Protein AF-A0A939YEP8-F1 (afdb_monomer)

Structure (mmCIF, N/CA/C/O backbone):
data_AF-A0A939YEP8-F1
#
_entry.id   AF-A0A939YEP8-F1
#
loop_
_atom_site.group_PDB
_atom_site.id
_atom_site.type_symbol
_atom_site.label_atom_id
_atom_site.label_alt_id
_atom_site.label_comp_id
_atom_site.label_asym_id
_atom_site.label_entity_id
_atom_site.label_seq_id
_atom_site.pdbx_PDB_ins_code
_atom_site.Cartn_x
_atom_site.Cartn_y
_atom_site.Cartn_z
_atom_site.occupancy
_atom_site.B_iso_or_equiv
_atom_site.auth_seq_id
_atom_site.auth_comp_id
_atom_site.auth_asym_id
_atom_site.auth_atom_id
_atom_site.pdbx_PDB_model_num
ATOM 1 N N . MET A 1 1 ? -16.463 -33.729 36.002 1.00 31.41 1 MET A N 1
ATOM 2 C CA . MET A 1 1 ? -15.961 -34.724 35.026 1.00 31.41 1 MET A CA 1
ATOM 3 C C . MET A 1 1 ? -15.124 -33.929 34.030 1.00 31.41 1 MET A C 1
ATOM 5 O O . MET A 1 1 ? -15.720 -33.103 33.361 1.00 31.41 1 MET A O 1
ATOM 9 N N . LYS A 1 2 ? -13.803 -33.777 34.231 1.00 25.94 2 LYS A N 1
ATOM 10 C CA . LYS A 1 2 ? -12.677 -34.661 33.816 1.00 25.94 2 LYS A CA 1
ATOM 11 C C . LYS A 1 2 ? -12.684 -34.916 32.294 1.00 25.94 2 LYS A C 1
ATOM 13 O O . LYS A 1 2 ? -13.636 -35.538 31.844 1.00 25.94 2 LYS A O 1
ATOM 18 N N . ASN A 1 3 ? -11.793 -34.264 31.522 1.00 23.39 3 ASN A N 1
ATOM 19 C CA . ASN A 1 3 ? -10.391 -34.661 31.184 1.00 23.39 3 ASN A CA 1
ATOM 20 C C . ASN A 1 3 ? -10.387 -35.682 30.015 1.00 23.39 3 ASN A C 1
ATOM 22 O O . ASN A 1 3 ? -11.236 -36.561 30.034 1.00 23.39 3 ASN A O 1
ATOM 26 N N . ASP A 1 4 ? -9.528 -35.705 28.989 1.00 24.88 4 ASP A N 1
ATOM 27 C CA . ASP A 1 4 ? -8.237 -35.070 28.684 1.00 24.88 4 ASP A CA 1
ATOM 28 C C . ASP A 1 4 ? -7.956 -35.111 27.154 1.00 24.88 4 ASP A C 1
ATOM 30 O O . ASP A 1 4 ? -8.541 -35.890 26.404 1.00 24.88 4 ASP A O 1
ATOM 34 N N . THR A 1 5 ? -7.013 -34.254 26.768 1.00 24.42 5 THR A N 1
ATOM 35 C CA . THR A 1 5 ? -6.160 -34.061 25.573 1.00 24.42 5 THR A CA 1
ATOM 36 C C . THR A 1 5 ? -5.541 -35.323 24.920 1.00 24.42 5 THR A C 1
ATOM 38 O O . THR A 1 5 ? -5.339 -36.312 25.614 1.00 24.42 5 THR A O 1
ATOM 41 N N . PHE A 1 6 ? -5.141 -35.271 23.628 1.00 23.86 6 PHE A N 1
ATOM 42 C CA . PHE A 1 6 ? -3.729 -35.311 23.138 1.00 23.86 6 PHE A CA 1
ATOM 43 C C . PHE A 1 6 ? -3.576 -35.385 21.589 1.00 23.86 6 PHE A C 1
ATOM 45 O O . PHE A 1 6 ? -4.280 -36.122 20.907 1.00 23.86 6 PHE A O 1
ATOM 52 N N . TYR A 1 7 ? -2.603 -34.610 21.082 1.00 23.23 7 TYR A N 1
ATOM 53 C CA . TYR A 1 7 ? -2.053 -34.480 19.714 1.00 23.23 7 TYR A CA 1
ATOM 54 C C . TYR A 1 7 ? -0.906 -35.476 19.426 1.00 23.23 7 TYR A C 1
ATOM 56 O O . TYR A 1 7 ? -0.171 -35.762 20.366 1.00 23.23 7 TYR A O 1
ATOM 64 N N . VAL A 1 8 ? -0.647 -35.832 18.147 1.00 24.75 8 VAL A N 1
ATOM 65 C CA . VAL A 1 8 ? 0.683 -36.176 17.540 1.00 24.75 8 VAL A CA 1
ATOM 66 C C . VAL A 1 8 ? 0.591 -35.945 16.003 1.00 24.75 8 VAL A C 1
ATOM 68 O O . VAL A 1 8 ? -0.258 -36.559 15.371 1.00 24.75 8 VAL A O 1
ATOM 71 N N . SER A 1 9 ? 1.156 -34.882 15.403 1.00 23.86 9 SER A N 1
ATOM 72 C CA . SER A 1 9 ? 2.487 -34.718 14.752 1.00 23.86 9 SER A CA 1
ATOM 73 C C . SER A 1 9 ? 2.924 -35.806 13.747 1.00 23.86 9 SER A C 1
ATOM 75 O O . SER A 1 9 ? 3.179 -36.939 14.136 1.00 23.86 9 SER A O 1
ATOM 77 N N . LEU A 1 10 ? 3.105 -35.440 12.471 1.00 26.23 10 LEU A N 1
ATOM 78 C CA . LEU A 1 10 ? 3.847 -36.216 11.464 1.00 26.23 10 LEU A CA 1
ATOM 79 C C . LEU A 1 10 ? 4.749 -35.273 10.648 1.00 26.23 10 LEU A C 1
ATOM 81 O O . LEU A 1 10 ? 4.525 -35.064 9.465 1.00 26.23 10 LEU A O 1
ATOM 85 N N . ASP A 1 11 ? 5.781 -34.735 11.296 1.00 28.28 11 ASP A N 1
ATOM 86 C CA . ASP A 1 11 ? 7.041 -34.391 10.631 1.00 28.28 11 ASP A CA 1
ATOM 87 C C . ASP A 1 11 ? 8.096 -35.372 11.145 1.00 28.28 11 ASP A C 1
ATOM 89 O O . ASP A 1 11 ? 8.436 -35.350 12.328 1.00 28.28 11 ASP A O 1
ATOM 93 N N . ASN A 1 12 ? 8.511 -36.297 10.275 1.00 30.45 12 ASN A N 1
ATOM 94 C CA . ASN A 1 12 ? 9.796 -37.009 10.250 1.00 30.45 12 ASN A CA 1
ATOM 95 C C . ASN A 1 12 ? 9.669 -38.191 9.279 1.00 30.45 12 ASN A C 1
ATOM 97 O O . ASN A 1 12 ? 9.295 -39.297 9.675 1.00 30.45 12 ASN A O 1
ATOM 101 N N . ILE A 1 13 ? 9.999 -37.965 8.004 1.00 33.31 13 ILE A N 1
ATOM 102 C CA . ILE A 1 13 ? 10.423 -39.055 7.123 1.00 33.31 13 ILE A CA 1
ATOM 103 C C . ILE A 1 13 ? 11.871 -38.802 6.708 1.00 33.31 13 ILE A C 1
ATOM 105 O O . ILE A 1 13 ? 12.236 -37.756 6.186 1.00 33.31 13 ILE A O 1
ATOM 109 N N . ASP A 1 14 ? 12.635 -39.826 7.054 1.00 32.19 14 ASP A N 1
ATOM 110 C CA . ASP A 1 14 ? 14.063 -40.088 7.023 1.00 32.19 14 ASP A CA 1
ATOM 111 C C . ASP A 1 14 ? 14.673 -40.055 5.603 1.00 32.19 14 ASP A C 1
ATOM 113 O O . ASP A 1 14 ? 14.048 -40.497 4.634 1.00 32.19 14 ASP A O 1
ATOM 117 N N . GLU A 1 15 ? 15.933 -39.616 5.504 1.00 40.28 15 GLU A N 1
ATOM 118 C CA . GLU A 1 15 ? 16.803 -39.508 4.311 1.00 40.28 15 GLU A CA 1
ATOM 119 C C . GLU A 1 15 ? 17.185 -40.872 3.680 1.00 40.28 15 GLU A C 1
ATOM 121 O O . GLU A 1 15 ? 18.199 -41.014 2.996 1.00 40.28 15 GLU A O 1
ATOM 126 N N . LYS A 1 16 ? 16.365 -41.912 3.863 1.00 36.19 16 LYS A N 1
ATOM 127 C CA . LYS A 1 16 ? 16.673 -43.299 3.477 1.00 36.19 16 LYS A CA 1
ATOM 128 C C . LYS A 1 16 ? 15.930 -43.814 2.232 1.00 36.19 16 LYS A C 1
ATOM 130 O O . LYS A 1 16 ? 16.108 -44.969 1.861 1.00 36.19 16 LYS A O 1
ATOM 135 N N . TYR A 1 17 ? 15.143 -42.988 1.540 1.00 35.75 17 TYR A N 1
ATOM 136 C CA . TYR A 1 17 ? 14.330 -43.437 0.390 1.00 35.75 17 TYR A CA 1
ATOM 137 C C . TYR A 1 17 ? 14.701 -42.813 -0.968 1.00 35.75 17 TYR A C 1
ATOM 139 O O . TYR A 1 17 ? 13.926 -42.878 -1.918 1.00 35.75 17 TYR A O 1
ATOM 147 N N . THR A 1 18 ? 15.910 -42.266 -1.106 1.00 40.59 18 THR A N 1
ATOM 148 C CA . THR A 1 18 ? 16.440 -41.712 -2.370 1.00 40.59 18 THR A CA 1
ATOM 149 C C . THR A 1 18 ? 17.297 -42.688 -3.196 1.00 40.59 18 THR A C 1
ATOM 151 O O . THR A 1 18 ? 17.940 -42.265 -4.153 1.00 40.59 18 THR A O 1
ATOM 154 N N . SER A 1 19 ? 17.288 -44.000 -2.917 1.00 37.56 19 SER A N 1
ATOM 155 C CA . SER A 1 19 ? 18.134 -44.982 -3.633 1.00 37.56 19 SER A CA 1
ATOM 156 C C . SER A 1 19 ? 17.420 -46.158 -4.325 1.00 37.56 19 SER A C 1
ATOM 158 O O . SER A 1 19 ? 18.092 -46.969 -4.956 1.00 37.56 19 SER A O 1
ATOM 160 N N . GLU A 1 20 ? 16.085 -46.234 -4.339 1.00 38.66 20 GLU A N 1
ATOM 161 C CA . GLU A 1 20 ? 15.338 -47.371 -4.931 1.00 38.66 20 GLU A CA 1
ATOM 162 C C . GLU A 1 20 ? 14.650 -47.068 -6.283 1.00 38.66 20 GLU A C 1
ATOM 164 O O . GLU A 1 20 ? 13.642 -47.675 -6.636 1.00 38.66 20 GLU A O 1
ATOM 169 N N . ALA A 1 21 ? 15.203 -46.157 -7.092 1.00 33.66 21 ALA A N 1
ATOM 170 C CA . ALA A 1 21 ? 14.754 -45.933 -8.480 1.00 33.66 21 ALA A CA 1
ATOM 171 C C . ALA A 1 21 ? 15.783 -46.353 -9.552 1.00 33.66 21 ALA A C 1
ATOM 173 O O . ALA A 1 21 ? 15.485 -46.309 -10.745 1.00 33.66 21 ALA A O 1
ATOM 174 N N . ALA A 1 22 ? 16.976 -46.814 -9.153 1.00 34.97 22 ALA A N 1
ATOM 175 C CA . ALA A 1 22 ?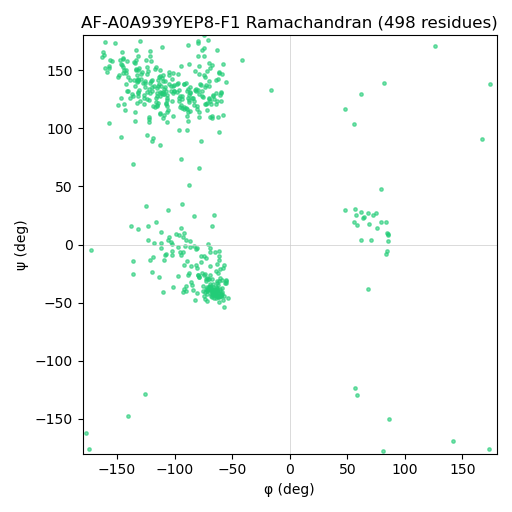 18.047 -47.222 -10.073 1.00 34.97 22 ALA A CA 1
ATOM 176 C C . ALA A 1 22 ? 18.200 -48.752 -10.242 1.00 34.97 22 ALA A C 1
ATOM 178 O O . ALA A 1 22 ? 18.955 -49.199 -11.104 1.00 34.97 22 ALA A O 1
ATOM 179 N N . GLU A 1 23 ? 17.464 -49.575 -9.485 1.00 36.41 23 GLU A N 1
ATOM 180 C CA . GLU A 1 23 ? 17.659 -51.038 -9.458 1.00 36.41 23 GLU A CA 1
ATOM 181 C C . GLU A 1 23 ? 16.712 -51.854 -10.363 1.00 36.41 23 GLU A C 1
ATOM 183 O O . GLU A 1 23 ? 16.888 -53.061 -10.522 1.00 36.41 23 GLU A O 1
ATOM 188 N N . PHE A 1 24 ? 15.764 -51.218 -11.062 1.00 31.75 24 PHE A N 1
ATOM 189 C CA . PHE A 1 24 ? 14.857 -51.922 -11.988 1.00 31.75 24 PHE A CA 1
ATOM 190 C C . PHE A 1 24 ? 15.404 -52.108 -13.419 1.00 31.75 24 PHE A C 1
ATOM 192 O O . PHE A 1 24 ? 14.763 -52.755 -14.249 1.00 31.75 24 PHE A O 1
ATOM 199 N N . ALA A 1 25 ? 16.605 -51.598 -13.719 1.00 31.95 25 ALA A N 1
ATOM 200 C CA . ALA A 1 25 ? 17.212 -51.669 -15.053 1.00 31.95 25 ALA A CA 1
ATOM 201 C C . ALA A 1 25 ? 18.177 -52.859 -15.264 1.00 31.95 25 ALA A C 1
ATOM 203 O O . ALA A 1 25 ? 18.574 -53.118 -16.400 1.00 31.95 25 ALA A O 1
ATOM 204 N N . ALA A 1 26 ? 18.539 -53.615 -14.219 1.00 31.84 26 ALA A N 1
ATOM 205 C CA . ALA A 1 26 ? 19.619 -54.609 -14.307 1.00 31.84 26 ALA A CA 1
ATOM 206 C C . ALA A 1 26 ? 19.176 -56.088 -14.317 1.00 31.84 26 ALA A C 1
ATOM 208 O O . ALA A 1 26 ? 19.992 -56.958 -14.609 1.00 31.84 26 ALA A O 1
ATOM 209 N N . LEU A 1 27 ? 17.897 -56.416 -14.087 1.00 29.92 27 LEU A N 1
ATOM 210 C CA . LEU A 1 27 ? 17.444 -57.817 -13.980 1.00 29.92 27 LEU A CA 1
ATOM 211 C C . LEU A 1 27 ? 16.915 -58.427 -15.297 1.00 29.92 27 LEU A C 1
ATOM 213 O O . LEU A 1 27 ? 15.979 -59.230 -15.302 1.00 29.92 27 LEU A O 1
ATOM 217 N N . ARG A 1 28 ? 17.504 -58.045 -16.442 1.00 29.11 28 ARG A N 1
ATOM 218 C CA . ARG A 1 28 ? 17.135 -58.560 -17.781 1.00 29.11 28 ARG A CA 1
ATOM 219 C C . ARG A 1 28 ? 18.299 -59.159 -18.588 1.00 29.11 28 ARG A C 1
ATOM 221 O O . ARG A 1 28 ? 18.287 -59.127 -19.815 1.00 29.11 28 ARG A O 1
ATOM 228 N N . ALA A 1 29 ? 19.254 -59.773 -17.898 1.00 29.48 29 ALA A N 1
ATOM 229 C CA . ALA A 1 29 ? 20.199 -60.765 -18.421 1.00 29.48 29 ALA A CA 1
ATOM 230 C C . ALA A 1 29 ? 20.263 -61.882 -17.357 1.00 29.48 29 ALA A C 1
ATOM 232 O O . ALA A 1 29 ? 20.380 -61.569 -16.184 1.00 29.48 29 ALA A O 1
ATOM 233 N N . GLU A 1 30 ? 20.093 -63.181 -17.585 1.00 28.92 30 GLU A N 1
ATOM 234 C CA . GLU A 1 30 ? 20.213 -64.037 -18.757 1.00 28.92 30 GLU A CA 1
ATOM 235 C C . GLU A 1 30 ? 19.190 -65.187 -18.643 1.00 28.92 30 GLU A C 1
ATOM 237 O O . GLU A 1 30 ? 18.942 -65.717 -17.561 1.00 28.92 30 GLU A O 1
ATOM 242 N N . VAL A 1 31 ? 18.632 -65.638 -19.770 1.00 29.64 31 VAL A N 1
ATOM 243 C CA . VAL A 1 31 ? 17.850 -66.884 -19.862 1.00 29.64 31 VAL A CA 1
ATOM 244 C C . VAL A 1 31 ? 18.625 -67.884 -20.722 1.00 29.64 31 VAL A C 1
ATOM 246 O O . VAL A 1 31 ? 18.944 -67.586 -21.874 1.00 29.64 31 VAL A O 1
ATOM 249 N N . LYS A 1 32 ? 18.842 -69.109 -20.219 1.00 29.05 32 LYS A N 1
ATOM 250 C CA . LYS A 1 32 ? 19.207 -70.280 -21.038 1.00 29.05 32 LYS A CA 1
ATOM 251 C C . LYS A 1 32 ? 18.204 -71.440 -20.880 1.00 29.05 32 LYS A C 1
ATOM 253 O O . LYS A 1 32 ? 18.215 -72.132 -19.874 1.00 29.05 32 LYS A O 1
ATOM 258 N N . THR A 1 33 ? 17.425 -71.640 -21.963 1.00 30.64 33 THR A N 1
ATOM 259 C CA . THR A 1 33 ? 17.072 -72.905 -22.688 1.00 30.64 33 THR A CA 1
ATOM 260 C C . THR A 1 33 ? 16.304 -74.029 -21.954 1.00 30.64 33 THR A C 1
ATOM 262 O O . THR A 1 33 ? 16.775 -74.465 -20.918 1.00 30.64 33 THR A O 1
ATOM 265 N N . LEU A 1 34 ? 15.184 -74.648 -22.406 1.00 27.62 34 LEU A N 1
ATOM 266 C CA . LEU A 1 34 ? 14.596 -75.104 -23.716 1.00 27.62 34 LEU A CA 1
ATOM 267 C C . LEU A 1 34 ? 13.134 -75.647 -23.460 1.00 27.62 34 LEU A C 1
ATOM 269 O O . LEU A 1 34 ? 12.776 -75.706 -22.287 1.00 27.62 34 LEU A O 1
ATOM 273 N N . PRO A 1 35 ? 12.316 -76.214 -24.407 1.00 36.50 35 PRO A N 1
ATOM 274 C CA . PRO A 1 35 ? 12.172 -76.104 -25.877 1.00 36.50 35 PRO A CA 1
ATOM 275 C C . PRO A 1 35 ? 10.713 -75.845 -26.409 1.00 36.50 35 PRO A C 1
ATOM 277 O O . PRO A 1 35 ? 9.722 -75.846 -25.689 1.00 36.50 35 PRO A O 1
ATOM 280 N N . ARG A 1 36 ? 10.613 -75.651 -27.741 1.00 36.75 36 ARG A N 1
ATOM 281 C CA . ARG A 1 36 ? 9.480 -75.233 -28.618 1.00 36.75 36 ARG A CA 1
ATOM 282 C C . ARG A 1 36 ? 8.275 -76.191 -28.790 1.00 36.75 36 ARG A C 1
ATOM 284 O O . ARG A 1 36 ? 8.467 -77.383 -29.000 1.00 36.75 36 ARG A O 1
ATOM 291 N N . ARG A 1 37 ? 7.104 -75.604 -29.118 1.00 29.78 37 ARG A N 1
ATOM 292 C CA . ARG A 1 37 ? 6.241 -76.031 -30.256 1.00 29.78 37 ARG A CA 1
ATOM 293 C C . ARG A 1 37 ? 5.566 -74.822 -30.940 1.00 29.78 37 ARG A C 1
ATOM 295 O O . ARG A 1 37 ? 4.874 -74.042 -30.299 1.00 29.78 37 ARG A O 1
ATOM 302 N N . LYS A 1 38 ? 5.818 -74.645 -32.245 1.00 45.12 38 LYS A N 1
ATOM 303 C CA . LYS A 1 38 ? 5.314 -73.559 -33.111 1.00 45.12 38 LYS A CA 1
ATOM 304 C C . LYS A 1 38 ? 4.169 -74.087 -33.979 1.00 45.12 38 LYS A C 1
ATOM 306 O O . LYS A 1 38 ? 4.455 -74.999 -34.742 1.00 45.12 38 LYS A O 1
ATOM 311 N N . THR A 1 39 ? 2.978 -73.474 -33.932 1.00 39.66 39 THR A N 1
ATOM 312 C CA . THR A 1 39 ? 2.021 -73.425 -35.076 1.00 39.66 39 THR A CA 1
ATOM 313 C C . THR A 1 39 ? 0.775 -72.535 -34.892 1.00 39.66 39 THR A C 1
ATOM 315 O O . THR A 1 39 ? 0.053 -72.346 -35.863 1.00 39.66 39 THR A O 1
ATOM 318 N N . ALA A 1 40 ? 0.519 -71.909 -33.734 1.00 38.34 40 ALA A N 1
ATOM 319 C CA . ALA A 1 40 ? -0.698 -71.093 -33.535 1.00 38.34 40 ALA A CA 1
ATOM 320 C C . ALA A 1 40 ? -0.509 -69.556 -33.607 1.00 38.34 40 ALA A C 1
ATOM 322 O O . ALA A 1 40 ? -1.494 -68.826 -33.631 1.00 38.34 40 ALA A O 1
ATOM 323 N N . LEU A 1 41 ? 0.727 -69.038 -33.663 1.00 40.47 41 LEU A N 1
ATOM 324 C CA . LEU A 1 41 ? 0.989 -67.603 -33.436 1.00 40.47 41 LEU A CA 1
ATOM 325 C C . LEU A 1 41 ? 0.687 -66.666 -34.621 1.00 40.47 41 LEU A C 1
ATOM 327 O O . LEU A 1 41 ? 0.368 -65.502 -34.403 1.00 40.47 41 LEU A O 1
ATOM 331 N N . TYR A 1 42 ? 0.764 -67.134 -35.868 1.00 40.06 42 TYR A N 1
ATOM 332 C CA . TYR A 1 42 ? 0.692 -66.221 -37.021 1.00 40.06 42 TYR A CA 1
ATOM 333 C C . TYR A 1 42 ? -0.719 -65.688 -37.311 1.00 40.06 42 TYR A C 1
ATOM 335 O O . TYR A 1 42 ? -0.851 -64.585 -37.829 1.00 40.06 42 TYR A O 1
ATOM 343 N N . LYS A 1 43 ? -1.779 -66.419 -36.933 1.00 34.81 43 LYS A N 1
ATOM 344 C CA . LYS A 1 43 ? -3.169 -65.970 -37.145 1.00 34.81 43 LYS A CA 1
ATOM 345 C C . LYS A 1 43 ? -3.636 -64.946 -36.100 1.00 34.81 43 LYS A C 1
ATOM 347 O O . LYS A 1 43 ? -4.477 -64.114 -36.410 1.00 34.81 43 LYS A O 1
ATOM 352 N N . TRP A 1 44 ? -3.046 -64.962 -34.903 1.00 34.81 44 TRP A N 1
ATOM 353 C CA . TRP A 1 44 ? -3.359 -64.017 -33.824 1.00 34.81 44 TRP A CA 1
ATOM 354 C C . TRP A 1 44 ? -2.515 -62.737 -33.880 1.00 34.81 44 TRP A C 1
ATOM 356 O O . TRP A 1 44 ? -2.986 -61.681 -33.470 1.00 34.81 44 TRP A O 1
ATOM 366 N N . ALA A 1 45 ? -1.313 -62.795 -34.462 1.00 36.75 45 ALA A N 1
ATOM 367 C CA . ALA A 1 45 ? -0.468 -61.616 -34.654 1.00 36.75 45 ALA A CA 1
ATOM 368 C C . ALA A 1 45 ? -1.070 -60.600 -35.648 1.00 36.75 45 ALA A C 1
ATOM 370 O O . ALA A 1 45 ? -0.969 -59.397 -35.427 1.00 36.75 45 ALA A O 1
ATOM 371 N N . ALA A 1 46 ? -1.746 -61.066 -36.706 1.00 36.38 46 ALA A N 1
ATOM 372 C CA . ALA A 1 46 ? -2.389 -60.185 -37.686 1.00 36.38 46 ALA A CA 1
ATOM 373 C C . ALA A 1 46 ? -3.655 -59.500 -37.131 1.00 36.38 46 ALA A C 1
ATOM 375 O O . ALA A 1 46 ? -3.866 -58.314 -37.368 1.00 36.38 46 ALA A O 1
ATOM 376 N N . ALA A 1 47 ? -4.461 -60.212 -36.334 1.00 32.56 47 ALA A N 1
ATOM 377 C CA . ALA A 1 47 ? -5.653 -59.647 -35.698 1.00 32.56 47 ALA A CA 1
ATOM 378 C C . ALA A 1 47 ? -5.298 -58.630 -34.598 1.00 32.56 47 ALA A C 1
ATOM 380 O O . ALA A 1 47 ? -5.944 -57.591 -34.498 1.00 32.56 47 ALA A O 1
ATOM 381 N N . ALA A 1 48 ? -4.234 -58.881 -33.825 1.00 38.38 48 ALA A N 1
ATOM 382 C CA . ALA A 1 48 ? -3.742 -57.946 -32.813 1.00 38.38 48 ALA A CA 1
ATOM 383 C C . ALA A 1 48 ? -3.141 -56.671 -33.432 1.00 38.38 48 ALA A C 1
ATOM 385 O O . ALA A 1 48 ? -3.367 -55.585 -32.911 1.00 38.38 48 ALA A O 1
ATOM 386 N N . ALA A 1 49 ? -2.444 -56.770 -34.571 1.00 36.50 49 ALA A N 1
ATOM 387 C CA . ALA A 1 49 ? -1.908 -55.600 -35.267 1.00 36.50 49 ALA A CA 1
ATOM 388 C C . ALA A 1 49 ? -3.019 -54.683 -35.816 1.00 36.50 49 ALA A C 1
ATOM 390 O O . ALA A 1 49 ? -2.934 -53.467 -35.663 1.00 36.50 49 ALA A O 1
ATOM 391 N N . CYS A 1 50 ? -4.098 -55.239 -36.381 1.00 34.91 50 CYS A N 1
ATOM 392 C CA . CYS A 1 50 ? -5.237 -54.440 -36.848 1.00 34.91 50 CYS A CA 1
ATOM 393 C C . CYS A 1 50 ? -6.038 -53.809 -35.698 1.00 34.91 50 CYS A C 1
ATOM 395 O O . CYS A 1 50 ? -6.525 -52.692 -35.847 1.00 34.91 50 CYS A O 1
ATOM 397 N N . LEU A 1 51 ? -6.143 -54.482 -34.546 1.00 33.34 51 LEU A N 1
ATOM 398 C CA . LEU A 1 51 ? -6.839 -53.954 -33.368 1.00 33.34 51 LEU A CA 1
ATOM 399 C C . LEU A 1 51 ? -6.014 -52.872 -32.658 1.00 33.34 51 LEU A C 1
ATOM 401 O O . LEU A 1 51 ? -6.579 -51.883 -32.216 1.00 33.34 51 LEU A O 1
ATOM 405 N N . VAL A 1 52 ? -4.684 -53.000 -32.627 1.00 40.12 52 VAL A N 1
ATOM 406 C CA . VAL A 1 52 ? -3.786 -51.949 -32.123 1.00 40.12 52 VAL A CA 1
ATOM 407 C C . VAL A 1 52 ? -3.801 -50.731 -33.042 1.00 40.12 52 VAL A C 1
ATOM 409 O O . VAL A 1 52 ? -3.894 -49.630 -32.525 1.00 40.12 52 VAL A O 1
ATOM 412 N N . ILE A 1 53 ? -3.798 -50.900 -34.372 1.00 42.12 53 ILE A N 1
ATOM 413 C CA . ILE A 1 53 ? -3.901 -49.776 -35.324 1.00 42.12 53 ILE A CA 1
ATOM 414 C C . ILE A 1 53 ? -5.286 -49.112 -35.259 1.00 42.12 53 ILE A C 1
ATOM 416 O O . ILE A 1 53 ? -5.374 -47.891 -35.320 1.00 42.12 53 ILE A O 1
ATOM 420 N N . ALA A 1 54 ? -6.369 -49.879 -35.092 1.00 35.34 54 ALA A N 1
ATOM 421 C CA . ALA A 1 54 ? -7.710 -49.320 -34.921 1.00 35.34 54 ALA A CA 1
ATOM 422 C C . ALA A 1 54 ? -7.863 -48.598 -33.574 1.00 35.34 54 ALA A C 1
ATOM 424 O O . ALA A 1 54 ? -8.456 -47.529 -33.526 1.00 35.34 54 ALA A O 1
ATOM 425 N N . VAL A 1 55 ? -7.288 -49.126 -32.490 1.00 41.81 55 VAL A N 1
ATOM 426 C CA . VAL A 1 55 ? -7.317 -48.490 -31.164 1.00 41.81 55 VAL A CA 1
ATOM 427 C C . VAL A 1 55 ? -6.406 -47.261 -31.115 1.00 41.81 55 VAL A C 1
ATOM 429 O O . VAL A 1 55 ? -6.824 -46.247 -30.570 1.00 41.81 55 VAL A O 1
ATOM 432 N N . THR A 1 56 ? -5.221 -47.269 -31.737 1.00 41.25 56 THR A N 1
ATOM 433 C CA . THR A 1 56 ? -4.383 -46.061 -31.834 1.00 41.25 56 THR A CA 1
ATOM 434 C C . THR A 1 56 ? -4.977 -45.020 -32.779 1.00 41.25 56 THR A C 1
ATOM 436 O O . THR A 1 56 ? -4.927 -43.840 -32.452 1.00 41.25 56 THR A O 1
ATOM 439 N N . ALA A 1 57 ? -5.616 -45.420 -33.884 1.00 38.38 57 ALA A N 1
ATOM 440 C CA . ALA A 1 57 ? -6.341 -44.499 -34.764 1.00 38.38 57 ALA A CA 1
ATOM 441 C C . ALA A 1 57 ? -7.618 -43.940 -34.109 1.00 38.38 57 ALA A C 1
ATOM 443 O O . ALA A 1 57 ? -7.927 -42.767 -34.293 1.00 38.38 57 ALA A O 1
ATOM 444 N N . CYS A 1 58 ? -8.336 -44.732 -33.305 1.00 38.59 58 CYS A N 1
ATOM 445 C CA . CYS A 1 58 ? -9.498 -44.267 -32.547 1.00 38.59 58 CYS A CA 1
ATOM 446 C C . CYS A 1 58 ? -9.092 -43.363 -31.375 1.00 38.59 58 CYS A C 1
ATOM 448 O O . CYS A 1 58 ? -9.712 -42.324 -31.201 1.00 38.59 58 CYS A O 1
ATOM 450 N N . ILE A 1 59 ? -8.046 -43.686 -30.607 1.00 39.81 59 ILE A N 1
ATOM 451 C CA . ILE A 1 59 ? -7.553 -42.832 -29.509 1.00 39.81 59 ILE A CA 1
ATOM 452 C C . ILE A 1 59 ? -6.966 -41.526 -30.060 1.00 39.81 59 ILE A C 1
ATOM 454 O O . ILE A 1 59 ? -7.267 -40.459 -29.530 1.00 39.81 59 ILE A O 1
ATOM 458 N N . ALA A 1 60 ? -6.208 -41.583 -31.161 1.00 37.72 60 ALA A N 1
ATOM 459 C CA . ALA A 1 60 ? -5.761 -40.381 -31.861 1.00 37.72 60 ALA A CA 1
ATOM 460 C C . ALA A 1 60 ? -6.955 -39.585 -32.416 1.00 37.72 60 ALA A C 1
ATOM 462 O O . ALA A 1 60 ? -6.984 -38.370 -32.281 1.00 37.72 60 ALA A O 1
ATOM 463 N N . GLY A 1 61 ? -7.978 -40.252 -32.961 1.00 37.62 61 GLY A N 1
ATOM 464 C CA . GLY A 1 61 ? -9.203 -39.615 -33.449 1.00 37.62 61 GLY A CA 1
ATOM 465 C C . GLY A 1 61 ? -10.042 -38.952 -32.351 1.00 37.62 61 GLY A C 1
ATOM 466 O O . GLY A 1 61 ? -10.554 -37.860 -32.566 1.00 37.62 61 GLY A O 1
ATOM 467 N N . PHE A 1 62 ? -10.148 -39.558 -31.164 1.00 44.50 62 PHE A N 1
ATOM 468 C CA . PHE A 1 62 ? -10.842 -38.985 -30.003 1.00 44.50 62 PHE A CA 1
ATOM 469 C C . PHE A 1 62 ? -10.065 -37.823 -29.378 1.00 44.50 62 PHE A C 1
ATOM 471 O O . PHE A 1 62 ? -10.675 -36.814 -29.034 1.00 44.50 62 PHE A O 1
ATOM 478 N N . ALA A 1 63 ? -8.736 -37.928 -29.279 1.00 51.72 63 ALA A N 1
ATOM 479 C CA . ALA A 1 63 ? -7.892 -36.828 -28.822 1.00 51.72 63 ALA A CA 1
ATOM 480 C C . ALA A 1 63 ? -7.944 -35.645 -29.801 1.00 51.72 63 ALA A C 1
ATOM 482 O O . ALA A 1 63 ? -8.114 -34.514 -29.367 1.00 51.72 63 ALA A O 1
ATOM 483 N N . VAL A 1 64 ? -7.903 -35.904 -31.114 1.00 55.12 64 VAL A N 1
ATOM 484 C CA . VAL A 1 64 ? -8.034 -34.874 -32.160 1.00 55.12 64 VAL A CA 1
ATOM 485 C C . VAL A 1 64 ? -9.445 -34.278 -32.198 1.00 55.12 64 VAL A C 1
ATOM 487 O O . VAL A 1 64 ? -9.591 -33.076 -32.387 1.00 55.12 64 VAL A O 1
ATOM 490 N N . ALA A 1 65 ? -10.497 -35.071 -31.977 1.00 61.88 65 ALA A N 1
ATOM 491 C CA . ALA A 1 65 ? -11.871 -34.566 -31.928 1.00 61.88 65 ALA A CA 1
ATOM 492 C C . ALA A 1 65 ? -12.144 -33.724 -30.670 1.00 61.88 65 ALA A C 1
ATOM 494 O O . ALA A 1 65 ? -12.820 -32.701 -30.759 1.00 61.88 65 ALA A O 1
ATOM 495 N N . ALA A 1 66 ? -11.608 -34.121 -29.512 1.00 61.97 66 ALA A N 1
ATOM 496 C CA . ALA A 1 66 ? -11.675 -33.328 -28.286 1.00 61.97 66 ALA A CA 1
ATOM 497 C C . ALA A 1 66 ? -10.867 -32.028 -28.420 1.00 61.97 66 ALA A C 1
ATOM 499 O O . ALA A 1 66 ? -11.359 -30.963 -28.065 1.00 61.97 66 ALA A O 1
ATOM 500 N N . GLU A 1 67 ? -9.679 -32.109 -29.020 1.00 73.88 67 GLU A N 1
ATOM 501 C CA . GLU A 1 67 ? -8.801 -30.971 -29.300 1.00 73.88 67 GLU A CA 1
ATOM 502 C C . GLU A 1 67 ? -9.426 -29.985 -30.296 1.00 73.88 67 GLU A C 1
ATOM 504 O O . GLU A 1 67 ? -9.358 -28.775 -30.093 1.00 73.88 67 GLU A O 1
ATOM 509 N N . ALA A 1 68 ? -10.099 -30.486 -31.335 1.00 74.12 68 ALA A N 1
ATOM 510 C CA . ALA A 1 68 ? -10.833 -29.662 -32.290 1.00 74.12 68 ALA A CA 1
ATOM 511 C C . ALA A 1 68 ? -12.092 -29.033 -31.687 1.00 74.12 68 ALA A C 1
ATOM 513 O O . ALA A 1 68 ? -12.405 -27.890 -32.010 1.00 74.12 68 ALA A O 1
ATOM 514 N N . ARG A 1 69 ? -12.802 -29.751 -30.809 1.00 73.75 69 ARG A N 1
ATOM 515 C CA . ARG A 1 69 ? -13.981 -29.225 -30.109 1.00 73.75 69 ARG A CA 1
ATOM 516 C C . ARG A 1 69 ? -13.602 -28.138 -29.109 1.00 73.75 69 ARG A C 1
ATOM 518 O O . ARG A 1 69 ? -14.279 -27.123 -29.036 1.00 73.75 69 ARG A O 1
ATOM 525 N N . GLU A 1 70 ? -12.527 -28.352 -28.364 1.00 69.06 70 GLU A N 1
ATOM 526 C CA . GLU A 1 70 ? -11.983 -27.359 -27.445 1.00 69.06 70 GLU A CA 1
ATOM 527 C C . GLU A 1 70 ? -11.471 -26.127 -28.187 1.00 69.06 70 GLU A C 1
ATOM 529 O O . GLU A 1 70 ? -11.771 -25.012 -27.785 1.00 69.06 70 GLU A O 1
ATOM 534 N N . TYR A 1 71 ? -10.758 -26.313 -29.300 1.00 82.19 71 TYR A N 1
ATOM 535 C CA . TYR A 1 71 ? -10.343 -25.191 -30.134 1.00 82.19 71 TYR A CA 1
ATOM 536 C C . TYR A 1 71 ? -11.540 -24.417 -30.702 1.00 82.19 71 TYR A C 1
ATOM 538 O O . TYR A 1 71 ? -11.520 -23.194 -30.693 1.00 82.19 71 TYR A O 1
ATOM 546 N N . ALA A 1 72 ? -12.590 -25.105 -31.162 1.00 78.19 72 ALA A N 1
ATOM 547 C CA . ALA A 1 72 ? -13.801 -24.446 -31.648 1.00 78.19 72 ALA A CA 1
ATOM 548 C C . ALA A 1 72 ? -14.483 -23.621 -30.543 1.00 78.19 72 ALA A C 1
ATOM 550 O O . ALA A 1 72 ? -14.815 -22.467 -30.784 1.00 78.19 72 ALA A O 1
ATOM 551 N N . ALA A 1 73 ? -14.604 -24.175 -29.331 1.00 69.56 73 ALA A N 1
ATOM 552 C CA . ALA A 1 73 ? -15.125 -23.450 -28.171 1.00 69.56 73 ALA A CA 1
ATOM 553 C C . ALA A 1 73 ? -14.233 -22.259 -27.780 1.00 69.56 73 ALA A C 1
ATOM 555 O O . ALA A 1 73 ? -14.740 -21.206 -27.418 1.00 69.56 73 ALA A O 1
ATOM 556 N N . ALA A 1 74 ? -12.910 -22.405 -27.893 1.00 68.56 74 ALA A N 1
ATOM 557 C CA . ALA A 1 74 ? -11.964 -21.324 -27.646 1.00 68.56 74 ALA A CA 1
ATOM 558 C C . ALA A 1 74 ? -12.104 -20.187 -28.671 1.00 68.56 74 ALA A C 1
ATOM 560 O O . ALA A 1 74 ? -12.096 -19.025 -28.291 1.00 68.56 74 ALA A O 1
ATOM 561 N N . VAL A 1 75 ? -12.270 -20.496 -29.960 1.00 74.38 75 VAL A N 1
ATOM 562 C CA . VAL A 1 75 ? -12.482 -19.473 -31.000 1.00 74.38 75 VAL A CA 1
ATOM 563 C C . VAL A 1 75 ? -13.829 -18.769 -30.818 1.00 74.38 75 VAL A C 1
ATOM 565 O O . VAL A 1 75 ? -13.873 -17.545 -30.879 1.00 74.38 75 VAL A O 1
ATOM 568 N N . GLU A 1 76 ? -14.897 -19.517 -30.532 1.00 69.94 76 GLU A N 1
ATOM 569 C CA . GLU A 1 76 ? -16.225 -18.957 -30.235 1.00 69.94 76 GLU A CA 1
ATOM 570 C C . GLU A 1 76 ? -16.170 -18.034 -29.009 1.00 69.94 76 GLU A C 1
ATOM 572 O O . GLU A 1 76 ? -16.635 -16.900 -29.067 1.00 69.94 76 GLU A O 1
ATOM 577 N N . PHE A 1 77 ? -15.479 -18.453 -27.943 1.00 60.28 77 PHE A N 1
ATOM 578 C CA . PHE A 1 77 ? -15.227 -17.619 -26.769 1.00 60.28 77 PHE A CA 1
ATOM 579 C C . PHE A 1 77 ? -14.477 -16.323 -27.113 1.00 60.28 77 PHE A C 1
ATOM 581 O O . PHE A 1 77 ? -14.829 -15.260 -26.604 1.00 60.28 77 PHE A O 1
ATOM 588 N N . PHE A 1 78 ? -13.452 -16.379 -27.969 1.00 70.88 78 PHE A N 1
ATOM 589 C CA . PHE A 1 78 ? -12.728 -15.180 -28.400 1.00 70.88 78 PHE A CA 1
ATOM 590 C C . PHE A 1 78 ? -13.640 -14.218 -29.176 1.00 70.88 78 PHE A C 1
ATOM 592 O O . PHE A 1 78 ? -13.634 -13.021 -28.891 1.00 70.88 78 PHE A O 1
ATOM 599 N N . GLU A 1 79 ? -14.455 -14.729 -30.103 1.00 64.62 79 GLU A N 1
ATOM 600 C CA . GLU A 1 79 ? -15.404 -13.919 -30.876 1.00 64.62 79 GLU A CA 1
ATOM 601 C C . GLU A 1 79 ? -16.481 -13.277 -29.986 1.00 64.62 79 GLU A C 1
ATOM 603 O O . GLU A 1 79 ? -16.725 -12.073 -30.093 1.00 64.62 79 GLU A O 1
ATOM 608 N N . GLU A 1 80 ? -17.084 -14.042 -29.069 1.00 53.41 80 GLU A N 1
ATOM 609 C CA . GLU A 1 80 ? -18.118 -13.555 -28.142 1.00 53.41 80 GLU A CA 1
ATOM 610 C C . GLU A 1 80 ? -17.601 -12.471 -27.186 1.00 53.41 80 GLU A C 1
ATOM 612 O O . GLU A 1 80 ? -18.343 -11.556 -26.826 1.00 53.41 80 GLU A O 1
ATOM 617 N N . ASN A 1 81 ? -16.325 -12.551 -26.796 1.00 47.66 81 ASN A N 1
ATOM 618 C CA . ASN A 1 81 ? -15.698 -11.627 -25.848 1.00 47.66 81 ASN A CA 1
ATOM 619 C C . ASN A 1 81 ? -14.882 -10.512 -26.529 1.00 47.66 81 ASN A C 1
ATOM 621 O O . ASN A 1 81 ? -14.174 -9.767 -25.852 1.00 47.66 81 ASN A O 1
ATOM 625 N N . GLY A 1 82 ? -14.965 -10.375 -27.860 1.00 47.88 82 GLY A N 1
ATOM 626 C CA . GLY A 1 82 ? -14.262 -9.325 -28.609 1.00 47.88 82 GLY A CA 1
ATOM 627 C C . GLY A 1 82 ? -12.731 -9.432 -28.567 1.00 47.88 82 GLY A C 1
ATOM 628 O O . GLY A 1 82 ? -12.038 -8.430 -28.745 1.00 47.88 82 GLY A O 1
ATOM 629 N N . LEU A 1 83 ? -12.197 -10.631 -28.323 1.00 58.38 83 LEU A N 1
ATOM 630 C CA . LEU A 1 83 ? -10.766 -10.921 -28.273 1.00 58.38 83 LEU A CA 1
ATOM 631 C C . LEU A 1 83 ? -10.254 -11.311 -29.665 1.00 58.38 83 LEU A C 1
ATOM 633 O O . LEU A 1 83 ? -10.890 -12.070 -30.393 1.00 58.38 83 LEU A O 1
ATOM 637 N N . SER A 1 84 ? -9.066 -10.832 -30.040 1.00 69.50 84 SER A N 1
ATOM 638 C CA . SER A 1 84 ? -8.454 -11.206 -31.320 1.00 69.50 84 SER A CA 1
ATOM 639 C C . SER A 1 84 ? -7.646 -12.497 -31.202 1.00 69.50 84 SER A C 1
ATOM 641 O O . SER A 1 84 ? -6.767 -12.616 -30.348 1.00 69.50 84 SER A O 1
ATOM 643 N N . THR A 1 85 ? -7.887 -13.442 -32.113 1.00 71.69 85 THR A N 1
ATOM 644 C CA . THR A 1 85 ? -7.037 -14.629 -32.310 1.00 71.69 85 THR A CA 1
ATOM 645 C C . THR A 1 85 ? -5.825 -14.344 -33.209 1.00 71.69 85 THR A C 1
ATOM 647 O O . THR A 1 85 ? -5.037 -15.244 -33.502 1.00 71.69 85 THR A O 1
ATOM 650 N N . GLU A 1 86 ? -5.683 -13.118 -33.721 1.00 75.62 86 GLU A N 1
ATOM 651 C CA . GLU A 1 86 ? -4.664 -12.758 -34.705 1.00 75.62 86 GLU A CA 1
ATOM 652 C C . GLU A 1 86 ? -3.253 -12.747 -34.096 1.00 75.62 86 GLU A C 1
ATOM 654 O O . GLU A 1 86 ? -2.964 -12.055 -33.114 1.00 75.62 86 GLU A O 1
ATOM 659 N N . GLY A 1 87 ? -2.353 -13.514 -34.717 1.00 73.81 87 GLY A N 1
ATOM 660 C CA . GLY A 1 87 ? -0.975 -13.695 -34.255 1.00 73.81 87 GLY A CA 1
ATOM 661 C C . GLY A 1 87 ? -0.791 -14.798 -33.209 1.00 73.81 87 GLY A C 1
ATOM 662 O O . GLY A 1 87 ? 0.336 -14.991 -32.767 1.00 73.81 87 GLY A O 1
ATOM 663 N N . LEU A 1 88 ? -1.851 -15.531 -32.845 1.00 70.25 88 LEU A N 1
ATOM 664 C CA . LEU A 1 88 ? -1.782 -16.677 -31.937 1.00 70.25 88 LEU A CA 1
ATOM 665 C C . LEU A 1 88 ? -1.848 -18.001 -32.701 1.00 70.25 88 LEU A C 1
ATOM 667 O O . LEU A 1 88 ? -2.606 -18.169 -33.660 1.00 70.25 88 LEU A O 1
ATOM 671 N N . SER A 1 89 ? -1.087 -18.982 -32.234 1.00 81.81 89 SER A N 1
ATOM 672 C CA . SER A 1 89 ? -1.212 -20.370 -32.655 1.00 81.81 89 SER A CA 1
ATOM 673 C C . SER A 1 89 ? -2.453 -21.031 -32.048 1.00 81.81 89 SER A C 1
ATOM 675 O O . SER A 1 89 ? -3.018 -20.605 -31.042 1.00 81.81 89 SER A O 1
ATOM 677 N N . ARG A 1 90 ? -2.865 -22.153 -32.645 1.00 79.31 90 ARG A N 1
ATOM 678 C CA . ARG A 1 90 ? -3.992 -22.976 -32.175 1.00 79.31 90 ARG A CA 1
ATOM 679 C C . ARG A 1 90 ? -3.831 -23.441 -30.722 1.00 79.31 90 ARG A C 1
ATOM 681 O O . ARG A 1 90 ? -4.827 -23.605 -30.022 1.00 79.31 90 ARG A O 1
ATOM 688 N N . THR A 1 91 ? -2.597 -23.693 -30.290 1.00 78.31 91 THR A N 1
ATOM 689 C CA . THR A 1 91 ? -2.288 -24.086 -28.911 1.00 78.31 91 THR A CA 1
ATOM 690 C C . THR A 1 91 ? -2.461 -22.899 -27.972 1.00 78.31 91 THR A C 1
ATOM 692 O O . THR A 1 91 ? -3.216 -23.020 -27.014 1.00 78.31 91 THR A O 1
ATOM 695 N N . GLU A 1 92 ? -1.893 -21.743 -28.320 1.00 75.19 92 GLU A N 1
ATOM 696 C CA . GLU A 1 92 ? -2.004 -20.511 -27.526 1.00 75.19 92 GLU A CA 1
ATOM 697 C C . GLU A 1 92 ? -3.464 -20.061 -27.372 1.00 75.19 92 GLU A C 1
ATOM 699 O O . GLU A 1 92 ? -3.878 -19.705 -26.279 1.00 75.19 92 GLU A O 1
ATOM 704 N N . ILE A 1 93 ? -4.296 -20.171 -28.415 1.00 70.75 93 ILE A N 1
ATOM 705 C CA . ILE A 1 93 ? -5.734 -19.838 -28.331 1.00 70.75 93 ILE A CA 1
ATOM 706 C C . ILE A 1 93 ? -6.454 -20.697 -27.277 1.00 70.75 93 ILE A C 1
ATOM 708 O O . ILE A 1 93 ? -7.256 -20.183 -26.499 1.00 70.75 93 ILE A O 1
ATOM 712 N N . LYS A 1 94 ? -6.164 -22.004 -27.216 1.00 80.62 94 LYS A N 1
ATOM 713 C CA . LYS A 1 94 ? -6.762 -22.902 -26.210 1.00 80.62 94 LYS A CA 1
ATOM 714 C C . LYS A 1 94 ? -6.207 -22.655 -24.814 1.00 80.62 94 LYS A C 1
ATOM 716 O O . LYS A 1 94 ? -6.941 -22.806 -23.845 1.00 80.62 94 LYS A O 1
ATOM 721 N N . GLU A 1 95 ? -4.923 -22.333 -24.708 1.00 71.88 95 GLU A N 1
ATOM 722 C CA . GLU A 1 95 ? -4.288 -22.032 -23.428 1.00 71.88 95 GLU A CA 1
ATOM 723 C C . GLU A 1 95 ? -4.839 -20.736 -22.841 1.00 71.88 95 GLU A C 1
ATOM 725 O O . GLU A 1 95 ? -5.251 -20.753 -21.689 1.00 71.88 95 GLU A O 1
ATOM 730 N N . VAL A 1 96 ? -4.978 -19.680 -23.648 1.00 59.06 96 VAL A N 1
ATOM 731 C CA . VAL A 1 96 ? -5.636 -18.428 -23.246 1.00 59.06 96 VAL A CA 1
ATOM 732 C C . VAL A 1 96 ? -7.100 -18.666 -22.875 1.00 59.06 96 VAL A C 1
ATOM 734 O O . VAL A 1 96 ? -7.564 -18.200 -21.839 1.00 59.06 96 VAL A O 1
ATOM 737 N N . TYR A 1 97 ? -7.834 -19.442 -23.677 1.00 59.66 97 TYR A N 1
ATOM 738 C CA . TYR A 1 97 ? -9.214 -19.814 -23.361 1.00 59.66 97 TYR A CA 1
ATOM 739 C C . TYR A 1 97 ? -9.3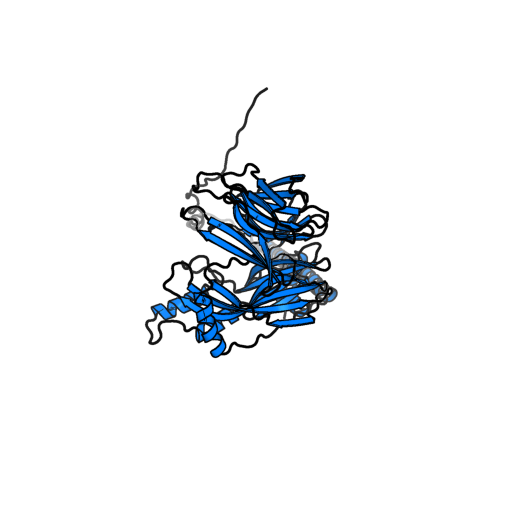30 -20.542 -22.015 1.00 59.66 97 TYR A C 1
ATOM 741 O O . TYR A 1 97 ? -10.172 -20.186 -21.191 1.00 59.66 97 TYR A O 1
ATOM 749 N N . ARG A 1 98 ? -8.478 -21.542 -21.757 1.00 59.69 98 ARG A N 1
ATOM 750 C CA . ARG A 1 98 ? -8.448 -22.235 -20.461 1.00 59.69 98 ARG A CA 1
ATOM 751 C C . ARG A 1 98 ? -8.111 -21.267 -19.345 1.00 59.69 98 ARG A C 1
ATOM 753 O O . ARG A 1 98 ? -8.855 -21.206 -18.385 1.00 59.69 98 ARG A O 1
ATOM 760 N N . ASP A 1 99 ? -7.054 -20.489 -19.516 1.00 49.53 99 ASP A N 1
ATOM 761 C CA . ASP A 1 99 ? -6.535 -19.586 -18.499 1.00 49.53 99 ASP A CA 1
ATOM 762 C C . ASP A 1 99 ? -7.562 -18.523 -18.063 1.00 49.53 99 ASP A C 1
ATOM 764 O O . ASP A 1 99 ? -7.706 -18.246 -16.870 1.00 49.53 99 ASP A O 1
ATOM 768 N N . ILE A 1 100 ? -8.358 -18.003 -19.008 1.00 49.12 100 ILE A N 1
ATOM 769 C CA . ILE A 1 100 ? -9.471 -17.088 -18.712 1.00 49.12 100 ILE A CA 1
ATOM 770 C C . ILE A 1 100 ? -10.652 -17.838 -18.078 1.00 49.12 100 ILE A C 1
ATOM 772 O O . ILE A 1 100 ? -11.192 -17.403 -17.060 1.00 49.12 100 ILE A O 1
ATOM 776 N N . THR A 1 101 ? -11.066 -18.979 -18.641 1.00 48.78 101 THR A N 1
ATOM 777 C CA . THR A 1 101 ? -12.234 -19.724 -18.128 1.00 48.78 101 THR A CA 1
ATOM 778 C C . THR A 1 101 ? -11.995 -20.367 -16.760 1.00 48.78 101 THR A C 1
ATOM 780 O O . THR A 1 101 ? -12.946 -20.533 -15.994 1.00 48.78 101 THR A O 1
ATOM 783 N N . THR A 1 102 ? -10.743 -20.671 -16.411 1.00 46.94 102 THR A N 1
ATOM 784 C CA . THR A 1 102 ? -10.331 -21.136 -1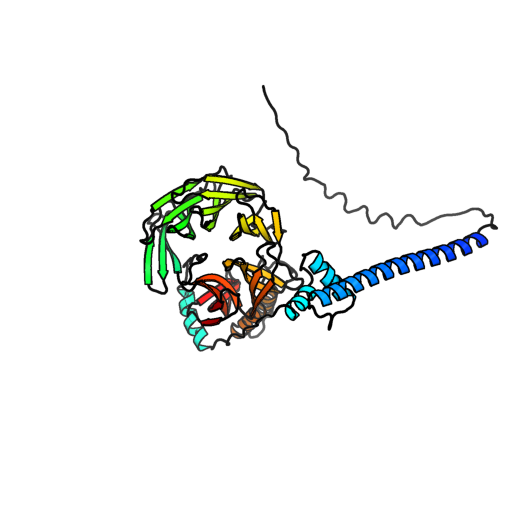5.078 1.00 46.94 102 THR A CA 1
ATOM 785 C C . THR A 1 102 ? -9.935 -20.005 -14.136 1.00 46.94 102 THR A C 1
ATOM 787 O O . THR A 1 102 ? -9.634 -20.285 -12.978 1.00 46.94 102 THR A O 1
ATOM 790 N N . ARG A 1 103 ? -9.975 -18.746 -14.599 1.00 41.97 103 ARG A N 1
ATOM 791 C CA . ARG A 1 103 ? -9.647 -17.537 -13.823 1.00 41.97 103 ARG A CA 1
ATOM 792 C C . ARG A 1 103 ? -8.241 -17.560 -13.213 1.00 41.97 103 ARG A C 1
ATOM 794 O O . ARG A 1 103 ? -8.030 -16.999 -12.143 1.00 41.97 103 ARG A O 1
ATOM 801 N N . SER A 1 104 ? -7.298 -18.234 -13.867 1.00 44.50 104 SER A N 1
ATOM 802 C CA . SER A 1 104 ? -5.913 -18.323 -13.397 1.00 44.50 104 SER A CA 1
ATOM 803 C C . SER A 1 104 ? -5.085 -17.119 -13.842 1.00 44.50 104 SER A C 1
ATOM 805 O O . SER A 1 104 ? -4.254 -16.663 -13.067 1.00 44.50 104 SER A O 1
ATOM 807 N N . PHE A 1 105 ? -5.350 -16.574 -15.038 1.00 48.28 105 PHE A N 1
ATOM 808 C CA . PHE A 1 105 ? -4.635 -15.429 -15.629 1.00 48.28 105 PHE A CA 1
ATOM 809 C C . PHE A 1 105 ? -3.101 -15.539 -15.568 1.00 48.28 105 PHE A C 1
ATOM 811 O O . PHE A 1 105 ? -2.406 -14.527 -15.492 1.00 48.28 105 PHE A O 1
ATOM 818 N N . THR A 1 106 ? -2.569 -16.760 -15.588 1.00 50.16 106 THR A N 1
ATOM 819 C CA . THR A 1 106 ? -1.140 -17.022 -15.403 1.00 50.16 106 THR A CA 1
ATOM 820 C C . THR A 1 106 ? -0.367 -17.055 -16.714 1.00 50.16 106 THR A C 1
ATOM 822 O O . THR A 1 106 ? 0.852 -16.933 -16.690 1.00 50.16 106 THR A O 1
ATOM 825 N N . ASN A 1 107 ? -1.040 -17.204 -17.858 1.00 49.12 107 ASN A N 1
ATOM 826 C CA . ASN A 1 107 ? -0.379 -17.347 -19.150 1.00 49.12 107 ASN A CA 1
ATOM 827 C C . ASN A 1 107 ? -0.046 -15.972 -19.758 1.00 49.12 107 ASN A C 1
ATOM 829 O O . ASN A 1 107 ? -0.929 -15.136 -19.976 1.00 49.12 107 ASN A O 1
ATOM 833 N N . GLY A 1 108 ? 1.223 -15.745 -20.115 1.00 48.22 108 GLY A N 1
ATOM 834 C CA . GLY A 1 108 ? 1.680 -14.485 -20.721 1.00 48.22 108 GLY A CA 1
ATOM 835 C C . GLY A 1 108 ? 0.919 -14.075 -21.995 1.00 48.22 108 GLY A C 1
ATOM 836 O O . GLY A 1 108 ? 0.684 -12.885 -22.232 1.00 48.22 108 GLY A O 1
ATOM 837 N N . LYS A 1 109 ? 0.429 -15.041 -22.787 1.00 61.28 109 LYS A N 1
ATOM 838 C CA . LYS A 1 109 ? -0.422 -14.771 -23.960 1.00 61.28 109 LYS A CA 1
ATOM 839 C C . LYS A 1 109 ? -1.818 -14.306 -23.584 1.00 61.28 109 LYS A C 1
ATOM 841 O O . LYS A 1 109 ? -2.389 -13.504 -24.319 1.00 61.28 109 LYS A O 1
ATOM 846 N N . THR A 1 110 ? -2.343 -14.721 -22.434 1.00 50.38 110 THR A N 1
ATOM 847 C CA . THR A 1 110 ? -3.605 -14.192 -21.902 1.00 50.38 110 THR A CA 1
ATOM 848 C C . THR A 1 110 ? -3.449 -12.711 -21.606 1.00 50.38 110 THR A C 1
ATOM 850 O O . THR A 1 110 ? -4.273 -11.915 -22.047 1.00 50.38 110 THR A O 1
ATOM 853 N N . ALA A 1 111 ? -2.338 -12.313 -20.980 1.00 52.66 111 ALA A N 1
ATOM 854 C CA . ALA A 1 111 ? -2.026 -10.908 -20.751 1.00 52.66 111 ALA A CA 1
ATOM 855 C C . ALA A 1 111 ? -1.834 -10.121 -22.062 1.00 52.66 111 ALA A C 1
ATOM 857 O O . ALA A 1 111 ? -2.323 -9.003 -22.157 1.00 52.66 111 ALA A O 1
ATOM 858 N N . GLU A 1 112 ? -1.181 -10.668 -23.096 1.00 56.94 112 GLU A N 1
ATOM 859 C CA . GLU A 1 112 ? -1.065 -10.007 -24.414 1.00 56.94 112 GLU A CA 1
ATOM 860 C C . GLU A 1 112 ? -2.417 -9.833 -25.130 1.00 56.94 112 GLU A C 1
ATOM 862 O O . GLU A 1 112 ? -2.680 -8.782 -25.721 1.00 56.94 112 GLU A O 1
ATOM 867 N N . VAL A 1 113 ? -3.277 -10.856 -25.089 1.00 53.81 113 VAL A N 1
ATOM 868 C CA . VAL A 1 113 ? -4.615 -10.839 -25.706 1.00 53.81 113 VAL A CA 1
ATOM 869 C C . VAL A 1 113 ? -5.533 -9.874 -24.969 1.00 53.81 113 VAL A C 1
ATOM 871 O O . VAL A 1 113 ? -6.193 -9.051 -25.605 1.00 53.81 113 VAL A O 1
ATOM 874 N N . ILE A 1 114 ? -5.505 -9.908 -23.636 1.00 47.84 114 ILE A N 1
ATOM 875 C CA . ILE A 1 114 ? -6.205 -8.951 -22.782 1.00 47.84 114 ILE A CA 1
ATOM 876 C C . ILE A 1 114 ? -5.645 -7.547 -23.022 1.00 47.84 114 ILE A C 1
ATOM 878 O O . ILE A 1 114 ? -6.434 -6.654 -23.256 1.00 47.84 114 ILE A O 1
ATOM 882 N N . LYS A 1 115 ? -4.327 -7.319 -23.111 1.00 44.47 115 LYS A N 1
ATOM 883 C CA . LYS A 1 115 ? -3.734 -6.003 -23.451 1.00 44.47 115 LYS A CA 1
ATOM 884 C C . LYS A 1 115 ? -4.175 -5.449 -24.810 1.00 44.47 115 LYS A C 1
ATOM 886 O O . LYS A 1 115 ? -4.219 -4.235 -24.981 1.00 44.47 115 LYS A O 1
ATOM 891 N N . LYS A 1 116 ? -4.473 -6.312 -25.788 1.00 47.91 116 LYS A N 1
ATOM 892 C CA . LYS A 1 116 ? -5.020 -5.903 -27.096 1.00 47.91 116 LYS A CA 1
ATOM 893 C C . LYS A 1 116 ? -6.523 -5.600 -27.050 1.00 47.91 116 LYS A C 1
ATOM 895 O O . LYS A 1 116 ? -6.992 -4.819 -27.872 1.00 47.91 116 LYS A O 1
ATOM 900 N N . ALA A 1 117 ? -7.266 -6.224 -26.136 1.00 32.34 117 ALA A N 1
ATOM 901 C CA . ALA A 1 117 ? -8.720 -6.083 -26.001 1.00 32.34 117 ALA A CA 1
ATOM 902 C C . ALA A 1 117 ? -9.147 -5.067 -24.922 1.00 32.34 117 ALA A C 1
ATOM 904 O O . ALA A 1 117 ? -10.203 -4.445 -25.015 1.00 32.34 117 ALA A O 1
ATOM 905 N N . VAL A 1 118 ? -8.303 -4.872 -23.916 1.00 30.39 118 VAL A N 1
ATOM 906 C CA . VAL A 1 118 ? -8.419 -3.899 -22.838 1.00 30.39 118 VAL A CA 1
ATOM 907 C C . VAL A 1 118 ? -7.682 -2.643 -23.288 1.00 30.39 118 VAL A C 1
ATOM 909 O O . VAL A 1 118 ? -6.469 -2.693 -23.486 1.00 30.39 118 VAL A O 1
ATOM 912 N N . PRO A 1 119 ? -8.367 -1.502 -23.457 1.00 30.50 119 PRO A N 1
ATOM 913 C CA . PRO A 1 119 ? -7.692 -0.252 -23.770 1.00 30.50 119 PRO A CA 1
ATOM 914 C C . PRO A 1 119 ? -6.744 0.122 -22.618 1.00 30.50 119 PRO A C 1
ATOM 916 O O . PRO A 1 119 ? -7.199 0.473 -21.531 1.00 30.50 119 PRO A O 1
ATOM 919 N N . GLY A 1 120 ? -5.436 0.026 -22.862 1.00 32.75 120 GLY A N 1
ATOM 920 C CA . GLY A 1 120 ? -4.373 0.477 -21.963 1.00 32.75 120 GLY A CA 1
ATOM 921 C C . GLY A 1 120 ? -3.734 1.771 -22.469 1.00 32.75 120 GLY A C 1
ATOM 922 O O . GLY A 1 120 ? -3.631 1.991 -23.677 1.00 32.75 120 GLY A O 1
ATOM 923 N N . LEU A 1 121 ? -3.319 2.637 -21.545 1.00 37.09 121 LEU A N 1
ATOM 924 C CA . LEU A 1 121 ? -2.590 3.869 -21.846 1.00 37.09 121 LEU A CA 1
ATOM 925 C C . LEU A 1 121 ? -1.162 3.745 -21.307 1.00 37.09 121 LEU A C 1
ATOM 927 O O . LEU A 1 121 ? -0.966 3.716 -20.093 1.00 37.09 121 LEU A O 1
ATOM 931 N N . ASP A 1 122 ? -0.184 3.696 -22.211 1.00 35.28 122 ASP A N 1
ATOM 932 C CA . ASP A 1 122 ? 1.235 3.818 -21.873 1.00 35.28 122 ASP A CA 1
ATOM 933 C C . ASP A 1 122 ? 1.629 5.297 -21.856 1.00 35.28 122 ASP A C 1
ATOM 935 O O . ASP A 1 122 ? 1.479 6.001 -22.860 1.00 35.28 122 ASP A O 1
ATOM 939 N N . ILE A 1 123 ? 2.150 5.774 -20.724 1.00 47.84 123 ILE A N 1
ATOM 940 C CA . ILE A 1 123 ? 2.537 7.180 -20.555 1.00 47.84 123 ILE A CA 1
ATOM 941 C C . ILE A 1 123 ? 4.060 7.295 -20.579 1.00 47.84 123 ILE A C 1
ATOM 943 O O . ILE A 1 123 ? 4.768 6.611 -19.840 1.00 47.84 123 ILE A O 1
ATOM 947 N N . VAL A 1 124 ? 4.573 8.159 -21.458 1.00 42.47 124 VAL A N 1
ATOM 948 C CA . VAL A 1 124 ? 6.012 8.394 -21.632 1.00 42.47 124 VAL A CA 1
ATOM 949 C C . VAL A 1 124 ? 6.451 9.550 -20.735 1.00 42.47 124 VAL A C 1
ATOM 951 O O . VAL A 1 124 ? 5.996 10.679 -20.909 1.00 42.47 124 VAL A O 1
ATOM 954 N N . LEU A 1 125 ? 7.352 9.271 -19.793 1.00 41.81 125 LEU A N 1
ATOM 955 C CA . LEU A 1 125 ? 7.980 10.274 -18.928 1.00 41.81 125 LEU A CA 1
ATOM 956 C C . LEU A 1 125 ? 9.168 10.955 -19.627 1.00 41.81 125 LEU A C 1
ATOM 958 O O . LEU A 1 125 ? 9.862 10.333 -20.432 1.00 41.81 125 LEU A O 1
ATOM 962 N N . ALA A 1 126 ? 9.425 12.222 -19.294 1.00 44.91 126 ALA A N 1
ATOM 963 C CA . ALA A 1 126 ? 10.603 12.951 -19.764 1.00 44.91 126 ALA A CA 1
ATOM 964 C C . ALA A 1 126 ? 11.882 12.475 -19.048 1.00 44.91 126 ALA A C 1
ATOM 966 O O . ALA A 1 126 ? 11.849 12.163 -17.860 1.00 44.91 126 ALA A O 1
ATOM 967 N N . THR A 1 127 ? 13.012 12.437 -19.760 1.00 44.78 127 THR A N 1
ATOM 968 C CA . THR A 1 127 ? 14.320 12.067 -19.194 1.00 44.78 127 THR A CA 1
ATOM 969 C C . THR A 1 127 ? 14.877 13.199 -18.310 1.00 44.78 127 THR A C 1
ATOM 971 O O . THR A 1 127 ? 14.840 14.357 -18.738 1.00 44.78 127 THR A O 1
ATOM 974 N N . PRO A 1 128 ? 15.422 12.906 -17.116 1.00 46.88 128 PRO A N 1
ATOM 975 C CA . PRO A 1 128 ? 16.066 13.902 -16.256 1.00 46.88 128 PRO A CA 1
ATOM 976 C C . PRO A 1 128 ? 17.290 14.556 -16.918 1.00 46.88 128 PRO A C 1
ATOM 978 O O . PRO A 1 128 ? 18.005 13.915 -17.687 1.00 46.88 128 PRO A O 1
ATOM 981 N N . THR A 1 129 ? 17.566 15.824 -16.592 1.00 49.53 129 THR A N 1
ATOM 982 C CA . THR A 1 129 ? 18.785 16.538 -17.014 1.00 49.53 129 THR A CA 1
ATOM 983 C C . THR A 1 129 ? 19.890 16.455 -15.949 1.00 49.53 129 THR A C 1
ATOM 985 O O . THR A 1 129 ? 19.569 16.355 -14.763 1.00 49.53 129 THR A O 1
ATOM 988 N N . PRO A 1 130 ? 21.181 16.559 -16.323 1.00 45.97 130 PRO A N 1
ATOM 989 C CA . PRO A 1 130 ? 22.309 16.532 -15.382 1.00 45.97 130 PRO A CA 1
ATOM 990 C C . PRO A 1 130 ? 22.244 17.572 -14.249 1.00 45.97 130 PRO A C 1
ATOM 992 O O . PRO A 1 130 ? 22.707 17.312 -13.143 1.00 45.97 130 PRO A O 1
ATOM 995 N N . GLU A 1 131 ? 21.638 18.740 -14.479 1.00 49.75 131 GLU A N 1
ATOM 996 C CA . GLU A 1 131 ? 21.466 19.769 -13.445 1.00 49.75 131 GLU A CA 1
ATOM 997 C C . GLU A 1 131 ? 20.447 19.372 -12.364 1.00 49.75 131 GLU A C 1
ATOM 999 O O . GLU A 1 131 ? 20.605 19.767 -11.208 1.00 49.75 131 GLU A O 1
ATOM 1004 N N . ASN A 1 132 ? 19.437 18.559 -12.708 1.00 45.25 132 ASN A N 1
ATOM 1005 C CA . ASN A 1 132 ? 18.490 18.017 -11.727 1.00 45.25 132 ASN A CA 1
ATOM 1006 C C . ASN A 1 132 ? 19.191 17.044 -10.766 1.00 45.25 132 ASN A C 1
ATOM 1008 O O . ASN A 1 132 ? 18.868 17.011 -9.585 1.00 45.25 132 ASN A O 1
ATOM 1012 N N . LEU A 1 133 ? 20.193 16.309 -11.259 1.00 44.62 133 LEU A N 1
ATOM 1013 C CA . LEU A 1 133 ? 20.940 15.304 -10.497 1.00 44.62 133 LEU A CA 1
ATOM 1014 C C . LEU A 1 133 ? 21.800 15.926 -9.384 1.00 44.62 133 LEU A C 1
ATOM 1016 O O . LEU A 1 133 ? 21.865 15.406 -8.272 1.00 44.62 133 LEU A O 1
ATOM 1020 N N . ALA A 1 134 ? 22.434 17.072 -9.654 1.00 47.12 134 ALA A N 1
ATOM 1021 C CA . ALA A 1 134 ? 23.358 17.717 -8.717 1.00 47.12 134 ALA A CA 1
ATOM 1022 C C . ALA A 1 134 ? 22.665 18.370 -7.502 1.00 47.12 134 ALA A C 1
ATOM 1024 O O . ALA A 1 134 ? 23.250 18.443 -6.424 1.00 47.12 134 ALA A O 1
ATOM 1025 N N . MET A 1 135 ? 21.425 18.841 -7.662 1.00 46.69 135 MET A N 1
ATOM 1026 C CA . MET A 1 135 ? 20.635 19.468 -6.591 1.00 46.69 135 MET A CA 1
ATOM 1027 C C . MET A 1 135 ? 20.065 18.438 -5.598 1.00 46.69 135 MET A C 1
ATOM 1029 O O . MET A 1 135 ? 19.812 18.750 -4.435 1.00 46.69 135 MET A O 1
ATOM 1033 N N . GLU A 1 136 ? 19.892 17.192 -6.036 1.00 50.91 136 GLU A N 1
ATOM 1034 C CA . GLU A 1 136 ? 19.244 16.139 -5.251 1.00 50.91 136 GLU A CA 1
ATOM 1035 C C . GLU A 1 136 ? 20.215 15.380 -4.330 1.00 50.91 136 GLU A C 1
ATOM 1037 O O . GLU A 1 136 ? 19.804 14.911 -3.266 1.00 50.91 136 GLU A O 1
ATOM 1042 N N . TRP A 1 137 ? 21.515 15.346 -4.655 1.00 40.06 137 TRP A N 1
ATOM 1043 C CA . TRP A 1 137 ? 22.553 14.768 -3.785 1.00 40.06 137 TRP A CA 1
ATOM 1044 C C . TRP A 1 137 ? 22.627 15.452 -2.405 1.00 40.06 137 TRP A C 1
ATOM 1046 O O . TRP A 1 137 ? 22.797 14.787 -1.379 1.00 40.06 137 TRP A O 1
ATOM 1056 N N . ASP A 1 138 ? 22.429 16.773 -2.365 1.00 41.03 138 ASP A N 1
ATOM 1057 C CA . ASP A 1 138 ? 22.419 17.563 -1.125 1.00 41.03 138 ASP A CA 1
ATOM 1058 C C . ASP A 1 138 ? 21.157 17.278 -0.280 1.00 41.03 138 ASP A C 1
ATOM 1060 O O . ASP A 1 138 ? 21.204 17.273 0.948 1.00 41.03 138 ASP A O 1
ATOM 1064 N N . THR A 1 139 ? 20.038 16.928 -0.929 1.00 42.62 139 THR A N 1
ATOM 1065 C CA . THR A 1 139 ? 18.783 16.536 -0.257 1.00 42.62 139 THR A CA 1
ATOM 1066 C C . THR A 1 139 ? 18.881 15.119 0.326 1.00 42.62 139 THR A C 1
ATOM 1068 O O . THR A 1 139 ? 18.471 14.879 1.464 1.00 42.62 139 THR A O 1
ATOM 1071 N N . TYR A 1 140 ? 19.508 14.188 -0.401 1.00 41.53 140 TYR A N 1
ATOM 1072 C CA . TYR A 1 140 ? 19.713 12.793 0.019 1.00 41.53 140 TYR A CA 1
ATOM 1073 C C . TYR A 1 140 ? 20.559 12.662 1.300 1.00 41.53 140 TYR A C 1
ATOM 1075 O O . TYR A 1 140 ? 20.326 11.770 2.115 1.00 41.53 140 TYR A O 1
ATOM 1083 N N . CYS A 1 141 ? 21.502 13.582 1.531 1.00 38.41 141 CYS A N 1
ATOM 1084 C CA . CYS A 1 141 ? 22.338 13.581 2.737 1.00 38.41 141 CYS A CA 1
ATOM 1085 C C . CYS A 1 141 ? 21.616 14.106 3.996 1.00 38.41 141 CYS A C 1
ATOM 1087 O O . CYS A 1 141 ? 22.098 13.880 5.108 1.00 38.41 141 CYS A O 1
ATOM 1089 N N . HIS A 1 142 ? 20.467 14.775 3.841 1.00 37.19 142 HIS A N 1
ATOM 1090 C CA . HIS A 1 142 ? 19.720 15.398 4.939 1.00 37.19 142 HIS A CA 1
ATOM 1091 C C . HIS A 1 142 ? 18.403 14.695 5.303 1.00 37.19 142 HIS A C 1
ATOM 1093 O O . HIS A 1 142 ? 17.882 14.934 6.392 1.00 37.19 142 HIS A O 1
ATOM 1099 N N . VAL A 1 143 ? 17.893 13.781 4.471 1.00 39.53 143 VAL A N 1
ATOM 1100 C CA . VAL A 1 143 ? 16.679 12.998 4.770 1.00 39.53 143 VAL A CA 1
ATOM 1101 C C . VAL A 1 143 ? 17.066 11.654 5.393 1.00 39.53 143 VAL A C 1
ATOM 1103 O O . VAL A 1 143 ? 17.008 10.591 4.779 1.00 39.53 143 VAL A O 1
ATOM 1106 N N . ILE A 1 144 ? 17.494 11.706 6.653 1.00 38.09 144 ILE A N 1
ATOM 1107 C CA . ILE A 1 144 ? 17.667 10.525 7.501 1.00 38.09 144 ILE A CA 1
ATOM 1108 C C . ILE A 1 144 ? 16.520 10.547 8.528 1.00 38.09 144 ILE A C 1
ATOM 1110 O O . ILE A 1 144 ? 16.539 11.339 9.463 1.00 38.09 144 ILE A O 1
ATOM 1114 N N . TYR A 1 145 ? 15.531 9.668 8.312 1.00 38.38 145 TYR A N 1
ATOM 1115 C CA . TYR A 1 145 ? 14.341 9.391 9.146 1.00 38.38 145 TYR A CA 1
ATOM 1116 C C . TYR A 1 145 ? 13.131 10.344 9.067 1.00 38.38 145 TYR A C 1
ATOM 1118 O O . TYR A 1 145 ? 12.544 10.647 10.101 1.00 38.38 145 TYR A O 1
ATOM 1126 N N . ASP A 1 146 ? 12.654 10.713 7.874 1.00 37.75 146 ASP A N 1
ATOM 1127 C CA . ASP A 1 146 ? 11.233 11.084 7.747 1.00 37.75 146 ASP A CA 1
ATOM 1128 C C . ASP A 1 146 ? 10.426 9.816 7.420 1.00 37.75 146 ASP A C 1
ATOM 1130 O O . ASP A 1 146 ? 10.430 9.324 6.288 1.00 37.75 146 ASP A O 1
ATOM 1134 N N . LYS A 1 147 ? 9.798 9.207 8.435 1.00 43.31 147 LYS A N 1
ATOM 1135 C CA . LYS A 1 147 ? 8.749 8.210 8.189 1.00 43.31 147 LYS A CA 1
ATOM 1136 C C . LYS A 1 147 ? 7.495 8.992 7.800 1.00 43.31 147 LYS A C 1
ATOM 1138 O O . LYS A 1 147 ? 6.683 9.333 8.662 1.00 43.31 147 LYS A O 1
ATOM 1143 N N . SER A 1 148 ? 7.342 9.263 6.508 1.00 48.81 148 SER A N 1
ATOM 1144 C CA . SER A 1 148 ? 6.048 9.652 5.966 1.00 48.81 148 SER A CA 1
ATOM 1145 C C . SER A 1 148 ? 5.143 8.419 5.958 1.00 48.81 148 SER A C 1
ATOM 1147 O O . SER A 1 148 ? 5.478 7.374 5.395 1.00 48.81 148 SER A O 1
ATOM 1149 N N . TYR A 1 149 ? 4.003 8.505 6.640 1.00 49.62 149 TYR A N 1
ATOM 1150 C CA . TYR A 1 149 ? 3.006 7.440 6.592 1.00 49.62 149 TYR A CA 1
ATOM 1151 C C . TYR A 1 149 ? 2.087 7.673 5.400 1.00 49.62 149 TYR A C 1
ATOM 1153 O O . TYR A 1 149 ? 1.594 8.785 5.195 1.00 49.62 149 TYR A O 1
ATOM 1161 N N . LYS A 1 150 ? 1.866 6.618 4.607 1.00 50.50 150 LYS A N 1
ATOM 1162 C CA . LYS A 1 150 ? 0.875 6.646 3.530 1.00 50.50 150 LYS A CA 1
ATOM 1163 C C . LYS A 1 150 ? -0.501 6.907 4.134 1.00 50.50 150 LYS A C 1
ATOM 1165 O O . LYS A 1 150 ? -0.907 6.234 5.078 1.00 50.50 150 LYS A O 1
ATOM 1170 N N . THR A 1 151 ? -1.203 7.896 3.597 1.00 49.69 151 THR A N 1
ATOM 1171 C CA . THR A 1 151 ? -2.592 8.170 3.943 1.00 49.69 151 THR A CA 1
ATOM 1172 C C . THR A 1 151 ? -3.502 7.335 3.070 1.00 49.69 151 THR A C 1
ATOM 1174 O O . THR A 1 151 ? -3.585 7.554 1.866 1.00 49.69 151 THR A O 1
ATOM 1177 N N . ASN A 1 152 ? -4.245 6.412 3.676 1.00 52.31 152 ASN A N 1
ATOM 1178 C CA . ASN A 1 152 ? -5.362 5.802 2.971 1.00 52.31 152 ASN A CA 1
ATOM 1179 C C . ASN A 1 152 ? -6.439 6.872 2.748 1.00 52.31 152 ASN A C 1
ATOM 1181 O O . ASN A 1 152 ? -7.105 7.301 3.690 1.00 52.31 152 ASN A O 1
ATOM 1185 N N . GLY A 1 153 ? -6.609 7.303 1.496 1.00 53.19 153 GLY A N 1
ATOM 1186 C CA . GLY A 1 153 ? -7.865 7.894 1.034 1.00 53.19 153 GLY A CA 1
ATOM 1187 C C . GLY A 1 153 ? -8.110 9.385 1.289 1.00 53.19 153 GLY A C 1
ATOM 1188 O O . GLY A 1 153 ? -9.260 9.803 1.201 1.00 53.19 153 GLY A O 1
ATOM 1189 N N . SER A 1 154 ? -7.099 10.216 1.562 1.00 58.88 154 SER A N 1
ATOM 1190 C CA . SER A 1 154 ? -7.283 11.684 1.585 1.00 58.88 154 SER A CA 1
ATOM 1191 C C . SER A 1 154 ? -6.167 12.405 0.841 1.00 58.88 154 SER A C 1
ATOM 1193 O O . SER A 1 154 ? -5.039 12.494 1.329 1.00 58.88 154 SER A O 1
ATOM 1195 N N . ALA A 1 155 ? -6.486 12.922 -0.348 1.00 64.69 155 ALA A N 1
ATOM 1196 C CA . ALA A 1 155 ? -5.503 13.600 -1.185 1.00 64.69 155 ALA A CA 1
ATOM 1197 C C . ALA A 1 155 ? -4.930 14.854 -0.512 1.00 64.69 155 ALA A C 1
ATOM 1199 O O . ALA A 1 155 ? -5.631 15.613 0.161 1.00 64.69 155 ALA A O 1
ATOM 1200 N N . GLY A 1 156 ? -3.634 15.084 -0.724 1.00 68.62 156 GLY A N 1
ATOM 1201 C CA . GLY A 1 156 ? -2.942 16.284 -0.257 1.00 68.62 156 GLY A CA 1
ATOM 1202 C C . GLY A 1 156 ? -2.727 16.374 1.256 1.00 68.62 156 GLY A C 1
ATOM 1203 O O . GLY A 1 156 ? -2.199 17.389 1.705 1.00 68.62 156 GLY A O 1
ATOM 1204 N N . ILE A 1 157 ? -3.103 15.352 2.035 1.00 76.69 157 ILE A N 1
ATOM 1205 C CA . ILE A 1 157 ? -2.751 15.233 3.454 1.00 76.69 157 ILE A CA 1
ATOM 1206 C C . ILE A 1 157 ? -1.500 14.372 3.596 1.00 76.69 157 ILE A C 1
ATOM 1208 O O . ILE A 1 157 ? -1.455 13.243 3.103 1.00 76.69 157 ILE A O 1
ATOM 1212 N N . ARG A 1 158 ? -0.501 14.899 4.308 1.00 78.19 158 ARG A N 1
ATOM 1213 C CA . ARG A 1 158 ? 0.752 14.206 4.619 1.00 78.19 158 ARG A CA 1
ATOM 1214 C C . ARG A 1 158 ? 0.940 14.123 6.125 1.00 78.19 158 ARG A C 1
ATOM 1216 O O . ARG A 1 158 ? 0.866 15.141 6.812 1.00 78.19 158 ARG A O 1
ATOM 1223 N N . TYR A 1 159 ? 1.247 12.928 6.619 1.00 80.00 159 TYR A N 1
ATOM 1224 C CA . TYR A 1 159 ? 1.664 12.733 8.002 1.00 80.00 159 TYR A CA 1
ATOM 1225 C C . TYR A 1 159 ? 3.168 12.532 8.099 1.00 80.00 159 TYR A C 1
ATOM 1227 O O . TYR A 1 159 ? 3.749 11.777 7.320 1.00 80.00 159 TYR A O 1
ATOM 1235 N N . VAL A 1 160 ? 3.769 13.190 9.083 1.00 80.56 160 VAL A N 1
ATOM 1236 C CA . VAL A 1 160 ? 5.195 13.108 9.400 1.00 80.56 160 VAL A CA 1
ATOM 1237 C C . VAL A 1 160 ? 5.340 12.658 10.842 1.00 80.56 160 VAL A C 1
ATOM 1239 O O . VAL A 1 160 ? 4.794 13.286 11.755 1.00 80.56 160 VAL A O 1
ATOM 1242 N N . SER A 1 161 ? 6.074 11.566 11.037 1.00 77.06 161 SER A N 1
ATOM 1243 C CA . SER A 1 161 ? 6.486 11.115 12.360 1.00 77.06 161 SER A CA 1
ATOM 1244 C C . SER A 1 161 ? 7.824 11.731 12.725 1.00 77.06 161 SER A C 1
ATOM 1246 O O . SER A 1 161 ? 8.845 11.390 12.134 1.00 77.06 161 SER A O 1
ATOM 1248 N N . GLU A 1 162 ? 7.841 12.537 13.776 1.00 78.25 162 GLU A N 1
ATOM 1249 C CA . GLU A 1 162 ? 9.079 12.986 14.406 1.00 78.25 162 GLU A CA 1
ATOM 1250 C C . GLU A 1 162 ? 9.295 12.234 15.711 1.00 78.25 162 GLU A C 1
ATOM 1252 O O . GLU A 1 162 ? 8.344 11.873 16.410 1.00 78.25 162 GLU A O 1
ATOM 1257 N N . TYR A 1 163 ? 10.559 12.012 16.055 1.00 73.56 163 TYR A N 1
ATOM 1258 C CA . TYR A 1 163 ? 10.906 11.437 17.335 1.00 73.56 163 TYR A CA 1
ATOM 1259 C C . TYR A 1 163 ? 12.066 12.180 17.986 1.00 73.56 163 TYR A C 1
ATOM 1261 O O . TYR A 1 163 ? 13.000 12.621 17.319 1.00 73.56 163 TYR A O 1
ATOM 1269 N N . VAL A 1 164 ? 11.989 12.337 19.304 1.00 73.44 164 VAL A N 1
ATOM 1270 C CA . VAL A 1 164 ? 13.025 12.986 20.106 1.00 73.44 164 VAL A CA 1
ATOM 1271 C C . VAL A 1 164 ? 13.577 11.963 21.084 1.00 73.44 164 VAL A C 1
ATOM 1273 O O . VAL A 1 164 ? 12.846 11.443 21.931 1.00 73.44 164 VAL A O 1
ATOM 1276 N N . GLU A 1 165 ? 14.871 11.674 20.968 1.00 67.00 165 GLU A N 1
ATOM 1277 C CA . GLU A 1 165 ? 15.593 10.879 21.959 1.00 67.00 165 GLU A CA 1
ATOM 1278 C C . GLU A 1 165 ? 15.593 11.629 23.295 1.00 67.00 165 GLU A C 1
ATOM 1280 O O . GLU A 1 165 ? 16.013 12.789 23.381 1.00 67.00 165 GLU A O 1
ATOM 1285 N N . LYS A 1 166 ? 15.092 10.989 24.356 1.00 64.50 166 LYS A N 1
ATOM 1286 C CA . LYS A 1 166 ? 15.226 11.533 25.708 1.00 64.50 166 LYS A CA 1
ATOM 1287 C C . LYS A 1 166 ? 16.655 11.311 26.208 1.00 64.50 166 LYS A C 1
ATOM 1289 O O . LYS A 1 166 ? 17.430 10.535 25.662 1.00 64.50 166 LYS A O 1
ATOM 1294 N N . THR A 1 167 ? 17.001 11.980 27.306 1.00 57.84 167 THR A N 1
ATOM 1295 C CA . THR A 1 167 ? 18.301 11.846 27.988 1.00 57.84 167 THR A CA 1
ATOM 1296 C C . THR A 1 167 ? 18.625 10.408 28.417 1.00 57.84 167 THR A C 1
ATOM 1298 O O . THR A 1 167 ? 19.779 10.104 28.708 1.00 57.84 167 THR A O 1
ATOM 1301 N N . ASP A 1 168 ? 17.612 9.542 28.476 1.00 60.72 168 ASP A N 1
ATOM 1302 C CA . ASP A 1 168 ? 17.754 8.096 28.568 1.00 60.72 168 ASP A CA 1
ATOM 1303 C C . ASP A 1 168 ? 17.698 7.497 27.147 1.00 60.72 168 ASP A C 1
ATOM 1305 O O . ASP A 1 168 ? 16.653 7.620 26.501 1.00 60.72 168 ASP A O 1
ATOM 1309 N N . PRO A 1 169 ? 18.772 6.844 26.654 1.00 55.47 169 PRO A N 1
ATOM 1310 C CA . PRO A 1 169 ? 18.861 6.322 25.283 1.00 55.47 169 PRO A CA 1
ATOM 1311 C C . PRO A 1 169 ? 17.808 5.255 24.940 1.00 55.47 169 PRO A C 1
ATOM 1313 O O . PRO A 1 169 ? 17.728 4.821 23.793 1.00 55.47 169 PRO A O 1
ATOM 1316 N N . TYR A 1 170 ? 17.008 4.823 25.917 1.00 57.44 170 TYR A N 1
ATOM 1317 C CA . TYR A 1 170 ? 15.932 3.851 25.747 1.00 57.44 170 TYR A CA 1
ATOM 1318 C C . TYR A 1 170 ? 14.532 4.473 25.760 1.00 57.44 170 TYR A C 1
ATOM 1320 O O . TYR A 1 170 ? 13.556 3.740 25.750 1.00 57.44 170 TYR A O 1
ATOM 1328 N N . HIS A 1 171 ? 14.386 5.798 25.784 1.00 64.94 171 HIS A N 1
ATOM 1329 C CA . HIS A 1 171 ? 13.065 6.424 25.724 1.00 64.94 171 HIS A CA 1
ATOM 1330 C C . HIS A 1 171 ? 13.005 7.443 24.596 1.00 64.94 171 HIS A C 1
ATOM 1332 O O . HIS A 1 171 ? 13.746 8.426 24.568 1.00 64.94 171 HIS A O 1
ATOM 1338 N N . VAL A 1 172 ? 12.082 7.210 23.672 1.00 72.25 172 VAL A N 1
ATOM 1339 C CA . VAL A 1 172 ? 11.862 8.059 22.510 1.00 72.25 172 VAL A CA 1
ATOM 1340 C C . VAL A 1 172 ? 10.473 8.665 22.627 1.00 72.25 172 VAL A C 1
ATOM 1342 O O . VAL A 1 172 ? 9.510 7.957 22.897 1.00 72.25 172 VAL A O 1
ATOM 1345 N N . LYS A 1 173 ? 10.373 9.981 22.451 1.00 81.38 173 LYS A N 1
ATOM 1346 C CA . LYS A 1 173 ? 9.087 10.676 22.413 1.00 81.38 173 LYS A CA 1
ATOM 1347 C C . LYS A 1 173 ? 8.647 10.865 20.972 1.00 81.38 173 LYS A C 1
ATOM 1349 O O . LYS A 1 173 ? 9.413 11.436 20.199 1.00 81.38 173 LYS A O 1
ATOM 1354 N N . TYR A 1 174 ? 7.440 10.421 20.636 1.00 83.38 174 TYR A N 1
ATOM 1355 C CA . TYR A 1 174 ? 6.885 10.537 19.290 1.00 83.38 174 TYR A CA 1
ATOM 1356 C C . TYR A 1 174 ? 5.976 11.754 19.142 1.00 83.38 174 TYR A C 1
ATOM 1358 O O . TYR A 1 174 ? 5.254 12.134 20.062 1.00 83.38 174 TYR A O 1
ATOM 1366 N N . TYR A 1 175 ? 6.000 12.324 17.944 1.00 86.81 175 TYR A N 1
ATOM 1367 C CA . TYR A 1 175 ? 5.105 13.376 17.492 1.00 86.81 175 TYR A CA 1
ATOM 1368 C C . TYR A 1 175 ? 4.549 12.987 16.128 1.00 86.81 175 TYR A C 1
ATOM 1370 O O . TYR A 1 175 ? 5.308 12.608 15.234 1.00 86.81 175 TYR A O 1
ATOM 1378 N N . LEU A 1 176 ? 3.236 13.116 15.952 1.00 89.81 176 LEU A N 1
ATOM 1379 C CA . LEU A 1 176 ? 2.600 12.996 14.645 1.00 89.81 176 LEU A CA 1
ATOM 1380 C C . LEU A 1 176 ? 2.178 14.378 14.169 1.00 89.81 176 LEU A C 1
ATOM 1382 O O . LEU A 1 176 ? 1.349 15.033 14.799 1.00 89.81 176 LEU A O 1
ATOM 1386 N N . ARG A 1 177 ? 2.716 14.812 13.037 1.00 89.44 177 ARG A N 1
ATOM 1387 C CA . ARG A 1 177 ? 2.360 16.086 12.415 1.00 89.44 177 ARG A CA 1
ATOM 1388 C C . ARG A 1 177 ? 1.541 15.851 11.164 1.00 89.44 177 ARG A C 1
ATOM 1390 O O . ARG A 1 177 ? 1.901 15.008 10.348 1.00 89.44 177 ARG A O 1
ATOM 1397 N N . CYS A 1 178 ? 0.472 16.617 11.008 1.00 89.25 178 CYS A N 1
ATOM 1398 C CA . CYS A 1 178 ? -0.388 16.587 9.834 1.00 89.25 178 CYS A CA 1
ATOM 1399 C C . CYS A 1 178 ? -0.195 17.856 9.015 1.00 89.25 178 CYS A C 1
ATOM 1401 O O . CYS A 1 178 ? -0.284 18.961 9.554 1.00 89.25 178 CYS A O 1
ATOM 1403 N N . TYR A 1 179 ? 0.040 17.690 7.719 1.00 84.44 179 TYR A N 1
ATOM 1404 C CA . TYR A 1 179 ? 0.269 18.774 6.778 1.00 84.44 179 TYR A CA 1
ATOM 1405 C C . TYR A 1 179 ? -0.713 18.723 5.615 1.00 84.44 179 TYR A C 1
ATOM 1407 O O . TYR A 1 179 ? -1.136 17.643 5.194 1.00 84.44 179 TYR A O 1
ATOM 1415 N N . ARG A 1 180 ? -0.989 19.895 5.039 1.00 83.19 180 ARG A N 1
ATOM 1416 C CA . ARG A 1 180 ? -1.568 20.042 3.703 1.00 83.19 180 ARG A CA 1
ATOM 1417 C C . ARG A 1 180 ? -0.632 20.888 2.849 1.00 83.19 180 ARG A C 1
ATOM 1419 O O . ARG A 1 180 ? -0.471 22.080 3.095 1.00 83.19 180 ARG A O 1
ATOM 1426 N N . GLY A 1 181 ? 0.018 20.256 1.872 1.00 76.56 181 GLY A N 1
ATOM 1427 C CA . GLY A 1 181 ? 1.212 20.841 1.255 1.00 76.56 181 GLY A CA 1
ATOM 1428 C C . GLY A 1 181 ? 2.274 21.125 2.325 1.00 76.56 181 GLY A C 1
ATOM 1429 O O . GLY A 1 181 ? 2.621 20.231 3.098 1.00 76.56 181 GLY A O 1
ATOM 1430 N N . ASP A 1 182 ? 2.720 22.379 2.415 1.00 78.94 182 ASP A N 1
ATOM 1431 C CA . ASP A 1 182 ? 3.689 22.839 3.423 1.00 78.94 182 ASP A CA 1
ATOM 1432 C C . ASP A 1 182 ? 3.040 23.401 4.702 1.00 78.94 182 ASP A C 1
ATOM 1434 O O . ASP A 1 182 ? 3.731 23.723 5.671 1.00 78.94 182 ASP A O 1
ATOM 1438 N N . GLU A 1 183 ? 1.711 23.536 4.736 1.00 87.75 183 GLU A N 1
ATOM 1439 C CA . GLU A 1 183 ? 0.999 24.073 5.894 1.00 87.75 183 GLU A CA 1
ATOM 1440 C C . GLU A 1 183 ? 0.826 22.993 6.968 1.00 87.75 183 GLU A C 1
ATOM 1442 O O . GLU A 1 183 ? 0.179 21.972 6.735 1.00 87.75 183 GLU A O 1
ATOM 1447 N N . LEU A 1 184 ? 1.382 23.228 8.161 1.00 88.94 184 LEU A N 1
ATOM 1448 C CA . LEU A 1 184 ? 1.131 22.397 9.340 1.00 88.94 184 LEU A CA 1
ATOM 1449 C C . LEU A 1 184 ? -0.296 22.645 9.842 1.00 88.94 184 LEU A C 1
ATOM 1451 O O . LEU A 1 184 ? -0.598 23.735 10.326 1.00 88.94 184 LEU A O 1
ATOM 1455 N N . LEU A 1 185 ? -1.137 21.616 9.789 1.00 91.06 185 LEU A N 1
ATOM 1456 C CA . LEU A 1 185 ? -2.512 21.670 10.281 1.00 91.06 185 LEU A CA 1
ATOM 1457 C C . LEU A 1 185 ? -2.573 21.450 11.793 1.00 91.06 185 LEU A C 1
ATOM 1459 O O . LEU A 1 185 ? -3.228 22.203 12.511 1.00 91.06 185 LEU A O 1
ATOM 1463 N N . TRP A 1 186 ? -1.877 20.424 12.285 1.00 94.50 186 TRP A N 1
ATOM 1464 C CA . TRP A 1 186 ? -1.825 20.094 13.707 1.00 94.50 186 TRP A CA 1
ATOM 1465 C C . TRP A 1 186 ? -0.648 19.174 14.039 1.00 94.50 186 TRP A C 1
ATOM 1467 O O . TRP A 1 186 ? -0.031 18.567 13.161 1.00 94.50 186 TRP A O 1
ATOM 1477 N N . CYS A 1 187 ? -0.346 19.066 15.333 1.00 93.31 187 CYS A N 1
ATOM 1478 C CA . CYS A 1 187 ? 0.642 18.149 15.889 1.00 93.31 187 CYS A CA 1
ATOM 1479 C C . CYS A 1 187 ? 0.019 17.410 17.077 1.00 93.31 187 CYS A C 1
ATOM 1481 O O . CYS A 1 187 ? -0.572 18.048 17.947 1.00 93.31 187 CYS A O 1
ATOM 1483 N N . ALA A 1 188 ? 0.159 16.090 17.093 1.00 93.25 188 ALA A N 1
ATOM 1484 C CA . ALA A 1 188 ? -0.297 15.216 18.158 1.00 93.25 188 ALA A CA 1
ATOM 1485 C C . ALA A 1 188 ? 0.895 14.593 18.884 1.00 93.25 188 ALA A C 1
ATOM 1487 O O . ALA A 1 188 ? 1.916 14.266 18.277 1.00 93.25 188 ALA A O 1
ATOM 1488 N N . GLU A 1 189 ? 0.737 14.412 20.190 1.00 92.19 189 GLU A N 1
ATOM 1489 C CA . GLU A 1 189 ? 1.750 13.861 21.087 1.00 92.19 189 GLU A CA 1
ATOM 1490 C C . GLU A 1 189 ? 1.148 12.641 21.808 1.00 92.19 189 GLU A C 1
ATOM 1492 O O . GLU A 1 189 ? 0.431 12.820 22.796 1.00 92.19 189 GLU A O 1
ATOM 1497 N N . PRO A 1 190 ? 1.363 11.416 21.289 1.00 89.69 190 PRO A N 1
ATOM 1498 C CA . PRO A 1 190 ? 0.972 10.178 21.965 1.00 89.69 190 PRO A CA 1
ATOM 1499 C C . PRO A 1 190 ? 1.705 9.980 23.300 1.00 89.69 190 PRO A C 1
ATOM 1501 O O . PRO A 1 190 ? 2.695 10.663 23.587 1.00 89.69 190 PRO A O 1
ATOM 1504 N N . SER A 1 191 ? 1.241 9.023 24.110 1.00 88.25 191 SER A N 1
ATOM 1505 C CA . SER A 1 191 ? 1.884 8.692 25.389 1.00 88.25 191 SER A CA 1
ATOM 1506 C C . SER A 1 191 ? 3.351 8.269 25.238 1.00 88.25 191 SER A C 1
ATOM 1508 O O . SER A 1 191 ? 3.789 7.764 24.207 1.00 88.25 191 SER A O 1
ATOM 1510 N N . ASP A 1 192 ? 4.128 8.449 26.308 1.00 82.50 192 ASP A N 1
ATOM 1511 C CA . ASP A 1 192 ? 5.580 8.225 26.319 1.00 82.50 192 ASP A CA 1
ATOM 1512 C C . ASP A 1 192 ? 6.011 6.764 26.066 1.00 82.50 192 ASP A C 1
ATOM 1514 O O . ASP A 1 192 ? 7.155 6.529 25.679 1.00 82.50 192 ASP A O 1
ATOM 1518 N N . ASP A 1 193 ? 5.137 5.788 26.314 1.00 81.62 193 ASP A N 1
ATOM 1519 C CA . ASP A 1 193 ? 5.352 4.359 26.062 1.00 81.62 193 ASP A CA 1
ATOM 1520 C C . ASP A 1 193 ? 4.768 3.888 24.719 1.00 81.62 193 ASP A C 1
ATOM 1522 O O . ASP A 1 193 ? 4.773 2.691 24.431 1.00 81.62 193 ASP A O 1
ATOM 1526 N N . TYR A 1 194 ? 4.299 4.815 23.882 1.00 83.62 194 TYR A N 1
ATOM 1527 C CA . TYR A 1 194 ? 3.741 4.539 22.563 1.00 83.62 194 TYR A CA 1
ATOM 1528 C C . TYR A 1 194 ? 4.847 4.545 21.501 1.00 83.62 194 TYR A C 1
ATOM 1530 O O . TYR A 1 194 ? 5.373 5.595 21.126 1.00 83.62 194 TYR A O 1
ATOM 1538 N N . PHE A 1 195 ? 5.165 3.377 20.944 1.00 84.75 195 PHE A N 1
ATOM 1539 C CA . PHE A 1 195 ? 5.983 3.265 19.739 1.00 84.75 195 PHE A CA 1
ATOM 1540 C C . PHE A 1 195 ? 5.082 3.328 18.503 1.00 84.75 195 PHE A C 1
ATOM 1542 O O . PHE A 1 195 ? 4.335 2.393 18.225 1.00 84.75 195 PHE A O 1
ATOM 1549 N N . MET A 1 196 ? 5.110 4.456 17.790 1.00 83.69 196 MET A N 1
ATOM 1550 C CA . MET A 1 196 ? 4.207 4.700 16.663 1.00 83.69 196 MET A CA 1
ATOM 1551 C C . MET A 1 196 ? 4.658 3.990 15.385 1.00 83.69 196 MET A C 1
ATOM 1553 O O . MET A 1 196 ? 5.791 4.174 14.933 1.00 83.69 196 MET A O 1
ATOM 1557 N N . ASP A 1 197 ? 3.725 3.257 14.772 1.00 81.06 197 ASP A N 1
ATOM 1558 C CA . ASP A 1 197 ? 3.956 2.464 13.563 1.00 81.06 197 ASP A CA 1
ATOM 1559 C C . ASP A 1 197 ? 3.265 3.022 12.323 1.00 81.06 197 ASP A C 1
ATOM 1561 O O . ASP A 1 197 ? 3.858 2.972 11.247 1.00 81.06 197 ASP A O 1
ATOM 1565 N N . SER A 1 198 ? 2.022 3.504 12.434 1.00 84.44 198 SER A N 1
ATOM 1566 C CA . SER A 1 198 ? 1.270 4.019 11.283 1.00 84.44 198 SER A CA 1
ATOM 1567 C C . SER A 1 198 ? 0.116 4.936 11.698 1.00 84.44 198 SER A C 1
ATOM 1569 O O . SER A 1 198 ? -0.188 5.093 12.883 1.00 84.44 198 SER A O 1
ATOM 1571 N N . CYS A 1 199 ? -0.556 5.540 10.718 1.00 86.88 199 CYS A N 1
ATOM 1572 C CA . CYS A 1 199 ? -1.796 6.272 10.939 1.00 86.88 199 CYS A CA 1
ATOM 1573 C C . CYS A 1 199 ? -2.751 6.144 9.747 1.00 86.88 199 CYS A C 1
ATOM 1575 O O . CYS A 1 199 ? -2.329 5.939 8.611 1.00 86.88 199 CYS A O 1
ATOM 1577 N N . THR A 1 200 ? -4.049 6.299 9.992 1.00 86.75 200 THR A N 1
ATOM 1578 C CA . THR A 1 200 ? -5.101 6.264 8.970 1.00 86.75 200 THR A CA 1
ATOM 1579 C C . THR A 1 200 ? -6.154 7.321 9.274 1.00 86.75 200 THR A C 1
ATOM 1581 O O . THR A 1 200 ? -6.621 7.436 10.407 1.00 86.75 200 THR A O 1
ATOM 1584 N N . TYR A 1 201 ? -6.538 8.101 8.264 1.00 85.81 201 TYR A N 1
ATOM 1585 C CA . TYR A 1 201 ? -7.641 9.048 8.388 1.00 85.81 201 TYR A CA 1
ATOM 1586 C C . TYR A 1 201 ? -8.987 8.319 8.290 1.00 85.81 201 TYR A C 1
ATOM 1588 O O . TYR A 1 201 ? -9.165 7.423 7.469 1.00 85.81 201 TYR A O 1
ATOM 1596 N N . THR A 1 202 ? -9.931 8.708 9.139 1.00 85.44 202 THR A N 1
ATOM 1597 C CA . THR A 1 202 ? -11.292 8.161 9.214 1.00 85.44 202 THR A CA 1
ATOM 1598 C C . THR A 1 202 ? -12.296 9.308 9.306 1.00 85.44 202 THR A C 1
ATOM 1600 O O . THR A 1 202 ? -11.929 10.444 9.618 1.00 85.44 202 THR A O 1
ATOM 1603 N N . GLY A 1 203 ? -13.586 9.022 9.126 1.00 83.38 203 GLY A N 1
ATOM 1604 C CA . GLY A 1 203 ? -14.653 10.023 9.229 1.00 83.38 203 GLY A CA 1
ATOM 1605 C C . GLY A 1 203 ? -14.802 10.697 10.604 1.00 83.38 203 GLY A C 1
ATOM 1606 O O . GLY A 1 203 ? -15.553 11.662 10.724 1.00 83.38 203 GLY A O 1
ATOM 1607 N N . PHE A 1 204 ? -14.114 10.213 11.643 1.00 87.75 204 PHE A N 1
ATOM 1608 C CA . PHE A 1 204 ? -14.161 10.757 13.008 1.00 87.75 204 PHE A CA 1
ATOM 1609 C C . PHE A 1 204 ? -12.805 11.290 13.508 1.00 87.75 204 PHE A C 1
ATOM 1611 O O . PHE A 1 204 ? -12.727 11.773 14.637 1.00 87.75 204 PHE A O 1
ATOM 1618 N N . GLY A 1 205 ? -11.753 11.237 12.687 1.00 90.75 205 GLY A N 1
ATOM 1619 C CA . GLY A 1 205 ? -10.413 11.716 13.031 1.00 90.75 205 GLY A CA 1
ATOM 1620 C C . GLY A 1 205 ? -9.307 10.816 12.485 1.00 90.75 205 GLY A C 1
ATOM 1621 O O . GLY A 1 205 ? -9.547 9.931 11.665 1.00 90.75 205 GLY A O 1
ATOM 1622 N N . THR A 1 206 ? -8.076 11.035 12.937 1.00 92.31 206 THR A N 1
ATOM 1623 C CA . THR A 1 206 ? -6.923 10.213 12.539 1.00 92.31 206 THR A CA 1
ATOM 1624 C C . THR A 1 206 ? -6.683 9.125 13.576 1.00 92.31 206 THR A C 1
ATOM 1626 O O . THR A 1 206 ? -6.388 9.431 14.729 1.00 92.31 206 THR A O 1
ATOM 1629 N N . VAL A 1 207 ? -6.791 7.860 13.175 1.00 93.19 207 VAL A N 1
ATOM 1630 C CA . VAL A 1 207 ? -6.409 6.722 14.013 1.00 93.19 207 VAL A CA 1
ATOM 1631 C C . VAL A 1 207 ? -4.905 6.506 13.886 1.00 93.19 207 VAL A C 1
ATOM 1633 O O . VAL A 1 207 ? -4.399 6.322 12.783 1.00 93.19 207 VAL A O 1
ATOM 1636 N N . ILE A 1 208 ? -4.193 6.527 15.007 1.00 92.25 208 ILE A N 1
ATOM 1637 C CA . ILE A 1 208 ? -2.773 6.179 15.105 1.00 92.25 208 ILE A CA 1
ATOM 1638 C C . ILE A 1 208 ? -2.674 4.737 15.587 1.00 92.25 208 ILE A C 1
ATOM 1640 O O . ILE A 1 208 ? -3.406 4.338 16.500 1.00 92.25 208 ILE A O 1
ATOM 1644 N N . THR A 1 209 ? -1.761 3.977 14.989 1.00 92.00 209 THR A N 1
ATOM 1645 C CA . THR A 1 209 ? -1.430 2.615 15.401 1.00 92.00 209 THR A CA 1
ATOM 1646 C C . THR A 1 209 ? 0.019 2.513 15.857 1.00 92.00 209 THR A C 1
ATOM 1648 O O . THR A 1 209 ? 0.906 3.238 15.392 1.00 92.00 209 THR A O 1
ATOM 1651 N N . GLY A 1 210 ? 0.268 1.576 16.761 1.00 89.88 210 GLY A N 1
ATOM 1652 C CA . GLY A 1 210 ? 1.605 1.283 17.240 1.00 89.88 210 GLY A CA 1
ATOM 1653 C C . GLY A 1 210 ? 1.630 0.127 18.216 1.00 89.88 210 GLY A C 1
ATOM 1654 O O . GLY A 1 210 ? 0.672 -0.646 18.331 1.00 89.88 210 GLY A O 1
ATOM 1655 N N . GLU A 1 211 ? 2.723 0.052 18.959 1.00 88.94 211 GLU A N 1
ATOM 1656 C CA . GLU A 1 211 ? 2.920 -0.922 20.018 1.00 88.94 211 GLU A CA 1
ATOM 1657 C C . GLU A 1 211 ? 3.472 -0.272 21.289 1.00 88.94 211 GLU A C 1
ATOM 1659 O O . GLU A 1 211 ? 4.053 0.811 21.268 1.00 88.94 211 GLU A O 1
ATOM 1664 N N . THR A 1 212 ? 3.297 -0.936 22.429 1.00 88.62 212 THR A N 1
ATOM 1665 C CA . THR A 1 212 ? 3.985 -0.524 23.656 1.00 88.62 212 THR A CA 1
ATOM 1666 C C . THR A 1 212 ? 5.486 -0.670 23.474 1.00 88.62 212 THR A C 1
ATOM 1668 O O . THR A 1 212 ? 5.965 -1.753 23.114 1.00 88.62 212 THR A O 1
ATOM 1671 N N . TYR A 1 213 ? 6.225 0.375 23.818 1.00 80.50 213 TYR A N 1
ATOM 1672 C CA . TYR A 1 213 ? 7.670 0.322 23.905 1.00 80.50 213 TYR A CA 1
ATOM 1673 C C . TYR A 1 213 ? 8.107 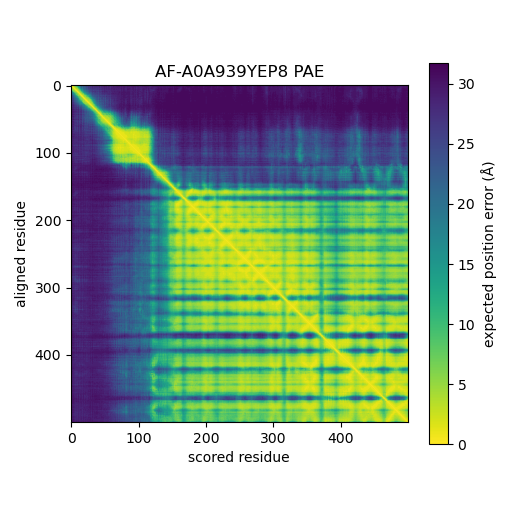-0.734 24.932 1.00 80.50 213 TYR A C 1
ATOM 1675 O O . TYR A 1 213 ? 7.613 -0.770 26.059 1.00 80.50 213 TYR A O 1
ATOM 1683 N N . VAL A 1 214 ? 9.052 -1.593 24.543 1.00 77.62 214 VAL A N 1
ATOM 1684 C CA . VAL A 1 214 ? 9.651 -2.600 25.429 1.00 77.62 214 VAL A CA 1
ATOM 1685 C C . VAL A 1 214 ? 11.168 -2.591 25.306 1.00 77.62 214 VAL A C 1
ATOM 1687 O O . VAL A 1 214 ? 11.718 -2.483 24.209 1.00 77.62 214 VAL A O 1
ATOM 1690 N N . THR A 1 215 ? 11.856 -2.773 26.433 1.00 73.94 215 THR A N 1
ATOM 1691 C CA . THR A 1 215 ? 13.332 -2.805 26.476 1.00 73.94 215 THR A CA 1
ATOM 1692 C C . THR A 1 215 ? 13.911 -4.203 26.256 1.00 73.94 215 THR A C 1
ATOM 1694 O O . THR A 1 215 ? 15.102 -4.360 25.985 1.00 73.94 215 THR A O 1
ATOM 1697 N N . SER A 1 216 ? 13.070 -5.237 26.353 1.00 74.75 216 SER A N 1
ATOM 1698 C CA . SER A 1 216 ? 13.469 -6.638 26.265 1.00 74.75 216 SER A CA 1
ATOM 1699 C C . SER A 1 216 ? 12.576 -7.428 25.316 1.00 74.75 216 SER A C 1
ATOM 1701 O O . SER A 1 216 ? 11.356 -7.297 25.318 1.00 74.75 216 SER A O 1
ATOM 1703 N N . SER A 1 217 ? 13.174 -8.346 24.555 1.00 71.94 217 SER A N 1
ATOM 1704 C CA . SER A 1 217 ? 12.443 -9.302 23.708 1.00 71.94 217 SER A CA 1
ATOM 1705 C C . SER A 1 217 ? 11.666 -10.365 24.500 1.00 71.94 217 SER A C 1
ATOM 1707 O O . SER A 1 217 ? 10.931 -11.158 23.907 1.00 71.94 217 SER A O 1
ATOM 1709 N N . ALA A 1 218 ? 11.838 -10.406 25.827 1.00 75.88 218 ALA A N 1
ATOM 1710 C CA . ALA A 1 218 ? 11.053 -11.240 26.734 1.00 75.88 218 ALA A CA 1
ATOM 1711 C C . ALA A 1 218 ? 9.739 -10.573 27.178 1.00 75.88 218 ALA A C 1
ATOM 1713 O O . ALA A 1 218 ? 8.845 -11.262 27.670 1.00 75.88 218 ALA A O 1
ATOM 1714 N N . GLU A 1 219 ? 9.622 -9.252 27.028 1.00 80.38 219 GLU A N 1
ATOM 1715 C CA . GLU A 1 219 ? 8.411 -8.512 27.371 1.00 80.38 219 GLU A CA 1
ATOM 1716 C C . GLU A 1 219 ? 7.357 -8.671 26.274 1.00 80.38 219 GLU A C 1
ATOM 1718 O O . GLU A 1 219 ? 7.668 -8.813 25.092 1.00 80.38 219 GLU A O 1
ATOM 1723 N N . THR A 1 220 ? 6.088 -8.676 26.682 1.00 82.31 220 THR A N 1
ATOM 1724 C CA . THR A 1 220 ? 4.978 -8.761 25.731 1.00 82.31 220 THR A CA 1
ATOM 1725 C C . THR A 1 220 ? 4.662 -7.378 25.189 1.00 82.31 220 THR A C 1
ATOM 1727 O O . THR A 1 220 ? 4.283 -6.503 25.967 1.00 82.31 220 THR A O 1
ATOM 1730 N N . ARG A 1 221 ? 4.764 -7.208 23.869 1.00 85.31 221 ARG A N 1
ATOM 1731 C CA . ARG A 1 221 ? 4.338 -5.983 23.185 1.00 85.31 221 ARG A CA 1
ATOM 1732 C C . ARG A 1 221 ? 2.835 -6.006 22.966 1.00 85.31 221 ARG A C 1
ATOM 1734 O O . ARG A 1 221 ? 2.289 -7.021 22.528 1.00 85.31 221 ARG A O 1
ATOM 1741 N N . ARG A 1 222 ? 2.174 -4.909 23.310 1.00 88.88 222 ARG A N 1
ATOM 1742 C CA . ARG A 1 222 ? 0.731 -4.734 23.147 1.00 88.88 222 ARG A CA 1
ATOM 1743 C C . ARG A 1 222 ? 0.481 -3.815 21.973 1.00 88.88 222 ARG A C 1
ATOM 1745 O O . ARG A 1 222 ? 1.147 -2.790 21.880 1.00 88.88 222 ARG A O 1
ATOM 1752 N N . ALA A 1 223 ? -0.504 -4.151 21.156 1.00 92.00 223 ALA A N 1
ATOM 1753 C CA . ALA A 1 223 ? -0.998 -3.238 20.142 1.00 92.00 223 ALA A CA 1
ATOM 1754 C C . ALA A 1 223 ? -1.621 -2.009 20.814 1.00 92.00 223 ALA A C 1
ATOM 1756 O O . ALA A 1 223 ? -2.295 -2.128 21.842 1.00 92.00 223 ALA A O 1
ATOM 1757 N N . VAL A 1 224 ? -1.416 -0.838 20.225 1.00 93.56 224 VAL A N 1
ATOM 1758 C CA . VAL A 1 224 ? -1.989 0.421 20.698 1.00 93.56 224 VAL A CA 1
ATOM 1759 C C . VAL A 1 224 ? -2.741 1.087 19.553 1.00 93.56 224 VAL A C 1
ATOM 1761 O O . VAL A 1 224 ? -2.254 1.143 18.423 1.00 93.56 224 VAL A O 1
ATOM 1764 N N . LEU A 1 225 ? -3.938 1.588 19.853 1.00 95.44 225 LEU A N 1
ATOM 1765 C CA . LEU A 1 225 ? -4.700 2.475 18.977 1.00 95.44 225 LEU A CA 1
ATOM 1766 C C . LEU A 1 225 ? -4.960 3.785 19.709 1.00 95.44 225 LEU A C 1
ATOM 1768 O O . LEU A 1 225 ? -5.316 3.780 20.888 1.00 95.44 225 LEU A O 1
ATOM 1772 N N . ALA A 1 226 ? -4.845 4.899 19.000 1.00 95.44 226 ALA A N 1
ATOM 1773 C CA . ALA A 1 226 ? -5.263 6.204 19.492 1.00 95.44 226 ALA A CA 1
ATOM 1774 C C . ALA A 1 226 ? -6.082 6.934 18.433 1.00 95.44 226 ALA A C 1
ATOM 1776 O O . ALA A 1 226 ? -5.866 6.727 17.242 1.00 95.44 226 ALA A O 1
ATOM 1777 N N . LEU A 1 227 ? -6.995 7.800 18.861 1.00 96.00 227 LEU A N 1
ATOM 1778 C CA . LEU A 1 227 ? -7.708 8.711 17.971 1.00 96.00 227 LEU A CA 1
ATOM 1779 C C . LEU A 1 227 ? -7.246 10.138 18.212 1.00 96.00 227 LEU A C 1
ATOM 1781 O O . LEU A 1 227 ? -7.248 10.612 19.348 1.00 96.00 227 LEU A O 1
ATOM 1785 N N . VAL A 1 228 ? -6.926 10.826 17.124 1.00 95.44 228 VAL A N 1
ATOM 1786 C CA . VAL A 1 228 ? -6.599 12.248 17.099 1.00 95.44 228 VAL A CA 1
ATOM 1787 C C . VAL A 1 228 ? -7.706 13.008 16.393 1.00 95.44 228 VAL A C 1
ATOM 1789 O O . VAL A 1 228 ? -8.120 12.626 15.294 1.00 95.44 228 VAL A O 1
ATOM 1792 N N . ASP A 1 229 ? -8.183 14.080 17.016 1.00 93.56 229 ASP A N 1
ATOM 1793 C CA . ASP A 1 229 ? -9.152 14.977 16.390 1.00 93.56 229 ASP A CA 1
ATOM 1794 C C . ASP A 1 229 ? -8.514 15.883 15.317 1.00 93.56 229 ASP A C 1
ATOM 1796 O O . ASP A 1 229 ? -7.316 15.840 15.033 1.00 93.56 229 ASP A O 1
ATOM 1800 N N . ASP A 1 230 ? -9.331 16.730 14.696 1.00 90.75 230 ASP A N 1
ATOM 1801 C CA . ASP A 1 230 ? -8.914 17.676 13.656 1.00 90.75 230 ASP A CA 1
ATOM 1802 C C . ASP A 1 230 ? -8.020 18.823 14.164 1.00 90.75 230 ASP A C 1
ATOM 1804 O O . ASP A 1 230 ? -7.542 19.633 13.367 1.00 90.75 230 ASP A O 1
ATOM 1808 N N . LYS A 1 231 ? -7.771 18.891 15.477 1.00 92.75 231 LYS A N 1
ATOM 1809 C CA . LYS A 1 231 ? -6.926 19.893 16.141 1.00 92.75 231 LYS A CA 1
ATOM 1810 C C . LYS A 1 231 ? -5.642 19.295 16.708 1.00 92.75 231 LYS A C 1
ATOM 1812 O O . LYS A 1 231 ? -4.857 20.030 17.308 1.00 92.75 231 LYS A O 1
ATOM 1817 N N . GLY A 1 232 ? -5.412 17.995 16.526 1.00 92.88 232 GLY A N 1
ATOM 1818 C CA . GLY A 1 232 ? -4.235 17.301 17.046 1.00 92.88 232 GLY A CA 1
ATOM 1819 C C . GLY A 1 232 ? -4.369 16.820 18.493 1.00 92.88 232 GLY A C 1
ATOM 1820 O O . GLY A 1 232 ? -3.377 16.378 19.070 1.00 92.88 232 GLY A O 1
ATOM 1821 N N . ALA A 1 233 ? -5.553 16.893 19.107 1.00 95.88 233 ALA A N 1
ATOM 1822 C CA . ALA A 1 233 ? -5.749 16.386 20.460 1.00 95.88 233 ALA A CA 1
ATOM 1823 C C . ALA A 1 233 ? -5.993 14.871 20.446 1.00 95.88 233 ALA A C 1
ATOM 1825 O O . ALA A 1 233 ? -6.833 14.373 19.694 1.00 95.88 233 ALA A O 1
ATOM 1826 N N . ILE A 1 234 ? -5.293 14.141 21.322 1.00 95.94 234 ILE A N 1
ATOM 1827 C CA . ILE A 1 234 ? -5.572 12.723 21.571 1.00 95.94 234 ILE A CA 1
ATOM 1828 C C . ILE A 1 234 ? -6.922 12.616 22.293 1.00 95.94 234 ILE A C 1
ATOM 1830 O O . ILE A 1 234 ? -7.049 12.990 23.460 1.00 95.94 234 ILE A O 1
ATOM 1834 N N . VAL A 1 235 ? -7.937 12.112 21.594 1.00 96.50 235 VAL A N 1
ATOM 1835 C CA . VAL A 1 235 ? -9.297 11.919 22.120 1.00 96.50 235 VAL A CA 1
ATOM 1836 C C . VAL A 1 235 ? -9.336 10.720 23.062 1.00 96.50 235 VAL A C 1
ATOM 1838 O O . VAL A 1 235 ? -9.935 10.773 24.137 1.00 96.50 235 VAL A O 1
ATOM 1841 N N . TRP A 1 236 ? -8.695 9.628 22.652 1.00 96.69 236 TRP A N 1
ATOM 1842 C CA . TRP A 1 236 ? -8.507 8.428 23.455 1.00 96.69 236 TRP A CA 1
ATOM 1843 C C . TRP A 1 236 ? -7.291 7.648 22.965 1.00 96.69 236 TRP A C 1
ATOM 1845 O O . TRP A 1 236 ? -6.871 7.773 21.817 1.00 96.69 236 TRP A O 1
ATOM 1855 N N . GLU A 1 237 ? -6.768 6.807 23.849 1.00 95.94 237 GLU A N 1
ATOM 1856 C CA . GLU A 1 237 ? -5.665 5.887 23.599 1.00 95.94 237 GLU A CA 1
ATOM 1857 C C . GLU A 1 237 ? -5.966 4.571 24.323 1.00 95.94 237 GLU A C 1
ATOM 1859 O O . GLU A 1 237 ? -6.396 4.573 25.483 1.00 95.94 237 GLU A O 1
ATOM 1864 N N . LYS A 1 238 ? -5.820 3.445 23.623 1.00 95.00 238 LYS A N 1
ATOM 1865 C CA . LYS A 1 238 ? -6.212 2.120 24.107 1.00 95.00 238 LYS A CA 1
ATOM 1866 C C . LYS A 1 238 ? -5.184 1.064 23.748 1.00 95.00 238 LYS A C 1
ATOM 1868 O O . LYS A 1 238 ? -4.643 1.043 22.649 1.00 95.00 238 LYS A O 1
ATOM 1873 N N . TYR A 1 239 ? -4.984 0.158 24.697 1.00 92.62 239 TYR A N 1
ATOM 1874 C CA . TYR A 1 239 ? -3.987 -0.900 24.656 1.00 92.62 239 TYR A CA 1
ATOM 1875 C C . TYR A 1 239 ? -4.685 -2.246 24.555 1.00 92.62 239 TYR A C 1
ATOM 1877 O O . TYR A 1 239 ? -5.571 -2.552 25.358 1.00 92.62 239 TYR A O 1
ATOM 1885 N N . PHE A 1 240 ? -4.238 -3.066 23.616 1.00 89.94 240 PHE A N 1
ATOM 1886 C CA . PHE A 1 240 ? -4.852 -4.341 23.293 1.00 89.94 240 PHE A CA 1
ATOM 1887 C C . PHE A 1 240 ? -3.867 -5.487 23.486 1.00 89.94 240 PHE A C 1
ATOM 1889 O O . PHE A 1 240 ? -2.671 -5.389 23.210 1.00 89.94 240 PHE A O 1
ATOM 1896 N N . ASN A 1 241 ? -4.389 -6.587 24.014 1.00 84.50 241 ASN A N 1
ATOM 1897 C CA . ASN A 1 241 ? -3.673 -7.845 24.112 1.00 84.50 241 ASN A CA 1
ATOM 1898 C C . ASN A 1 241 ? -4.681 -8.971 23.941 1.00 84.50 241 ASN A C 1
ATOM 1900 O O . ASN A 1 241 ? -5.285 -9.435 24.912 1.00 84.50 241 ASN A O 1
ATOM 1904 N N . HIS A 1 242 ? -4.838 -9.430 22.705 1.00 90.94 242 HIS A N 1
ATOM 1905 C CA . HIS A 1 242 ? -5.781 -10.499 22.386 1.00 90.94 242 HIS A CA 1
ATOM 1906 C C . HIS A 1 242 ? -5.208 -11.907 22.653 1.00 90.94 242 HIS A C 1
ATOM 1908 O O . HIS A 1 242 ? -5.636 -12.902 22.063 1.00 90.94 242 HIS A O 1
ATOM 1914 N N . GLY A 1 243 ? -4.219 -12.019 23.550 1.00 87.12 243 GLY A N 1
ATOM 1915 C CA . GLY A 1 243 ? -3.622 -13.293 23.955 1.00 87.12 243 GLY A CA 1
ATOM 1916 C C . GLY A 1 243 ? -2.680 -13.893 22.910 1.00 87.12 243 GLY A C 1
ATOM 1917 O O . GLY A 1 243 ? -2.531 -15.116 22.832 1.00 87.12 243 GLY A O 1
ATOM 1918 N N . PHE A 1 244 ? -2.063 -13.057 22.074 1.00 88.12 244 PHE A N 1
ATOM 1919 C CA . PHE A 1 244 ? -1.002 -13.492 21.173 1.00 88.12 244 PHE A CA 1
ATOM 1920 C C . PHE A 1 244 ? 0.306 -13.736 21.928 1.00 88.12 244 PHE A C 1
ATOM 1922 O O . PHE A 1 244 ? 0.627 -13.060 22.904 1.00 88.12 244 PHE A O 1
ATOM 1929 N N . GLU A 1 245 ? 1.078 -14.727 21.482 1.00 81.75 245 GLU A N 1
ATOM 1930 C CA . GLU A 1 245 ? 2.386 -14.988 22.075 1.00 81.75 245 GLU A CA 1
ATOM 1931 C C . GLU A 1 245 ? 3.360 -13.860 21.723 1.00 81.75 245 GLU A C 1
ATOM 1933 O O . GLU A 1 245 ? 3.639 -13.613 20.550 1.00 81.75 245 GLU A O 1
ATOM 1938 N N . ARG A 1 246 ? 3.934 -13.245 22.764 1.00 78.81 246 ARG A N 1
ATOM 1939 C CA . ARG A 1 246 ? 5.018 -12.244 22.740 1.00 78.81 246 ARG A CA 1
ATOM 1940 C C . ARG A 1 246 ? 4.691 -10.879 22.136 1.00 78.81 246 ARG A C 1
ATOM 1942 O O . ARG A 1 246 ? 5.194 -9.893 22.662 1.00 78.81 246 ARG A O 1
ATOM 1949 N N . PHE A 1 247 ? 3.911 -10.788 21.068 1.00 85.44 247 PHE A N 1
ATOM 1950 C CA . PHE A 1 247 ? 3.561 -9.496 20.482 1.00 85.44 247 PHE A CA 1
ATOM 1951 C C . PHE A 1 247 ? 2.269 -9.548 19.671 1.00 85.44 247 PHE A C 1
ATOM 1953 O O . PHE A 1 247 ? 1.896 -10.581 19.102 1.00 85.44 247 PHE A O 1
ATOM 1960 N N . GLU A 1 248 ? 1.646 -8.381 19.598 1.00 90.38 248 GLU A N 1
ATOM 1961 C CA . GLU A 1 248 ? 0.588 -8.030 18.669 1.00 90.38 248 GLU A CA 1
ATOM 1962 C C . GLU A 1 248 ? 0.937 -6.684 18.036 1.00 90.38 248 GLU A C 1
ATOM 1964 O O . GLU A 1 248 ? 1.225 -5.734 18.759 1.00 90.38 248 GLU A O 1
ATOM 1969 N N . ILE A 1 249 ? 0.912 -6.619 16.707 1.00 88.62 249 ILE A N 1
ATOM 1970 C CA . ILE A 1 249 ? 1.192 -5.400 15.939 1.00 88.62 249 ILE A CA 1
ATOM 1971 C C . ILE A 1 249 ? -0.011 -5.144 15.039 1.00 88.62 249 ILE A C 1
ATOM 1973 O O . ILE A 1 249 ? -0.468 -6.072 14.377 1.00 88.62 249 ILE A O 1
ATOM 1977 N N . ILE A 1 250 ? -0.538 -3.920 15.025 1.00 91.75 250 ILE A N 1
ATOM 1978 C CA . ILE A 1 250 ? -1.577 -3.529 14.065 1.00 91.75 250 ILE A CA 1
ATOM 1979 C C . ILE A 1 250 ? -0.898 -3.235 12.728 1.00 91.75 250 ILE A C 1
ATOM 1981 O O . ILE A 1 250 ? -0.140 -2.273 12.631 1.00 91.75 250 ILE A O 1
ATOM 1985 N N . ASP A 1 251 ? -1.179 -4.043 11.710 1.00 88.56 251 ASP A N 1
ATOM 1986 C CA . ASP A 1 251 ? -0.599 -3.866 10.381 1.00 88.56 251 ASP A CA 1
ATOM 1987 C C . ASP A 1 251 ? -1.414 -2.874 9.526 1.00 88.56 251 ASP A C 1
ATOM 1989 O O . ASP A 1 251 ? -0.836 -2.159 8.709 1.00 88.56 251 ASP A O 1
ATOM 1993 N N . PHE A 1 252 ? -2.746 -2.808 9.698 1.00 91.06 252 PHE A N 1
ATOM 1994 C CA . PHE A 1 252 ? -3.601 -1.944 8.870 1.00 91.06 252 PHE A CA 1
ATOM 1995 C C . PHE A 1 252 ? -4.934 -1.563 9.534 1.00 91.06 252 PHE A C 1
ATOM 1997 O O . PHE A 1 252 ? -5.487 -2.339 10.317 1.00 91.06 252 PHE A O 1
ATOM 2004 N N . VAL A 1 253 ? -5.490 -0.396 9.182 1.00 92.88 253 VAL A N 1
ATOM 2005 C CA . VAL A 1 253 ? -6.803 0.090 9.653 1.00 92.88 253 VAL A CA 1
ATOM 2006 C C . VAL A 1 253 ? -7.692 0.497 8.476 1.00 92.88 253 VAL A C 1
ATOM 2008 O O . VAL A 1 253 ? -7.230 1.125 7.527 1.00 92.88 253 VAL A O 1
ATOM 2011 N N . VAL A 1 254 ? -8.982 0.156 8.552 1.00 92.44 254 VAL A N 1
ATOM 2012 C CA . VAL A 1 254 ? -10.009 0.497 7.552 1.00 92.44 254 VAL A CA 1
ATOM 2013 C C . VAL A 1 254 ? -11.194 1.182 8.231 1.00 92.44 254 VAL A C 1
ATOM 2015 O O . VAL A 1 254 ? -11.754 0.647 9.186 1.00 92.44 254 VAL A O 1
ATOM 2018 N N . ASP A 1 255 ? -11.615 2.339 7.718 1.00 91.50 255 ASP A N 1
ATOM 2019 C CA . ASP A 1 255 ? -12.898 2.953 8.078 1.00 91.50 255 ASP A CA 1
ATOM 2020 C C . ASP A 1 255 ? -14.049 2.167 7.426 1.00 91.50 255 ASP A C 1
ATOM 2022 O O . ASP A 1 255 ? -14.113 2.038 6.200 1.00 91.50 255 ASP A O 1
ATOM 2026 N N . ASN A 1 256 ? -14.970 1.643 8.240 1.00 92.56 256 ASN A N 1
ATOM 2027 C CA . ASN A 1 256 ? -16.099 0.850 7.752 1.00 92.56 256 ASN A CA 1
ATOM 2028 C C . ASN A 1 256 ? -17.256 1.713 7.218 1.00 92.56 256 ASN A C 1
ATOM 2030 O O . ASN A 1 256 ? -18.249 1.162 6.740 1.00 92.56 256 ASN A O 1
ATOM 2034 N N . ARG A 1 257 ? -17.152 3.049 7.301 1.00 89.50 257 ARG A N 1
ATOM 2035 C CA . ARG A 1 257 ? -18.141 4.030 6.813 1.00 89.50 257 ARG A CA 1
ATOM 2036 C C . ARG A 1 257 ? -19.539 3.890 7.434 1.00 89.50 257 ARG A C 1
ATOM 2038 O O . ARG A 1 257 ? -20.511 4.448 6.931 1.00 89.50 257 ARG A O 1
ATOM 2045 N N . ASP A 1 258 ? -19.641 3.176 8.550 1.00 91.94 258 ASP A N 1
ATOM 2046 C CA . ASP A 1 258 ? -20.875 2.917 9.301 1.00 91.94 258 ASP A CA 1
ATOM 2047 C C . ASP A 1 258 ? -20.773 3.372 10.769 1.00 91.94 258 ASP A C 1
ATOM 2049 O O . ASP A 1 258 ? -21.585 2.993 11.614 1.00 91.94 258 ASP A O 1
ATOM 2053 N N . GLY A 1 259 ? -19.769 4.200 11.077 1.00 91.88 259 GLY A N 1
ATOM 2054 C CA . GLY A 1 259 ? -19.452 4.620 12.442 1.00 91.88 259 GLY A CA 1
ATOM 2055 C C . GLY A 1 259 ? -18.570 3.631 13.206 1.00 91.88 259 GLY A C 1
ATOM 2056 O O . GLY A 1 259 ? -18.377 3.807 14.407 1.00 91.88 259 GLY A O 1
ATOM 2057 N N . THR A 1 260 ? -18.022 2.617 12.536 1.00 95.12 260 THR A N 1
ATOM 2058 C CA . THR A 1 260 ? -17.002 1.718 13.087 1.00 95.12 260 THR A CA 1
ATOM 2059 C C . THR A 1 260 ? -15.735 1.747 12.238 1.00 95.12 260 THR A C 1
ATOM 2061 O O . THR A 1 260 ? -15.734 2.227 11.104 1.00 95.12 260 THR A O 1
ATOM 2064 N N . PHE A 1 261 ? -14.648 1.205 12.772 1.00 95.31 261 PHE A N 1
ATOM 2065 C CA . PHE A 1 261 ? -13.438 0.924 12.008 1.00 95.31 261 PHE A CA 1
ATOM 2066 C C . PHE A 1 261 ? -12.915 -0.466 12.351 1.00 95.31 261 PHE A C 1
ATOM 2068 O O . PHE A 1 261 ? -13.204 -1.011 13.420 1.00 95.31 261 PHE A O 1
ATOM 2075 N N . SER A 1 262 ? -12.144 -1.038 11.436 1.00 96.19 262 SER A N 1
ATOM 2076 C CA . SER A 1 262 ? -11.522 -2.344 11.605 1.00 96.19 262 SER A CA 1
ATOM 2077 C C . SER A 1 262 ? -10.013 -2.212 11.671 1.00 96.19 262 SER A C 1
ATOM 2079 O O . SER A 1 262 ? -9.429 -1.461 10.894 1.00 96.19 262 SER A O 1
ATOM 2081 N N . ALA A 1 263 ? -9.389 -2.953 12.583 1.00 95.62 263 ALA A N 1
ATOM 2082 C CA . ALA A 1 263 ? -7.941 -3.063 12.685 1.00 95.62 263 ALA A CA 1
ATOM 2083 C C . ALA A 1 263 ? -7.513 -4.508 12.414 1.00 95.62 263 ALA A C 1
ATOM 2085 O O . ALA A 1 263 ? -8.000 -5.448 13.051 1.00 95.62 263 ALA A O 1
ATOM 2086 N N . PHE A 1 264 ? -6.593 -4.661 11.468 1.00 94.62 264 PHE A N 1
ATOM 2087 C CA . PHE A 1 264 ? -5.933 -5.916 11.151 1.00 94.62 264 PHE A CA 1
ATOM 2088 C C . PHE A 1 264 ? -4.622 -5.970 11.920 1.00 94.62 264 PHE A C 1
ATOM 2090 O O . PHE A 1 264 ? -3.769 -5.099 11.754 1.00 94.62 264 PHE A O 1
ATOM 2097 N N . SER A 1 265 ? -4.465 -6.978 12.769 1.00 92.69 265 SER A N 1
ATOM 2098 C CA . SER A 1 265 ? -3.254 -7.183 13.555 1.00 92.69 265 SER A CA 1
ATOM 2099 C C . SER A 1 265 ? -2.560 -8.483 13.188 1.00 92.69 265 SER A C 1
ATOM 2101 O O . SER A 1 265 ? -3.196 -9.446 12.764 1.00 92.69 265 SER A O 1
ATOM 2103 N N . ARG A 1 266 ? -1.247 -8.547 13.380 1.00 89.31 266 ARG A N 1
ATOM 2104 C CA . ARG A 1 266 ? -0.487 -9.793 13.342 1.00 89.31 266 ARG A CA 1
ATOM 2105 C C . ARG A 1 266 ? -0.077 -10.180 14.745 1.00 89.31 266 ARG A C 1
ATOM 2107 O O . ARG A 1 266 ? 0.553 -9.420 15.481 1.00 89.31 266 ARG A O 1
ATOM 2114 N N . GLY A 1 267 ? -0.380 -11.427 15.078 1.00 86.75 267 GLY A N 1
ATOM 2115 C CA . GLY A 1 267 ? -0.112 -11.999 16.384 1.00 86.75 267 GLY A CA 1
ATOM 2116 C C . GLY A 1 267 ? 0.732 -13.264 16.311 1.00 86.75 267 GLY A C 1
ATOM 2117 O O . GLY A 1 267 ? 0.383 -14.228 15.619 1.00 86.75 267 GLY A O 1
ATOM 2118 N N . GLY A 1 268 ? 1.855 -13.285 17.035 1.00 76.19 268 GLY A N 1
ATOM 2119 C CA . GLY A 1 268 ? 2.705 -14.475 17.184 1.00 76.19 268 GLY A CA 1
ATOM 2120 C C . GLY A 1 268 ? 3.231 -15.084 15.871 1.00 76.19 268 GLY A C 1
ATOM 2121 O O . GLY A 1 268 ? 3.491 -16.286 15.824 1.00 76.19 268 GLY A O 1
ATOM 2122 N N . ASN A 1 269 ? 3.357 -14.286 14.798 1.00 76.94 269 ASN A N 1
ATOM 2123 C CA . ASN A 1 269 ? 3.795 -14.699 13.446 1.00 76.94 269 ASN A CA 1
ATOM 2124 C C . ASN A 1 269 ? 2.983 -15.833 12.791 1.00 76.94 269 ASN A C 1
ATOM 2126 O O . ASN A 1 269 ? 3.498 -16.521 11.907 1.00 76.94 269 ASN A O 1
ATOM 2130 N N . ARG A 1 270 ? 1.757 -16.093 13.255 1.00 84.25 270 ARG A N 1
ATOM 2131 C CA . ARG A 1 270 ? 0.923 -17.202 12.747 1.00 84.25 270 ARG A CA 1
ATOM 2132 C C . ARG A 1 270 ? -0.530 -16.827 12.502 1.00 84.25 270 ARG A C 1
ATOM 2134 O O . ARG A 1 270 ? -1.270 -17.612 11.905 1.00 84.25 270 ARG A O 1
ATOM 2141 N N . TYR A 1 271 ? -0.943 -15.681 13.026 1.00 89.31 271 TYR A N 1
ATOM 2142 C CA . TYR A 1 271 ? -2.334 -15.287 13.073 1.00 89.31 271 TYR A CA 1
ATOM 2143 C C . TYR A 1 271 ? -2.509 -13.867 12.565 1.00 89.31 271 TYR A C 1
ATOM 2145 O O . TYR A 1 271 ? -1.727 -12.990 12.933 1.00 89.31 271 TYR A O 1
ATOM 2153 N N . ILE A 1 272 ? -3.591 -13.669 11.819 1.00 91.62 272 ILE A N 1
ATOM 2154 C CA . ILE A 1 272 ? -4.201 -12.360 11.617 1.00 91.62 272 ILE A CA 1
ATOM 2155 C C . ILE A 1 272 ? -5.304 -12.206 12.671 1.00 91.62 272 ILE A C 1
ATOM 2157 O O . ILE A 1 272 ? -6.141 -13.096 12.847 1.00 91.62 272 ILE A O 1
ATOM 2161 N N . GLY A 1 273 ? -5.268 -11.107 13.413 1.00 93.88 273 GLY A N 1
ATOM 2162 C CA . GLY A 1 273 ? -6.358 -10.607 14.235 1.00 93.88 273 GLY A CA 1
ATOM 2163 C C . GLY A 1 273 ? -7.202 -9.621 13.435 1.00 93.88 273 GLY A C 1
ATOM 2164 O O . GLY A 1 273 ? -6.661 -8.793 12.709 1.00 93.88 273 GLY A O 1
ATOM 2165 N N . LEU A 1 274 ? -8.521 -9.712 13.562 1.00 96.50 274 LEU A N 1
ATOM 2166 C CA . LEU A 1 274 ? -9.465 -8.736 13.025 1.00 96.50 274 LEU A CA 1
ATOM 2167 C C . LEU A 1 274 ? -10.311 -8.207 14.178 1.00 96.50 274 LEU A C 1
ATOM 2169 O O . LEU A 1 274 ? -11.184 -8.919 14.680 1.00 96.50 274 LEU A O 1
ATOM 2173 N N . GLY A 1 275 ? -10.035 -6.974 14.595 1.00 96.56 275 GLY A N 1
ATOM 2174 C CA . GLY A 1 275 ? -10.834 -6.245 15.576 1.00 96.56 275 GLY A CA 1
ATOM 2175 C C . GLY A 1 275 ? -11.753 -5.237 14.894 1.00 96.56 275 GLY A C 1
ATOM 2176 O O . GLY A 1 275 ? -11.321 -4.545 13.977 1.00 96.56 275 GLY A O 1
ATOM 2177 N N . ILE A 1 276 ? -13.004 -5.143 15.347 1.00 96.94 276 ILE A N 1
ATOM 2178 C CA . ILE A 1 276 ? -13.960 -4.101 14.946 1.00 96.94 276 ILE A CA 1
ATOM 2179 C C . ILE A 1 276 ? -14.221 -3.214 16.155 1.00 96.94 276 ILE A C 1
ATOM 2181 O O . ILE A 1 276 ? -14.549 -3.721 17.231 1.00 96.94 276 ILE A O 1
ATOM 2185 N N . TYR A 1 277 ? -14.116 -1.904 15.966 1.00 96.38 277 TYR A N 1
ATOM 2186 C CA . TYR A 1 277 ? -14.169 -0.914 17.033 1.00 96.38 277 TYR A CA 1
ATOM 2187 C C . TYR A 1 277 ? -15.166 0.202 16.718 1.00 96.38 277 TYR A C 1
ATOM 2189 O O . TYR A 1 277 ? -15.340 0.587 15.561 1.00 96.38 277 TYR A O 1
ATOM 2197 N N . ASP A 1 278 ? -15.811 0.741 17.752 1.00 95.56 278 ASP A N 1
ATOM 2198 C CA . ASP A 1 278 ? -16.599 1.972 17.635 1.00 95.56 278 ASP A CA 1
ATOM 2199 C C . ASP A 1 278 ? -15.713 3.235 17.657 1.00 95.56 278 ASP A C 1
ATOM 2201 O O . ASP A 1 278 ? -14.505 3.179 17.888 1.00 95.56 278 ASP A O 1
ATOM 2205 N N . GLN A 1 279 ? -16.319 4.408 17.459 1.00 93.75 279 GLN A N 1
ATOM 2206 C CA . GLN A 1 279 ? -15.620 5.705 17.455 1.00 93.75 279 GLN A CA 1
ATOM 2207 C C . GLN A 1 279 ? -14.959 6.067 18.795 1.00 93.75 279 GLN A C 1
ATOM 2209 O O . GLN A 1 279 ? -14.119 6.964 18.854 1.00 93.75 279 GLN A O 1
ATOM 2214 N N . GLN A 1 280 ? -15.343 5.404 19.887 1.00 95.38 280 GLN A N 1
ATOM 2215 C CA . GLN A 1 280 ? -14.738 5.564 21.209 1.00 95.38 280 GLN A CA 1
ATOM 2216 C C . GLN A 1 280 ? -13.619 4.530 21.439 1.00 95.38 280 GLN A C 1
ATOM 2218 O O . GLN A 1 280 ? -13.102 4.406 22.554 1.00 95.38 280 GLN A O 1
ATOM 2223 N N . GLY A 1 281 ? -13.264 3.757 20.408 1.00 94.31 281 GLY A N 1
ATOM 2224 C CA . GLY A 1 281 ? -12.267 2.694 20.436 1.00 94.31 281 GLY A CA 1
ATOM 2225 C C . GLY A 1 281 ? -12.702 1.484 21.262 1.00 94.31 281 GLY A C 1
ATOM 2226 O O . GLY A 1 281 ? -11.856 0.751 21.772 1.00 94.31 281 GLY A O 1
ATOM 2227 N N . ASN A 1 282 ? -13.994 1.314 21.563 1.00 96.31 282 ASN A N 1
ATOM 2228 C CA . ASN A 1 282 ? -14.464 0.108 22.246 1.00 96.31 282 ASN A CA 1
ATOM 2229 C C . ASN A 1 282 ? -14.507 -1.035 21.242 1.00 96.31 282 ASN A C 1
ATOM 2231 O O . ASN A 1 282 ? -15.050 -0.888 20.150 1.00 96.31 282 ASN A O 1
ATOM 2235 N N . GLU A 1 283 ? -13.948 -2.175 21.629 1.00 96.75 283 GLU A N 1
ATOM 2236 C CA . GLU A 1 283 ? -14.016 -3.389 20.830 1.00 96.75 283 GLU A CA 1
ATOM 2237 C C . GLU A 1 283 ? -15.454 -3.911 20.794 1.00 96.75 283 GLU A C 1
ATOM 2239 O O . GLU A 1 283 ? -16.057 -4.204 21.829 1.00 96.75 283 GLU A O 1
ATOM 2244 N N . LEU A 1 284 ? -15.997 -4.022 19.587 1.00 96.75 284 LEU A N 1
ATOM 2245 C CA . LEU A 1 284 ? -17.304 -4.611 19.315 1.00 96.75 284 LEU A CA 1
ATOM 2246 C C . LEU A 1 284 ? -17.178 -6.114 19.051 1.00 96.75 284 LEU A C 1
ATOM 2248 O O . LEU A 1 284 ? -18.048 -6.895 19.439 1.00 96.75 284 LEU A O 1
ATOM 2252 N N . SER A 1 285 ? -16.092 -6.520 18.393 1.00 96.50 285 SER A N 1
ATOM 2253 C CA . SER A 1 285 ? -15.760 -7.922 18.156 1.00 96.50 285 SER A CA 1
ATOM 2254 C C . SER A 1 285 ? -14.288 -8.093 17.816 1.00 96.50 285 SER A C 1
ATOM 2256 O O . SER A 1 285 ? -13.711 -7.227 17.162 1.00 96.50 285 SER A O 1
ATOM 2258 N N . PHE A 1 286 ? -13.736 -9.260 18.139 1.00 96.00 286 PHE A N 1
ATOM 2259 C CA . PHE A 1 286 ? -12.400 -9.667 17.725 1.00 96.00 286 PHE A CA 1
ATOM 2260 C C . PHE A 1 286 ? -12.397 -11.110 17.212 1.00 96.00 286 PHE A C 1
ATOM 2262 O O . PHE A 1 286 ? -12.997 -12.000 17.823 1.00 96.00 286 PHE A O 1
ATOM 2269 N N . SER A 1 287 ? -11.705 -11.347 16.097 1.00 94.69 287 SER A N 1
ATOM 2270 C CA . SER A 1 287 ? -11.532 -12.671 15.490 1.00 94.69 287 SER A CA 1
ATOM 2271 C C . SER A 1 287 ? -10.056 -12.990 15.289 1.00 94.69 287 SER A C 1
ATOM 2273 O O . SER A 1 287 ? -9.272 -12.133 14.895 1.00 94.69 287 SER A O 1
ATOM 2275 N N . LYS A 1 288 ? -9.679 -14.249 15.534 1.00 92.75 288 LYS A N 1
ATOM 2276 C CA . LYS A 1 288 ? -8.314 -14.760 15.362 1.00 92.75 288 LYS A CA 1
ATOM 2277 C C . LYS A 1 288 ? -8.285 -15.808 14.257 1.00 92.75 288 LYS A C 1
ATOM 2279 O O . LYS A 1 288 ? -8.928 -16.849 14.382 1.00 92.75 288 LYS A O 1
ATOM 2284 N N . ILE A 1 289 ? -7.499 -15.553 13.218 1.00 90.12 289 ILE A N 1
ATOM 2285 C CA . ILE A 1 289 ? -7.482 -16.337 11.982 1.00 90.12 289 ILE A CA 1
ATOM 2286 C C . ILE A 1 289 ? -6.085 -16.929 11.815 1.00 90.12 289 ILE A C 1
ATOM 2288 O O . ILE A 1 289 ? -5.096 -16.200 11.758 1.00 90.12 289 ILE A O 1
ATOM 2292 N N . ALA A 1 290 ? -5.978 -18.257 11.777 1.00 87.81 290 ALA A N 1
ATOM 2293 C CA . ALA A 1 290 ? -4.704 -18.928 11.538 1.00 87.81 290 ALA A CA 1
ATOM 2294 C C . ALA A 1 290 ? -4.382 -18.885 10.042 1.00 87.81 290 ALA A C 1
ATOM 2296 O O . ALA A 1 290 ? -5.038 -19.562 9.257 1.00 87.81 290 ALA A O 1
ATOM 2297 N N . VAL A 1 291 ? -3.373 -18.102 9.670 1.00 78.62 291 VAL A N 1
ATOM 2298 C CA . VAL A 1 291 ? -2.940 -17.951 8.270 1.00 78.62 291 VAL A CA 1
ATOM 2299 C C . VAL A 1 291 ? -1.498 -18.396 8.049 1.00 78.62 291 VAL A C 1
ATOM 2301 O O . VAL A 1 291 ? -1.079 -18.562 6.917 1.00 78.62 291 VAL A O 1
ATOM 2304 N N . GLY A 1 292 ? -0.734 -18.649 9.115 1.00 82.69 292 GLY A N 1
ATOM 2305 C CA . GLY A 1 292 ? 0.694 -18.936 9.009 1.00 82.69 292 GLY A CA 1
ATOM 2306 C C . GLY A 1 292 ? 1.520 -17.653 8.996 1.00 82.69 292 GLY A C 1
ATOM 2307 O O . GLY A 1 292 ? 1.152 -16.666 9.632 1.00 82.69 292 GLY A O 1
ATOM 2308 N N . LYS A 1 293 ? 2.672 -17.683 8.327 1.00 80.94 293 LYS A N 1
ATOM 2309 C CA . LYS A 1 293 ? 3.631 -16.573 8.317 1.00 80.94 293 LYS A CA 1
ATOM 2310 C C . LYS A 1 293 ? 3.183 -15.465 7.352 1.00 80.94 293 LYS A C 1
ATOM 2312 O O . LYS A 1 293 ? 3.845 -15.229 6.352 1.00 80.94 293 LYS A O 1
ATOM 2317 N N . TYR A 1 294 ? 2.071 -14.807 7.659 1.00 83.81 294 TYR A N 1
ATOM 2318 C CA . TYR A 1 294 ? 1.486 -13.752 6.834 1.00 83.81 294 TYR A CA 1
ATOM 2319 C C . TYR A 1 294 ? 1.064 -12.539 7.664 1.00 83.81 294 TYR A C 1
ATOM 2321 O O . TYR A 1 294 ? 0.789 -12.662 8.863 1.00 83.81 294 TYR A O 1
ATOM 2329 N N . CYS A 1 295 ? 1.000 -11.382 7.009 1.00 85.75 295 CYS A N 1
ATOM 2330 C CA . CYS A 1 295 ? 0.433 -10.135 7.526 1.00 85.75 295 CYS A CA 1
ATOM 2331 C C . CYS A 1 295 ? -0.518 -9.503 6.505 1.00 85.75 295 CYS A C 1
ATOM 2333 O O . CYS A 1 295 ? -0.486 -9.839 5.321 1.00 85.75 295 CYS A O 1
ATOM 2335 N N . VAL A 1 296 ? -1.363 -8.580 6.968 1.00 89.50 296 VAL A N 1
ATOM 2336 C CA . VAL A 1 296 ? -2.186 -7.755 6.073 1.00 89.50 296 VAL A CA 1
ATOM 2337 C C . VAL A 1 296 ? -1.397 -6.509 5.713 1.00 89.50 296 VAL A C 1
ATOM 2339 O O . VAL A 1 296 ? -1.083 -5.715 6.591 1.00 89.50 296 VAL A O 1
ATOM 2342 N N . ARG A 1 297 ? -1.075 -6.331 4.431 1.00 87.06 297 ARG A N 1
ATOM 2343 C CA . ARG A 1 297 ? -0.303 -5.171 3.969 1.00 87.06 297 ARG A CA 1
ATOM 2344 C C . ARG A 1 297 ? -1.187 -3.989 3.590 1.00 87.06 297 ARG A C 1
ATOM 2346 O O . ARG A 1 297 ? -0.842 -2.855 3.898 1.00 87.06 297 ARG A O 1
ATOM 2353 N N . ASN A 1 298 ? -2.307 -4.277 2.934 1.00 88.44 298 ASN A N 1
ATOM 2354 C CA . ASN A 1 298 ? -3.313 -3.313 2.503 1.00 88.44 298 ASN A CA 1
ATOM 2355 C C . ASN A 1 298 ? -4.706 -3.925 2.669 1.00 88.44 298 ASN A C 1
ATOM 2357 O O . ASN A 1 298 ? -4.869 -5.141 2.551 1.00 88.44 298 ASN A O 1
ATOM 2361 N N . ALA A 1 299 ? -5.718 -3.100 2.922 1.00 90.88 299 ALA A N 1
ATOM 2362 C CA . ALA A 1 299 ? -7.103 -3.547 2.988 1.00 90.88 299 ALA A CA 1
ATOM 2363 C C . ALA A 1 299 ? -8.066 -2.449 2.536 1.00 90.88 299 ALA A C 1
ATOM 2365 O O . ALA A 1 299 ? -7.871 -1.272 2.826 1.00 90.88 299 ALA A O 1
ATOM 2366 N N . VAL A 1 300 ? -9.146 -2.842 1.866 1.00 90.19 300 VAL A N 1
ATOM 2367 C CA . VAL A 1 300 ? -10.222 -1.929 1.463 1.00 9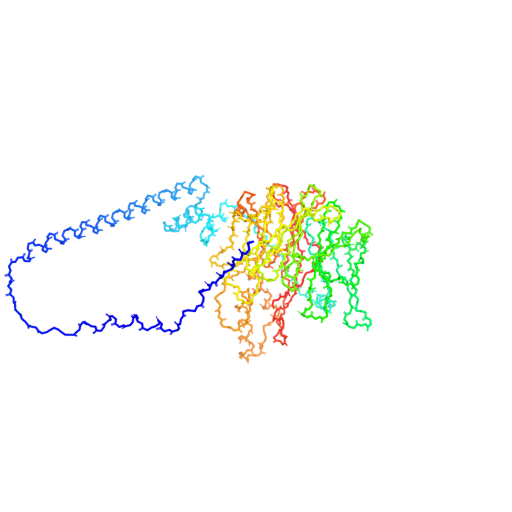0.19 300 VAL A CA 1
ATOM 2368 C C . VAL A 1 300 ? -11.574 -2.507 1.844 1.00 90.19 300 VAL A C 1
ATOM 2370 O O . VAL A 1 300 ? -11.791 -3.716 1.748 1.00 90.19 300 VAL A O 1
ATOM 2373 N N . LEU A 1 301 ? -12.489 -1.640 2.278 1.00 89.75 301 LEU A N 1
ATOM 2374 C CA . LEU A 1 301 ? -13.891 -1.997 2.467 1.00 89.75 301 LEU A CA 1
ATOM 2375 C C . LEU A 1 301 ? -14.537 -2.214 1.093 1.00 89.75 301 LEU A C 1
ATOM 2377 O O . LEU A 1 301 ? -14.482 -1.328 0.241 1.00 89.75 301 LEU A O 1
ATOM 2381 N N . LEU A 1 302 ? -15.167 -3.371 0.895 1.00 85.88 302 LEU A N 1
ATOM 2382 C CA . LEU A 1 302 ? -15.848 -3.717 -0.349 1.00 85.88 302 LEU A CA 1
ATOM 2383 C C . LEU A 1 302 ? -17.115 -4.522 -0.048 1.00 85.88 302 LEU A C 1
ATOM 2385 O O . LEU A 1 302 ? -17.058 -5.632 0.488 1.00 85.88 302 LEU A O 1
ATOM 2389 N N . GLY A 1 303 ? -18.273 -3.948 -0.379 1.00 84.88 303 GLY A N 1
ATOM 2390 C CA . GLY A 1 303 ? -19.564 -4.488 0.050 1.00 84.88 303 GLY A CA 1
ATOM 2391 C C . GLY A 1 303 ? -19.651 -4.571 1.579 1.00 84.88 303 GLY A C 1
ATOM 2392 O O . GLY A 1 303 ? -19.337 -3.609 2.275 1.00 84.88 303 GLY A O 1
ATOM 2393 N N . ASP A 1 304 ? -20.040 -5.737 2.098 1.00 86.31 304 ASP A N 1
ATOM 2394 C CA . ASP A 1 304 ? -20.184 -5.981 3.542 1.00 86.31 304 ASP A CA 1
ATOM 2395 C C . ASP A 1 304 ? -18.897 -6.498 4.217 1.00 86.31 304 ASP A C 1
ATOM 2397 O O . ASP A 1 304 ? -18.910 -6.828 5.407 1.00 86.31 304 ASP A O 1
ATOM 2401 N N . GLY A 1 305 ? -17.789 -6.601 3.477 1.00 91.81 305 GLY A N 1
ATOM 2402 C CA . GLY A 1 305 ? -16.523 -7.155 3.954 1.00 91.81 305 GLY A CA 1
ATOM 2403 C C . GLY A 1 305 ? -15.314 -6.386 3.435 1.00 91.81 305 GLY A C 1
ATOM 2404 O O . GLY A 1 305 ? -15.364 -5.174 3.232 1.00 91.81 305 GLY A O 1
ATOM 2405 N N . TYR A 1 306 ? -14.219 -7.108 3.234 1.00 92.12 306 TYR A N 1
ATOM 2406 C CA . TYR A 1 306 ? -12.923 -6.560 2.875 1.00 92.12 306 TYR A CA 1
ATOM 2407 C C . TYR A 1 306 ? -12.313 -7.300 1.700 1.00 92.12 306 TYR A C 1
ATOM 2409 O O . TYR A 1 306 ? -12.474 -8.514 1.543 1.00 92.12 306 TYR A O 1
ATOM 2417 N N . LEU A 1 307 ? -11.524 -6.561 0.936 1.00 90.19 307 LEU A N 1
ATOM 2418 C CA . LEU A 1 307 ? -10.493 -7.126 0.090 1.00 90.19 307 LEU A CA 1
ATOM 2419 C C . LEU A 1 307 ? -9.143 -6.791 0.732 1.00 90.19 307 LEU A C 1
ATOM 2421 O O . LEU A 1 307 ? -8.863 -5.620 0.988 1.00 90.19 307 LEU A O 1
ATOM 2425 N N . VAL A 1 308 ? -8.344 -7.809 1.048 1.00 90.50 308 VAL A N 1
ATOM 2426 C CA . VAL A 1 308 ? -7.096 -7.663 1.813 1.00 90.50 308 VAL A CA 1
ATOM 2427 C C . VAL A 1 308 ? -5.908 -8.197 1.025 1.00 90.50 308 VAL A C 1
ATOM 2429 O O . VAL A 1 308 ? -5.979 -9.296 0.484 1.00 90.50 308 VAL A O 1
ATOM 2432 N N . GLN A 1 309 ? -4.809 -7.448 0.976 1.00 89.00 309 GLN A N 1
ATOM 2433 C CA . GLN A 1 309 ? -3.515 -7.958 0.535 1.00 89.00 309 GLN A CA 1
ATOM 2434 C C . GLN A 1 309 ? -2.863 -8.709 1.688 1.00 89.00 309 GLN A C 1
ATOM 2436 O O . GLN A 1 309 ? -2.532 -8.121 2.719 1.00 89.00 309 GLN A O 1
ATOM 2441 N N . VAL A 1 310 ? -2.661 -10.003 1.485 1.00 87.00 310 VAL A N 1
ATOM 2442 C CA . VAL A 1 310 ? -1.989 -10.899 2.413 1.00 87.00 310 VAL A CA 1
ATOM 2443 C C . VAL A 1 310 ? -0.564 -11.111 1.911 1.00 87.00 310 VAL A C 1
ATOM 2445 O O . VAL A 1 310 ? -0.343 -11.713 0.862 1.00 87.00 310 VAL A O 1
ATOM 2448 N N . GLU A 1 311 ? 0.396 -10.567 2.653 1.00 82.69 311 GLU A N 1
ATOM 2449 C CA . GLU A 1 311 ? 1.822 -10.598 2.320 1.00 82.69 311 GLU A CA 1
ATOM 2450 C C . GLU A 1 311 ? 2.534 -11.670 3.139 1.00 82.69 311 GLU A C 1
ATOM 2452 O O . GLU A 1 311 ? 2.302 -11.807 4.351 1.00 82.69 311 GLU A O 1
ATOM 2457 N N . SER A 1 312 ? 3.408 -12.435 2.485 1.00 75.44 312 SER A N 1
ATOM 2458 C CA . SER A 1 312 ? 4.185 -13.463 3.170 1.00 75.44 312 SER A CA 1
ATOM 2459 C C . SER A 1 312 ? 5.331 -12.856 3.981 1.00 75.44 312 SER A C 1
ATOM 2461 O O . SER A 1 312 ? 6.176 -12.114 3.484 1.00 75.44 312 SER A O 1
ATOM 2463 N N . TYR A 1 313 ? 5.413 -13.215 5.261 1.00 66.12 313 TYR A N 1
ATOM 2464 C CA . TYR A 1 313 ? 6.354 -12.639 6.214 1.00 66.12 313 TYR A CA 1
ATOM 2465 C C . TYR A 1 313 ? 7.463 -13.629 6.608 1.00 66.12 313 TYR A C 1
ATOM 2467 O O . TYR A 1 313 ? 7.257 -14.584 7.358 1.00 66.12 313 TYR A O 1
ATOM 2475 N N . GLY A 1 314 ? 8.701 -13.363 6.185 1.00 59.94 314 GLY A N 1
ATOM 2476 C CA . GLY A 1 314 ? 9.901 -14.046 6.695 1.00 59.94 314 GLY A CA 1
ATOM 2477 C C . GLY A 1 314 ? 10.800 -14.685 5.632 1.00 59.94 314 GLY A C 1
ATOM 2478 O O . GLY A 1 314 ? 10.494 -14.720 4.445 1.00 59.94 314 GLY A O 1
ATOM 2479 N N . LEU A 1 315 ? 11.986 -15.152 6.045 1.00 51.19 315 LEU A N 1
ATOM 2480 C CA . LEU A 1 315 ? 13.039 -15.646 5.136 1.00 51.19 315 LEU A CA 1
ATOM 2481 C C . LEU A 1 315 ? 12.719 -16.973 4.426 1.00 51.19 315 LEU A C 1
ATOM 2483 O O . LEU A 1 315 ? 13.328 -17.265 3.408 1.00 51.19 315 LEU A O 1
ATOM 2487 N N . GLU A 1 316 ? 11.752 -17.732 4.936 1.00 47.25 316 GLU A N 1
ATOM 2488 C CA . GLU A 1 316 ? 11.377 -19.073 4.458 1.00 47.25 316 GLU A CA 1
ATOM 2489 C C . GLU A 1 316 ? 9.987 -19.108 3.805 1.00 47.25 316 GLU A C 1
ATOM 2491 O O . GLU A 1 316 ? 9.430 -20.185 3.596 1.00 47.25 316 GLU A O 1
ATOM 2496 N N . ALA A 1 317 ? 9.395 -17.939 3.551 1.00 50.50 317 ALA A N 1
ATOM 2497 C CA . ALA A 1 317 ? 8.147 -17.811 2.815 1.00 50.50 317 ALA A CA 1
ATOM 2498 C C . ALA A 1 317 ? 8.308 -18.446 1.424 1.00 50.50 317 ALA A C 1
ATOM 2500 O O . ALA A 1 317 ? 9.098 -17.968 0.613 1.00 50.50 317 ALA A O 1
ATOM 2501 N N . LYS A 1 318 ? 7.614 -19.565 1.185 1.00 47.41 318 LYS A N 1
ATOM 2502 C CA . LYS A 1 318 ? 7.591 -20.270 -0.110 1.00 47.41 318 LYS A CA 1
ATOM 2503 C C . LYS A 1 318 ? 6.400 -19.871 -0.983 1.00 47.41 318 LYS A C 1
ATOM 2505 O O . LYS A 1 318 ? 6.308 -20.340 -2.109 1.00 47.41 318 LYS A O 1
ATOM 2510 N N . GLU A 1 319 ? 5.488 -19.074 -0.443 1.00 57.94 319 GLU A N 1
ATOM 2511 C CA . GLU A 1 319 ? 4.212 -18.725 -1.058 1.00 57.94 319 GLU A CA 1
ATOM 2512 C C . GLU A 1 319 ? 4.197 -17.224 -1.373 1.00 57.94 319 GLU A C 1
ATOM 2514 O O . GLU A 1 319 ? 4.671 -16.417 -0.569 1.00 57.94 319 GLU A O 1
ATOM 2519 N N . SER A 1 320 ? 3.708 -16.886 -2.567 1.00 65.12 320 SER A N 1
ATOM 2520 C CA . SER A 1 320 ? 3.594 -15.521 -3.083 1.00 65.12 320 SER A CA 1
ATOM 2521 C C . SER A 1 320 ? 2.517 -14.726 -2.343 1.00 65.12 320 SER A C 1
ATOM 2523 O O . SER A 1 320 ? 1.560 -15.297 -1.816 1.00 65.12 320 SER A O 1
ATOM 2525 N N . ASP A 1 321 ? 2.639 -13.400 -2.365 1.00 76.81 321 ASP A N 1
ATOM 2526 C CA . ASP A 1 321 ? 1.579 -12.502 -1.909 1.00 76.81 321 ASP A CA 1
ATOM 2527 C C . ASP A 1 321 ? 0.289 -12.735 -2.703 1.00 76.81 321 ASP A C 1
ATOM 2529 O O . ASP A 1 321 ? 0.306 -13.045 -3.901 1.00 76.81 321 ASP A O 1
ATOM 2533 N N . TYR A 1 322 ? -0.850 -12.563 -2.041 1.00 79.44 322 TYR A N 1
ATOM 2534 C CA . TYR A 1 322 ? -2.156 -12.721 -2.668 1.00 79.44 322 TYR A CA 1
ATOM 2535 C C . TYR A 1 322 ? -3.166 -11.734 -2.097 1.00 79.44 322 TYR A C 1
ATOM 2537 O O . TYR A 1 322 ? -3.016 -11.196 -1.003 1.00 79.44 322 TYR A O 1
ATOM 2545 N N . ILE A 1 323 ? -4.232 -11.505 -2.848 1.00 85.56 323 ILE A N 1
ATOM 2546 C CA . ILE A 1 323 ? -5.397 -10.759 -2.399 1.00 85.56 323 ILE A CA 1
ATOM 2547 C C . ILE A 1 323 ? -6.455 -11.749 -1.923 1.00 85.56 323 ILE A C 1
ATOM 2549 O O . ILE A 1 323 ? -6.673 -12.769 -2.566 1.00 85.56 323 ILE A O 1
ATOM 2553 N N . ALA A 1 324 ? -7.148 -11.462 -0.827 1.00 87.62 324 ALA A N 1
ATOM 2554 C CA . ALA A 1 324 ? -8.221 -12.299 -0.308 1.00 87.62 324 ALA A CA 1
ATOM 2555 C C . ALA A 1 324 ? -9.494 -11.507 -0.042 1.00 87.62 324 ALA A C 1
ATOM 2557 O O . ALA A 1 324 ? -9.458 -10.386 0.464 1.00 87.62 324 ALA A O 1
ATOM 2558 N N . LYS A 1 325 ? -10.635 -12.133 -0.330 1.00 89.50 325 LYS A N 1
ATOM 2559 C CA . LYS A 1 325 ? -11.954 -11.631 0.051 1.00 89.50 325 LYS A CA 1
ATOM 2560 C C . LYS A 1 325 ? -12.300 -12.145 1.440 1.00 89.50 325 LYS A C 1
ATOM 2562 O O . LYS A 1 325 ? -12.486 -13.351 1.635 1.00 89.50 325 LYS A O 1
ATOM 2567 N N . MET A 1 326 ? -12.390 -11.226 2.391 1.00 91.75 326 MET A N 1
ATOM 2568 C CA . MET A 1 326 ? -12.569 -11.513 3.809 1.00 91.75 326 MET A CA 1
ATOM 2569 C C . MET A 1 326 ? -13.870 -10.894 4.324 1.00 91.75 326 MET A C 1
ATOM 2571 O O . MET A 1 326 ? -14.140 -9.724 4.083 1.00 91.75 326 MET A O 1
ATOM 2575 N N . ASP A 1 327 ? -14.689 -11.655 5.048 1.00 93.00 327 ASP A N 1
ATOM 2576 C CA . ASP A 1 327 ? -15.876 -11.096 5.706 1.00 93.00 327 ASP A CA 1
ATOM 2577 C C . ASP A 1 327 ? -15.529 -10.373 7.028 1.00 93.00 327 ASP A C 1
ATOM 2579 O O . ASP A 1 327 ? -14.409 -10.443 7.536 1.00 93.00 327 ASP A O 1
ATOM 2583 N N . ARG A 1 328 ? -16.513 -9.708 7.647 1.00 92.44 328 ARG A N 1
ATOM 2584 C CA . ARG A 1 328 ? -16.345 -9.024 8.948 1.00 92.44 328 ARG A CA 1
ATOM 2585 C C . ARG A 1 328 ? -16.039 -9.943 10.138 1.00 92.44 328 ARG A C 1
ATOM 2587 O O . ARG A 1 328 ? -15.781 -9.457 11.233 1.00 92.44 328 ARG A O 1
ATOM 2594 N N . LYS A 1 329 ? -16.080 -11.262 9.956 1.00 91.94 329 LYS A N 1
ATOM 2595 C CA . LYS A 1 329 ? -15.687 -12.255 10.968 1.00 91.94 329 LYS A CA 1
ATOM 2596 C C . LYS A 1 329 ? -14.301 -12.836 10.689 1.00 91.94 329 LYS A C 1
ATOM 2598 O O . LYS A 1 329 ? -13.844 -13.690 11.444 1.00 91.94 329 LYS A O 1
ATOM 2603 N N . GLY A 1 330 ? -13.637 -12.394 9.622 1.00 90.00 330 GLY A N 1
ATOM 2604 C CA . GLY A 1 330 ? -12.319 -12.875 9.240 1.00 90.00 330 GLY A CA 1
ATOM 2605 C C . GLY A 1 330 ? -12.329 -14.138 8.382 1.00 90.00 330 GLY A C 1
ATOM 2606 O O . GLY A 1 330 ? -11.267 -14.713 8.146 1.00 90.00 330 GLY A O 1
ATOM 2607 N N . ASN A 1 331 ? -13.495 -14.602 7.919 1.00 91.50 331 ASN A N 1
ATOM 2608 C CA . ASN A 1 331 ? -13.555 -15.764 7.038 1.00 91.50 331 ASN A CA 1
ATOM 2609 C C . ASN A 1 331 ? -13.109 -15.361 5.635 1.00 91.50 331 ASN A C 1
ATOM 2611 O O . ASN A 1 331 ? -13.658 -14.429 5.046 1.00 91.50 331 ASN A O 1
ATOM 2615 N N . ILE A 1 332 ? -12.143 -16.098 5.093 1.00 88.88 332 ILE A N 1
ATOM 2616 C CA . ILE A 1 332 ? -11.691 -15.944 3.712 1.00 88.88 332 ILE A CA 1
ATOM 2617 C C . ILE A 1 332 ? -12.574 -16.816 2.823 1.00 88.88 332 ILE A C 1
ATOM 2619 O O . ILE A 1 332 ? -12.708 -18.017 3.059 1.00 88.88 332 ILE A O 1
ATOM 2623 N N . SER A 1 333 ? -13.190 -16.197 1.821 1.00 87.62 333 SER A N 1
ATOM 2624 C CA . SER A 1 333 ? -14.077 -16.874 0.866 1.00 87.62 333 SER A CA 1
ATOM 2625 C C . SER A 1 333 ? -13.389 -17.161 -0.465 1.00 87.62 333 SER A C 1
ATOM 2627 O O . SER A 1 333 ? -13.622 -18.211 -1.058 1.00 87.62 333 SER A O 1
ATOM 2629 N N . GLU A 1 334 ? -12.523 -16.250 -0.907 1.00 85.12 334 GLU A N 1
ATOM 2630 C CA . GLU A 1 334 ? -11.830 -16.303 -2.193 1.00 85.12 334 GLU A CA 1
ATOM 2631 C C . GLU A 1 334 ? -10.433 -15.683 -2.065 1.00 85.12 334 GLU A C 1
ATOM 2633 O O . GLU A 1 334 ? -10.197 -14.842 -1.191 1.00 85.12 334 GLU A O 1
ATOM 2638 N N . SER A 1 335 ? -9.519 -16.094 -2.944 1.00 84.19 335 SER A N 1
ATOM 2639 C CA . SER A 1 335 ? -8.150 -15.582 -3.028 1.00 84.19 335 SER A CA 1
ATOM 2640 C C . SER A 1 335 ? -7.700 -15.441 -4.480 1.00 84.19 335 SER A C 1
ATOM 2642 O O . SER A 1 335 ? -8.022 -16.294 -5.307 1.00 84.19 335 SER A O 1
ATOM 2644 N N . PHE A 1 336 ? -6.910 -14.410 -4.761 1.00 77.69 336 PHE A N 1
ATOM 2645 C CA . PHE A 1 336 ? -6.432 -14.023 -6.084 1.00 77.69 336 PHE A CA 1
ATOM 2646 C C . PHE A 1 336 ? -4.927 -13.779 -6.027 1.00 77.69 336 PHE A C 1
ATOM 2648 O O . PHE A 1 336 ? -4.454 -13.023 -5.179 1.00 77.69 336 PHE A O 1
ATOM 2655 N N . SER A 1 337 ? -4.181 -14.375 -6.946 1.00 73.69 337 SER A N 1
ATOM 2656 C CA . SER A 1 337 ? -2.746 -14.136 -7.100 1.00 73.69 337 SER A CA 1
ATOM 2657 C C . SER A 1 337 ? -2.498 -13.468 -8.445 1.00 73.69 337 SER A C 1
ATOM 2659 O O . SER A 1 337 ? -3.154 -13.794 -9.431 1.00 73.69 337 SER A O 1
ATOM 2661 N N . TYR A 1 338 ? -1.559 -12.526 -8.477 1.00 67.38 338 TYR A N 1
ATOM 2662 C CA . TYR A 1 338 ? -1.226 -11.755 -9.673 1.00 67.38 338 TYR A CA 1
ATOM 2663 C C . TYR A 1 338 ? 0.176 -12.157 -10.097 1.00 67.38 338 TYR A C 1
ATOM 2665 O O . TYR A 1 338 ? 1.167 -11.546 -9.699 1.00 67.38 338 TYR A O 1
ATOM 2673 N N . GLU A 1 339 ? 0.257 -13.233 -10.869 1.00 63.53 339 GLU A N 1
ATOM 2674 C CA . GLU A 1 339 ? 1.518 -13.745 -11.388 1.00 63.53 339 GLU A CA 1
ATOM 2675 C C . GLU A 1 339 ? 1.507 -13.688 -12.915 1.00 63.53 339 GLU A C 1
ATOM 2677 O O . GLU A 1 339 ? 0.524 -14.051 -13.552 1.00 63.53 339 GLU A O 1
ATOM 2682 N N . SER A 1 340 ? 2.613 -13.239 -13.503 1.00 65.62 340 SER A N 1
ATOM 2683 C CA . SER A 1 340 ? 2.882 -13.343 -14.942 1.00 65.62 340 SER A CA 1
ATOM 2684 C C . SER A 1 340 ? 4.040 -14.307 -15.154 1.00 65.62 340 SER A C 1
ATOM 2686 O O . SER A 1 340 ? 4.923 -14.378 -14.301 1.00 65.62 340 SER A O 1
ATOM 2688 N N . ASP A 1 341 ? 4.089 -15.021 -16.277 1.00 64.81 341 ASP A N 1
ATOM 2689 C CA . ASP A 1 341 ? 5.234 -15.869 -16.644 1.00 64.81 341 ASP A CA 1
ATOM 2690 C C . ASP A 1 341 ? 6.562 -15.091 -16.670 1.00 64.81 341 ASP A C 1
ATOM 2692 O O . ASP A 1 341 ? 7.597 -15.618 -16.260 1.00 64.81 341 ASP A O 1
ATOM 2696 N N . ASP A 1 342 ? 6.511 -13.812 -17.051 1.00 73.00 342 ASP A N 1
ATOM 2697 C CA . ASP A 1 342 ? 7.695 -12.988 -17.311 1.00 73.00 342 ASP A CA 1
ATOM 2698 C C . ASP A 1 342 ? 7.940 -11.914 -16.243 1.00 73.00 342 ASP A C 1
ATOM 2700 O O . ASP A 1 342 ? 8.957 -11.219 -16.276 1.00 73.00 342 ASP A O 1
ATOM 2704 N N . SER A 1 343 ? 7.006 -11.698 -15.313 1.00 74.62 343 SER A N 1
ATOM 2705 C CA . SER A 1 343 ? 7.084 -10.569 -14.376 1.00 74.62 343 SER A CA 1
ATOM 2706 C C . SER A 1 343 ? 6.542 -10.883 -12.987 1.00 74.62 343 SER A C 1
ATOM 2708 O O . SER A 1 343 ? 5.591 -11.649 -12.818 1.00 74.62 343 SER A O 1
ATOM 2710 N N . VAL A 1 344 ? 7.154 -10.248 -11.991 1.00 77.50 344 VAL A N 1
ATOM 2711 C CA . VAL A 1 344 ? 6.679 -10.185 -10.609 1.00 77.50 344 VAL A CA 1
ATOM 2712 C C . VAL A 1 344 ? 6.008 -8.835 -10.405 1.00 77.50 344 VAL A C 1
ATOM 2714 O O . VAL A 1 344 ? 6.577 -7.803 -10.759 1.00 77.50 344 VAL A O 1
ATOM 2717 N N . TYR A 1 345 ? 4.811 -8.846 -9.825 1.00 77.19 345 TYR A N 1
ATOM 2718 C CA . TYR A 1 345 ? 4.099 -7.638 -9.425 1.00 77.19 345 TYR A CA 1
ATOM 2719 C C . TYR A 1 345 ? 4.251 -7.433 -7.924 1.00 77.19 345 TYR A C 1
ATOM 2721 O O . TYR A 1 345 ? 3.986 -8.343 -7.143 1.00 77.19 345 TYR A O 1
ATOM 2729 N N . VAL A 1 346 ? 4.638 -6.227 -7.525 1.00 80.94 346 VAL A N 1
ATOM 2730 C CA . VAL A 1 346 ? 4.688 -5.814 -6.125 1.00 80.94 346 VAL A CA 1
ATOM 2731 C C . VAL A 1 346 ? 3.629 -4.749 -5.909 1.00 80.94 346 VAL A C 1
ATOM 2733 O O . VAL A 1 346 ? 3.723 -3.645 -6.448 1.00 80.94 346 VAL A O 1
ATOM 2736 N N . MET A 1 347 ? 2.602 -5.087 -5.135 1.00 82.50 347 MET A N 1
ATOM 2737 C CA . MET A 1 347 ? 1.534 -4.154 -4.786 1.00 82.50 347 MET A CA 1
ATOM 2738 C C . MET A 1 347 ? 2.000 -3.188 -3.707 1.00 82.50 347 MET A C 1
ATOM 2740 O O . MET A 1 347 ? 2.646 -3.577 -2.732 1.00 82.50 347 MET A O 1
ATOM 2744 N N . THR A 1 348 ? 1.653 -1.921 -3.877 1.00 85.69 348 THR A N 1
ATOM 2745 C CA . THR A 1 348 ? 2.101 -0.835 -3.010 1.00 85.69 348 THR A CA 1
ATOM 2746 C C . THR A 1 348 ? 0.962 -0.109 -2.317 1.00 85.69 348 THR A C 1
ATOM 2748 O O . THR A 1 348 ? 1.232 0.503 -1.279 1.00 85.69 348 THR A O 1
ATOM 2751 N N . ASP A 1 349 ? -0.258 -0.154 -2.859 1.00 88.69 349 ASP A N 1
ATOM 2752 C CA . ASP A 1 349 ? -1.445 0.460 -2.258 1.00 88.69 349 ASP A CA 1
ATOM 2753 C C . ASP A 1 349 ? -2.758 -0.090 -2.849 1.00 88.69 349 ASP A C 1
ATOM 2755 O O . ASP A 1 349 ? -2.766 -0.643 -3.955 1.00 88.69 349 ASP A O 1
ATOM 2759 N N . MET A 1 350 ? -3.872 0.093 -2.133 1.00 88.75 350 MET A N 1
ATOM 2760 C CA . MET A 1 350 ? -5.219 -0.301 -2.554 1.00 88.75 350 MET A CA 1
ATOM 2761 C C . MET A 1 350 ? -6.269 0.734 -2.130 1.00 88.75 350 MET A C 1
ATOM 2763 O O . MET A 1 350 ? -6.278 1.177 -0.985 1.00 88.75 350 MET A O 1
ATOM 2767 N N . ILE A 1 351 ? -7.226 1.053 -3.007 1.00 89.06 351 ILE A N 1
ATOM 2768 C CA . ILE A 1 351 ? -8.379 1.894 -2.644 1.00 89.06 351 ILE A CA 1
ATOM 2769 C C . ILE A 1 351 ? -9.672 1.431 -3.324 1.00 89.06 351 ILE A C 1
ATOM 2771 O O . ILE A 1 351 ? -9.655 0.935 -4.450 1.00 89.06 351 ILE A O 1
ATOM 2775 N N . GLU A 1 352 ? -10.806 1.607 -2.645 1.00 88.62 352 GLU A N 1
ATOM 2776 C CA . GLU A 1 352 ? -12.126 1.519 -3.275 1.00 88.62 352 GLU A CA 1
ATOM 2777 C C . GLU A 1 352 ? -12.510 2.885 -3.848 1.00 88.62 352 GLU A C 1
ATOM 2779 O O . GLU A 1 352 ? -12.462 3.898 -3.147 1.00 88.62 352 GLU A O 1
ATOM 2784 N N . PHE A 1 353 ? -12.898 2.904 -5.121 1.00 87.44 353 PHE A N 1
ATOM 2785 C CA . PHE A 1 353 ? -13.345 4.104 -5.811 1.00 87.44 353 PHE A CA 1
ATOM 2786 C C . PHE A 1 353 ? -14.426 3.762 -6.838 1.00 87.44 353 PHE A C 1
ATOM 2788 O O . PHE A 1 353 ? -14.238 2.902 -7.699 1.00 87.44 353 PHE A O 1
ATOM 2795 N N . GLY A 1 354 ? -15.574 4.438 -6.757 1.00 82.69 354 GLY A N 1
ATOM 2796 C CA . GLY A 1 354 ? -16.671 4.253 -7.713 1.00 82.69 354 GLY A CA 1
ATOM 2797 C C . GLY A 1 354 ? -17.260 2.838 -7.725 1.00 82.69 354 GLY A C 1
ATOM 2798 O O . GLY A 1 354 ? -17.750 2.395 -8.763 1.00 82.69 354 GLY A O 1
ATOM 2799 N N . GLY A 1 355 ? -17.193 2.112 -6.604 1.00 81.88 355 GLY A N 1
ATOM 2800 C CA . GLY A 1 355 ? -17.634 0.722 -6.508 1.00 81.88 355 GLY A CA 1
ATOM 2801 C C . GLY A 1 355 ? -16.671 -0.280 -7.141 1.00 81.88 355 GLY A C 1
ATOM 2802 O O . GLY A 1 355 ? -17.069 -1.416 -7.361 1.00 81.88 355 GLY A O 1
ATOM 2803 N N . ARG A 1 356 ? -15.431 0.119 -7.451 1.00 85.00 356 ARG A N 1
ATOM 2804 C CA . ARG A 1 356 ? -14.352 -0.756 -7.933 1.00 85.00 356 ARG A CA 1
ATOM 2805 C C . ARG A 1 356 ? -13.152 -0.696 -7.001 1.00 85.00 356 ARG A C 1
ATOM 2807 O O . ARG A 1 356 ? -12.996 0.260 -6.243 1.00 85.00 356 ARG A O 1
ATOM 2814 N N . VAL A 1 357 ? -12.270 -1.686 -7.107 1.00 86.62 357 VAL A N 1
ATOM 2815 C CA . VAL A 1 357 ? -10.983 -1.666 -6.405 1.00 86.62 357 VAL A CA 1
ATOM 2816 C C . VAL A 1 357 ? -9.876 -1.255 -7.360 1.00 86.62 357 VAL A C 1
ATOM 2818 O O . VAL A 1 357 ? -9.748 -1.800 -8.452 1.00 86.62 357 VAL A O 1
ATOM 2821 N N . TYR A 1 358 ? -9.045 -0.322 -6.920 1.00 88.38 358 TYR A N 1
ATOM 2822 C CA . TYR A 1 358 ? -7.839 0.098 -7.614 1.00 88.38 358 TYR A CA 1
ATOM 2823 C C . TYR A 1 358 ? -6.624 -0.387 -6.828 1.00 88.38 358 TYR A C 1
ATOM 2825 O O . TYR A 1 358 ? -6.546 -0.165 -5.620 1.00 88.38 358 TYR A O 1
ATOM 2833 N N . LEU A 1 359 ? -5.693 -1.052 -7.512 1.00 87.31 359 LEU A N 1
ATOM 2834 C CA . LEU A 1 359 ? -4.448 -1.562 -6.940 1.00 87.31 359 LEU A CA 1
ATOM 2835 C C . LEU A 1 359 ? -3.277 -0.836 -7.587 1.00 87.31 359 LEU A C 1
ATOM 2837 O O . LEU A 1 359 ? -3.080 -0.922 -8.800 1.00 87.31 359 LEU A O 1
ATOM 2841 N N . SER A 1 360 ? -2.490 -0.143 -6.778 1.00 90.06 360 SER A N 1
ATOM 2842 C CA . SER A 1 360 ? -1.223 0.425 -7.214 1.00 90.06 360 SER A CA 1
ATOM 2843 C C . SER A 1 360 ? -0.132 -0.615 -7.022 1.00 90.06 360 SER A C 1
ATOM 2845 O O . SER A 1 360 ? -0.061 -1.277 -5.985 1.00 90.06 360 SER A O 1
ATOM 2847 N N . ALA A 1 361 ? 0.703 -0.784 -8.036 1.00 85.00 361 ALA A N 1
ATOM 2848 C CA . ALA A 1 361 ? 1.771 -1.762 -8.048 1.00 85.00 361 ALA A CA 1
ATOM 2849 C C . ALA A 1 361 ? 2.936 -1.301 -8.929 1.00 85.00 361 ALA A C 1
ATOM 2851 O O . ALA A 1 361 ? 2.863 -0.311 -9.664 1.00 85.00 361 ALA A O 1
ATOM 2852 N N . TYR A 1 362 ? 4.018 -2.065 -8.900 1.00 85.75 362 TYR A N 1
ATOM 2853 C CA . TYR A 1 362 ? 5.031 -2.041 -9.945 1.00 85.75 362 TYR A CA 1
ATOM 2854 C C . TYR A 1 362 ? 5.405 -3.458 -10.364 1.00 85.75 362 TYR A C 1
ATOM 2856 O O . TYR A 1 362 ? 5.311 -4.400 -9.580 1.00 85.75 362 TYR A O 1
ATOM 2864 N N . ALA A 1 363 ? 5.802 -3.599 -11.621 1.00 82.81 363 ALA A N 1
ATOM 2865 C CA . ALA A 1 363 ? 6.242 -4.841 -12.223 1.00 82.81 363 ALA A CA 1
ATOM 2866 C C . ALA A 1 363 ? 7.751 -4.807 -12.468 1.00 82.81 363 ALA A C 1
ATOM 2868 O O . ALA A 1 363 ? 8.287 -3.783 -12.907 1.00 82.81 363 ALA A O 1
ATOM 2869 N N . VAL A 1 364 ? 8.395 -5.946 -12.222 1.00 83.75 364 VAL A N 1
ATOM 2870 C CA . VAL A 1 364 ? 9.796 -6.224 -12.559 1.00 83.75 364 VAL A CA 1
ATOM 2871 C C . VAL A 1 364 ? 9.903 -7.573 -13.275 1.00 83.75 364 VAL A C 1
ATOM 2873 O O . VAL A 1 364 ? 9.062 -8.445 -13.033 1.00 83.75 364 VAL A O 1
ATOM 2876 N N . PRO A 1 365 ? 10.904 -7.789 -14.144 1.00 81.69 365 PRO A N 1
ATOM 2877 C CA . PRO A 1 365 ? 11.143 -9.085 -14.768 1.00 81.69 365 PRO A CA 1
ATOM 2878 C C . PRO A 1 365 ? 11.310 -10.203 -13.734 1.00 81.69 365 PRO A C 1
ATOM 2880 O O . PRO A 1 365 ? 11.961 -10.021 -12.705 1.00 81.69 365 PRO A O 1
ATOM 2883 N N . LYS A 1 366 ? 10.745 -11.384 -14.011 1.00 78.62 366 LYS A N 1
ATOM 2884 C CA . LYS A 1 366 ? 11.050 -12.590 -13.232 1.00 78.62 366 LYS A CA 1
ATOM 2885 C C . LYS A 1 366 ? 12.504 -12.978 -13.474 1.00 78.62 366 LYS A C 1
ATOM 2887 O O . LYS A 1 366 ? 12.931 -13.129 -14.614 1.00 78.62 366 LYS A O 1
ATOM 2892 N N . GLN A 1 367 ? 13.244 -13.176 -12.391 1.00 73.12 367 GLN A N 1
ATOM 2893 C CA . GLN A 1 367 ? 14.650 -13.558 -12.448 1.00 73.12 367 GLN A CA 1
ATOM 2894 C C . GLN A 1 367 ? 14.822 -14.984 -11.926 1.00 73.12 367 GLN A C 1
ATOM 2896 O O . GLN A 1 367 ? 14.235 -15.372 -10.911 1.00 73.12 367 GLN A O 1
ATOM 2901 N N . GLU A 1 368 ? 15.626 -15.788 -12.626 1.00 63.25 368 GLU A N 1
ATOM 2902 C CA . GLU A 1 368 ? 16.062 -17.079 -12.097 1.00 63.25 368 GLU A CA 1
ATOM 2903 C C . GLU A 1 368 ? 16.920 -16.807 -10.859 1.00 63.25 368 GLU A C 1
ATOM 2905 O O . GLU A 1 368 ? 17.939 -16.129 -10.964 1.00 63.25 368 GLU A O 1
ATOM 2910 N N . GLN A 1 369 ? 16.542 -17.334 -9.688 1.00 54.00 369 GLN A N 1
ATOM 2911 C CA . GLN A 1 369 ? 17.395 -17.237 -8.502 1.00 54.00 369 GLN A CA 1
ATOM 2912 C C . GLN A 1 369 ? 18.725 -17.952 -8.765 1.00 54.00 369 GLN A C 1
ATOM 2914 O O . GLN A 1 369 ? 18.847 -19.169 -8.600 1.00 54.00 369 GLN A O 1
ATOM 2919 N N . LYS A 1 370 ? 19.739 -17.183 -9.158 1.00 48.03 370 LYS A N 1
ATOM 2920 C CA . LYS A 1 370 ? 21.130 -17.613 -9.211 1.00 48.03 370 LYS A CA 1
ATOM 2921 C C . LYS A 1 370 ? 21.813 -17.132 -7.931 1.00 48.03 370 LYS A C 1
ATOM 2923 O O . LYS A 1 370 ? 21.596 -16.034 -7.441 1.00 48.03 370 LYS A O 1
ATOM 2928 N N . TYR A 1 371 ? 22.512 -18.072 -7.307 1.00 41.34 371 TYR A N 1
ATOM 2929 C CA . TYR A 1 371 ? 23.175 -18.040 -6.002 1.00 41.34 371 TYR A CA 1
ATOM 2930 C C . TYR A 1 371 ? 23.443 -16.676 -5.316 1.00 41.34 371 TYR A C 1
ATOM 2932 O O . TYR A 1 371 ? 24.140 -15.816 -5.836 1.00 41.34 371 TYR A O 1
ATOM 2940 N N . GLY A 1 372 ? 23.107 -16.596 -4.020 1.00 45.53 372 GLY A N 1
ATOM 2941 C CA . GLY A 1 372 ? 23.971 -15.964 -3.005 1.00 45.53 372 GLY A CA 1
ATOM 2942 C C . GLY A 1 372 ? 23.911 -14.443 -2.793 1.00 45.53 372 GLY A C 1
ATOM 2943 O O . GLY A 1 372 ? 24.529 -13.981 -1.836 1.00 45.53 372 GLY A O 1
ATOM 2944 N N . LEU A 1 373 ? 23.162 -13.670 -3.587 1.00 42.28 373 LEU A N 1
ATOM 2945 C CA . LEU A 1 373 ? 23.108 -12.195 -3.475 1.00 42.28 373 LEU A CA 1
ATOM 2946 C C . LEU A 1 373 ? 21.991 -11.644 -2.556 1.00 42.28 373 LEU A C 1
ATOM 2948 O O . LEU A 1 373 ? 21.778 -10.435 -2.464 1.00 42.28 373 LEU A O 1
ATOM 2952 N N . GLY A 1 374 ? 21.312 -12.513 -1.800 1.00 48.84 374 GLY A N 1
ATOM 2953 C CA . GLY A 1 374 ? 20.224 -12.127 -0.893 1.00 48.84 374 GLY A CA 1
ATOM 2954 C C . GLY A 1 374 ? 18.876 -11.928 -1.601 1.00 48.84 374 GLY A C 1
ATOM 2955 O O . GLY A 1 374 ? 18.739 -12.157 -2.795 1.00 48.84 374 GLY A O 1
ATOM 2956 N N . LYS A 1 375 ? 17.843 -11.531 -0.845 1.00 50.81 375 LYS A N 1
ATOM 2957 C CA . LYS A 1 375 ? 16.423 -11.463 -1.263 1.00 50.81 375 LYS A CA 1
ATOM 2958 C C . LYS A 1 375 ? 16.070 -10.411 -2.335 1.00 50.81 375 LYS A C 1
ATOM 2960 O O . LYS A 1 375 ? 14.899 -10.091 -2.511 1.00 50.81 375 LYS A O 1
ATOM 2965 N N . ARG A 1 376 ? 17.040 -9.848 -3.052 1.00 63.47 376 ARG A N 1
ATOM 2966 C CA . ARG A 1 376 ? 16.817 -8.735 -3.992 1.00 63.47 376 ARG A CA 1
ATOM 2967 C C . ARG A 1 376 ? 16.447 -9.234 -5.385 1.00 63.47 376 ARG A C 1
ATOM 2969 O O . ARG A 1 376 ? 17.048 -8.833 -6.374 1.00 63.47 376 ARG A O 1
ATOM 2976 N N . GLY A 1 377 ? 15.446 -10.111 -5.440 1.00 68.00 377 GLY A N 1
ATOM 2977 C CA . GLY A 1 377 ? 14.979 -10.732 -6.682 1.00 68.00 377 GLY A CA 1
ATOM 2978 C C . GLY A 1 377 ? 14.441 -9.742 -7.719 1.00 68.00 377 GLY A C 1
ATOM 2979 O O . GLY A 1 377 ? 14.288 -10.118 -8.869 1.00 68.00 377 GLY A O 1
ATOM 2980 N N . GLU A 1 378 ? 14.178 -8.488 -7.337 1.00 79.19 378 GLU A N 1
ATOM 2981 C CA . GLU A 1 378 ? 13.742 -7.437 -8.263 1.00 79.19 378 GLU A CA 1
ATOM 2982 C C . GLU A 1 378 ? 14.863 -6.906 -9.172 1.00 79.19 378 GLU A C 1
ATOM 2984 O O . GLU A 1 378 ? 14.571 -6.358 -10.231 1.00 79.19 378 GLU A O 1
ATOM 2989 N N . ILE A 1 379 ? 16.130 -7.005 -8.747 1.00 82.56 379 ILE A N 1
ATOM 2990 C CA . ILE A 1 379 ? 17.283 -6.365 -9.412 1.00 82.56 379 ILE A CA 1
ATOM 2991 C C . ILE A 1 379 ? 18.518 -7.272 -9.490 1.00 82.56 379 ILE A C 1
ATOM 2993 O O . ILE A 1 379 ? 19.619 -6.779 -9.728 1.00 82.56 379 ILE A O 1
ATOM 2997 N N . ASN A 1 380 ? 18.378 -8.580 -9.273 1.00 81.19 380 ASN A N 1
ATOM 2998 C CA . ASN A 1 380 ? 19.495 -9.525 -9.226 1.00 81.19 380 ASN A CA 1
ATOM 2999 C C . ASN A 1 380 ? 20.371 -9.454 -10.485 1.00 81.19 380 ASN A C 1
ATOM 3001 O O . ASN A 1 380 ? 21.582 -9.331 -10.349 1.00 81.19 380 ASN A O 1
ATOM 3005 N N . ASP A 1 381 ? 19.790 -9.423 -11.685 1.00 83.88 381 ASP A N 1
ATOM 3006 C CA . ASP A 1 381 ? 20.575 -9.349 -12.930 1.00 83.88 381 ASP A CA 1
ATOM 3007 C C . ASP A 1 381 ? 21.372 -8.035 -13.046 1.00 83.88 381 ASP A C 1
ATOM 3009 O O . ASP A 1 381 ? 22.518 -8.025 -13.498 1.00 83.88 381 ASP A O 1
ATOM 3013 N N . ILE A 1 382 ? 20.800 -6.920 -12.575 1.00 87.00 382 ILE A N 1
ATOM 3014 C CA . ILE A 1 382 ? 21.477 -5.613 -12.532 1.00 87.00 382 ILE A CA 1
ATOM 3015 C C . ILE A 1 382 ? 22.617 -5.644 -11.509 1.00 87.00 382 ILE A C 1
ATOM 3017 O O . ILE A 1 382 ? 23.699 -5.109 -11.760 1.00 87.00 382 ILE A O 1
ATOM 3021 N N . LEU A 1 383 ? 22.407 -6.300 -10.364 1.00 83.25 383 LEU A N 1
ATOM 3022 C CA . LEU A 1 383 ? 23.447 -6.489 -9.357 1.00 83.25 383 LEU A CA 1
ATOM 3023 C C . LEU A 1 383 ? 24.572 -7.384 -9.875 1.00 83.25 383 LEU A C 1
ATOM 3025 O O . LEU A 1 383 ? 25.737 -7.026 -9.719 1.00 83.25 383 LEU A O 1
ATOM 3029 N N . GLU A 1 384 ? 24.255 -8.512 -10.510 1.00 81.75 384 GLU A N 1
ATOM 3030 C CA . GLU A 1 384 ? 25.242 -9.396 -11.136 1.00 81.75 384 GLU A CA 1
ATOM 3031 C C . GLU A 1 384 ? 26.071 -8.641 -12.177 1.00 81.75 384 GLU A C 1
ATOM 3033 O O . GLU A 1 384 ? 27.303 -8.731 -12.171 1.00 81.75 384 GLU A O 1
ATOM 3038 N N . TYR A 1 385 ? 25.414 -7.828 -13.011 1.00 84.50 385 TYR A N 1
ATOM 3039 C CA . TYR A 1 385 ? 26.090 -6.946 -13.952 1.00 84.50 385 TYR A CA 1
ATOM 3040 C C . TYR A 1 385 ? 27.059 -5.991 -13.240 1.00 84.50 385 TYR A C 1
ATOM 3042 O O . TYR A 1 385 ? 28.258 -5.988 -13.545 1.00 84.50 385 TYR A O 1
ATOM 3050 N N . ALA A 1 386 ? 26.580 -5.251 -12.237 1.00 82.12 386 ALA A N 1
ATOM 3051 C CA . ALA A 1 386 ? 27.393 -4.288 -11.498 1.00 82.12 386 ALA A CA 1
ATOM 3052 C C . ALA A 1 386 ? 28.579 -4.938 -10.766 1.00 82.12 386 ALA A C 1
ATOM 3054 O O . ALA A 1 386 ? 29.710 -4.444 -10.834 1.00 82.12 386 ALA A O 1
ATOM 3055 N N . PHE A 1 387 ? 28.361 -6.091 -10.130 1.00 80.06 387 PHE A N 1
ATOM 3056 C CA . PHE A 1 387 ? 29.420 -6.858 -9.476 1.00 80.06 387 PHE A CA 1
ATOM 3057 C C . PHE A 1 387 ? 30.440 -7.407 -10.475 1.00 80.06 387 PHE A C 1
ATOM 3059 O O . PHE A 1 387 ? 31.640 -7.381 -10.194 1.00 80.06 387 PHE A O 1
ATOM 3066 N N . SER A 1 388 ? 30.005 -7.873 -11.648 1.00 79.56 388 SER A N 1
ATOM 3067 C CA . SER A 1 388 ? 30.921 -8.378 -12.677 1.00 79.56 388 SER A CA 1
ATOM 3068 C C . SER A 1 388 ? 31.872 -7.289 -13.188 1.00 79.56 388 SER A C 1
ATOM 3070 O O . SER A 1 388 ? 33.065 -7.548 -13.362 1.00 79.56 388 SER A O 1
ATOM 3072 N N . ARG A 1 389 ? 31.381 -6.050 -13.339 1.00 79.19 389 ARG A N 1
ATOM 3073 C CA . ARG A 1 389 ? 32.189 -4.877 -13.717 1.00 79.19 389 ARG A CA 1
ATOM 3074 C C . ARG A 1 389 ? 33.214 -4.538 -12.629 1.00 79.19 389 ARG A C 1
ATOM 3076 O O . ARG A 1 389 ? 34.390 -4.365 -12.951 1.00 79.19 389 ARG A O 1
ATOM 3083 N N . MET A 1 390 ? 32.800 -4.594 -11.360 1.00 77.31 390 MET A N 1
ATOM 3084 C CA . MET A 1 390 ? 33.669 -4.412 -10.186 1.00 77.31 390 MET A CA 1
ATOM 3085 C C . MET A 1 390 ? 34.802 -5.425 -10.100 1.00 77.31 390 MET A C 1
ATOM 3087 O O . MET A 1 390 ? 35.947 -5.059 -9.829 1.00 77.31 390 MET A O 1
ATOM 309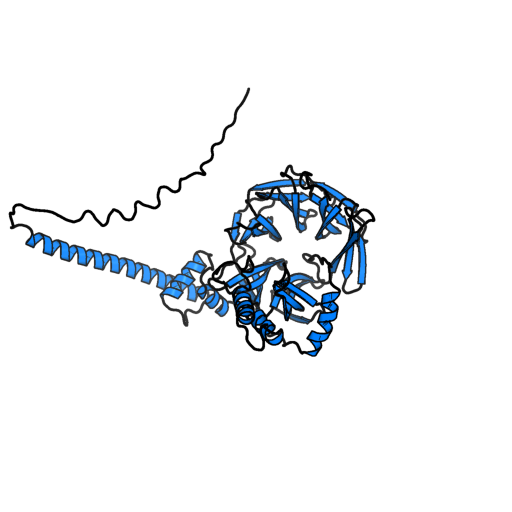1 N N . LEU A 1 391 ? 34.510 -6.698 -10.351 1.00 75.50 391 LEU A N 1
ATOM 3092 C CA . LEU A 1 391 ? 35.508 -7.764 -10.279 1.00 75.50 391 LEU A CA 1
ATOM 3093 C C . LEU A 1 391 ? 36.382 -7.859 -11.540 1.00 75.50 391 LEU A C 1
ATOM 3095 O O . LEU A 1 391 ? 37.471 -8.428 -11.484 1.00 75.50 391 LEU A O 1
ATOM 3099 N N . GLY A 1 392 ? 35.926 -7.305 -12.668 1.00 72.00 392 GLY A N 1
ATOM 3100 C CA . GLY A 1 392 ? 36.581 -7.401 -13.975 1.00 72.00 392 GLY A CA 1
ATOM 3101 C C . GLY A 1 392 ? 37.861 -6.574 -14.142 1.00 72.00 392 GLY A C 1
ATOM 3102 O O . GLY A 1 392 ? 38.581 -6.786 -15.115 1.00 72.00 392 GLY A O 1
ATOM 3103 N N . GLY A 1 393 ? 38.172 -5.654 -13.219 1.00 59.59 393 GLY A N 1
ATOM 3104 C CA . GLY A 1 393 ? 39.462 -4.947 -13.171 1.00 59.59 393 GLY A CA 1
ATOM 3105 C C . GLY A 1 393 ? 39.783 -4.044 -14.373 1.00 59.59 393 GLY A C 1
ATOM 3106 O O . GLY A 1 393 ? 40.958 -3.797 -14.641 1.00 59.59 393 GLY A O 1
ATOM 3107 N N . GLY A 1 394 ? 38.767 -3.583 -15.113 1.00 65.38 394 GLY A N 1
ATOM 3108 C CA . GLY A 1 394 ? 38.924 -2.616 -16.208 1.00 65.38 394 GLY A CA 1
ATOM 3109 C C . GLY A 1 394 ? 39.259 -1.196 -15.724 1.00 65.38 394 GLY A C 1
ATOM 3110 O O . GLY A 1 394 ? 39.276 -0.935 -14.523 1.00 65.38 394 GLY A O 1
ATOM 3111 N N . GLU A 1 395 ? 39.509 -0.270 -16.660 1.00 60.38 395 GLU A N 1
ATOM 3112 C CA . GLU A 1 395 ? 39.858 1.135 -16.352 1.00 60.38 395 GLU A CA 1
ATOM 3113 C C . GLU A 1 395 ? 38.758 1.872 -15.562 1.00 60.38 395 GLU A C 1
ATOM 3115 O O . GLU A 1 395 ? 39.067 2.729 -14.737 1.00 60.38 395 GLU A O 1
ATOM 3120 N N . GLU A 1 396 ? 37.496 1.471 -15.740 1.00 64.12 396 GLU A N 1
ATOM 3121 C CA . GLU A 1 396 ? 36.339 1.908 -14.951 1.00 64.12 396 GLU A CA 1
ATOM 3122 C C . GLU A 1 396 ? 35.714 0.689 -14.254 1.00 64.12 396 GLU A C 1
ATOM 3124 O O . GLU A 1 396 ? 34.898 -0.022 -14.853 1.00 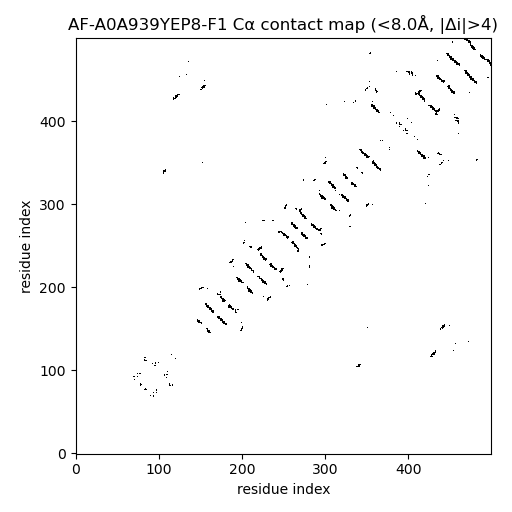64.12 396 GLU A O 1
ATOM 3129 N N . PRO A 1 397 ? 36.141 0.377 -13.016 1.00 65.62 397 PRO A N 1
ATOM 3130 C CA . PRO A 1 397 ? 35.700 -0.823 -12.315 1.00 65.62 397 PRO A CA 1
ATOM 3131 C C . PRO A 1 397 ? 34.284 -0.687 -11.737 1.00 65.62 397 PRO A C 1
ATOM 3133 O O . PRO A 1 397 ? 33.720 -1.676 -11.308 1.00 65.62 397 PRO A O 1
ATOM 3136 N N . PHE A 1 398 ? 33.661 0.489 -11.721 1.00 73.94 398 PHE A N 1
ATOM 3137 C CA . PHE A 1 398 ? 32.303 0.649 -11.191 1.00 73.94 398 PHE A CA 1
ATOM 3138 C C . PHE A 1 398 ? 31.336 1.030 -12.307 1.00 73.94 398 PHE A C 1
ATOM 3140 O O . PHE A 1 398 ? 31.709 1.760 -13.221 1.00 73.94 398 PHE A O 1
ATOM 3147 N N . VAL A 1 399 ? 30.102 0.532 -12.223 1.00 79.81 399 VAL A N 1
ATOM 3148 C CA . VAL A 1 399 ? 29.004 1.020 -13.067 1.00 79.81 399 VAL A CA 1
ATOM 3149 C C . VAL A 1 399 ? 28.714 2.458 -12.654 1.00 79.81 399 VAL A C 1
ATOM 3151 O O . VAL A 1 399 ? 28.561 2.723 -11.460 1.00 79.81 399 VAL A O 1
ATOM 3154 N N . THR A 1 400 ? 28.687 3.374 -13.622 1.00 81.31 400 THR A N 1
ATOM 3155 C CA . THR A 1 400 ? 28.394 4.787 -13.357 1.00 81.31 400 THR A CA 1
ATOM 3156 C C . THR A 1 400 ? 26.892 5.017 -13.216 1.00 81.31 400 THR A C 1
ATOM 3158 O O . THR A 1 400 ? 26.077 4.207 -13.663 1.00 81.31 400 THR A O 1
ATOM 3161 N N . ASP A 1 401 ? 26.510 6.145 -12.630 1.00 79.12 401 ASP A N 1
ATOM 3162 C CA . ASP A 1 401 ? 25.108 6.525 -12.437 1.00 79.12 401 ASP A CA 1
ATOM 3163 C C . ASP A 1 401 ? 24.375 6.691 -13.787 1.00 79.12 401 ASP A C 1
ATOM 3165 O O . ASP A 1 401 ? 23.203 6.317 -13.921 1.00 79.12 401 ASP A O 1
ATOM 3169 N N . GLU A 1 402 ? 25.077 7.186 -14.816 1.00 78.00 402 GLU A N 1
ATOM 3170 C CA . GLU A 1 402 ? 24.569 7.339 -16.188 1.00 78.00 402 GLU A CA 1
ATOM 3171 C C . GLU A 1 402 ? 24.311 5.998 -16.881 1.00 78.00 402 GLU A C 1
ATOM 3173 O O . GLU A 1 402 ? 23.435 5.905 -17.741 1.00 78.00 402 GLU A O 1
ATOM 3178 N N . GLU A 1 403 ? 25.068 4.965 -16.514 1.00 82.94 403 GLU A N 1
ATOM 3179 C CA . GLU A 1 403 ? 24.894 3.604 -17.016 1.00 82.94 403 GLU A CA 1
ATOM 3180 C C . GLU A 1 403 ? 23.813 2.849 -16.222 1.00 82.94 403 GLU A C 1
ATOM 3182 O O . GLU A 1 403 ? 22.998 2.128 -16.798 1.00 82.94 403 GLU A O 1
ATOM 3187 N N . LEU A 1 404 ? 23.766 3.045 -14.902 1.00 83.44 404 LEU A N 1
ATOM 3188 C CA . LEU A 1 404 ? 22.870 2.328 -13.995 1.00 83.44 404 LEU A CA 1
ATOM 3189 C C . LEU A 1 404 ? 21.411 2.783 -14.103 1.00 83.44 404 LEU A C 1
ATOM 3191 O O . LEU A 1 404 ? 20.491 1.962 -14.083 1.00 83.44 404 LEU A O 1
ATOM 3195 N N . THR A 1 405 ? 21.189 4.092 -14.223 1.00 83.44 405 THR A N 1
ATOM 3196 C CA . THR A 1 405 ? 19.841 4.673 -14.189 1.00 83.44 405 THR A CA 1
ATOM 3197 C C . THR A 1 405 ? 18.955 4.172 -15.340 1.00 83.44 405 THR A C 1
ATOM 3199 O O . THR A 1 405 ? 17.821 3.765 -15.070 1.00 83.44 405 THR A O 1
ATOM 3202 N N . PRO A 1 406 ? 19.422 4.115 -16.606 1.00 82.75 406 PRO A N 1
ATOM 3203 C CA . PRO A 1 406 ? 18.655 3.512 -17.695 1.00 82.75 406 PRO A CA 1
ATOM 3204 C C . PRO A 1 406 ? 18.309 2.038 -17.454 1.00 82.75 406 PRO A C 1
ATOM 3206 O O . PRO A 1 406 ? 17.165 1.657 -17.688 1.00 82.75 406 PRO A O 1
ATOM 3209 N N . LEU A 1 407 ? 19.240 1.234 -16.920 1.00 87.62 407 LEU A N 1
ATOM 3210 C CA . LEU A 1 407 ? 18.998 -0.188 -16.629 1.00 87.62 407 LEU A CA 1
ATOM 3211 C C . LEU A 1 407 ? 17.865 -0.373 -15.615 1.00 87.62 407 LEU A C 1
ATOM 3213 O O . LEU A 1 407 ? 16.977 -1.202 -15.807 1.00 87.62 407 LEU A O 1
ATOM 3217 N N . LEU A 1 408 ? 17.850 0.438 -14.554 1.00 87.75 408 LEU A N 1
ATOM 3218 C CA . LEU A 1 408 ? 16.753 0.426 -13.586 1.00 87.75 408 LEU A CA 1
ATOM 3219 C C . LEU A 1 408 ? 15.445 0.905 -14.223 1.00 87.75 408 LEU A C 1
ATOM 3221 O O . LEU A 1 408 ? 14.401 0.291 -14.018 1.00 87.75 408 LEU A O 1
ATOM 3225 N N . ARG A 1 409 ? 15.475 1.961 -15.041 1.00 84.06 409 ARG A N 1
ATOM 3226 C CA . ARG A 1 409 ? 14.265 2.449 -15.720 1.00 84.06 409 ARG A CA 1
ATOM 3227 C C . ARG A 1 409 ? 13.679 1.426 -16.700 1.00 84.06 409 ARG A C 1
ATOM 3229 O O . ARG A 1 409 ? 12.466 1.377 -16.878 1.00 84.06 409 ARG A O 1
ATOM 3236 N N . GLU A 1 410 ? 14.506 0.601 -17.326 1.00 85.44 410 GLU A N 1
ATOM 3237 C CA . GLU A 1 410 ? 14.039 -0.501 -18.173 1.00 85.44 410 GLU A CA 1
ATOM 3238 C C . GLU A 1 410 ? 13.448 -1.658 -17.353 1.00 85.44 410 GLU A C 1
ATOM 3240 O O . GLU A 1 410 ? 12.511 -2.316 -17.805 1.00 85.44 410 GLU A O 1
ATOM 3245 N N . ASN A 1 411 ? 13.953 -1.872 -16.135 1.00 87.81 411 ASN A N 1
ATOM 3246 C CA . ASN A 1 411 ? 13.547 -2.960 -15.247 1.00 87.81 411 ASN A CA 1
ATOM 3247 C C . ASN A 1 411 ? 12.230 -2.701 -14.498 1.00 87.81 411 ASN A C 1
ATOM 3249 O O . ASN A 1 411 ? 11.553 -3.650 -14.119 1.00 87.81 411 ASN A O 1
ATOM 3253 N N . TYR A 1 412 ? 11.854 -1.441 -14.272 1.00 87.25 412 TYR A N 1
ATOM 3254 C CA . TYR A 1 412 ? 10.674 -1.084 -13.476 1.00 87.25 412 TYR A CA 1
ATOM 3255 C C . TYR A 1 412 ? 9.536 -0.522 -14.331 1.00 87.25 412 TYR A C 1
ATOM 3257 O O . TYR A 1 412 ? 9.732 0.360 -15.166 1.00 87.25 412 TYR A O 1
ATOM 3265 N N . THR A 1 413 ? 8.311 -0.995 -14.097 1.00 83.88 413 THR A N 1
ATOM 3266 C CA . THR A 1 413 ? 7.090 -0.417 -14.681 1.00 83.88 413 THR A CA 1
ATOM 3267 C C . THR A 1 413 ? 6.028 -0.231 -13.606 1.00 83.88 413 THR A C 1
ATOM 3269 O O . THR A 1 413 ? 5.603 -1.203 -12.992 1.00 83.88 413 THR A O 1
ATOM 3272 N N . ALA A 1 414 ? 5.553 0.994 -13.400 1.00 85.56 414 ALA A N 1
ATOM 3273 C CA . ALA A 1 414 ? 4.416 1.272 -12.534 1.00 85.56 414 ALA A CA 1
ATOM 3274 C C . ALA A 1 414 ? 3.143 0.736 -13.185 1.00 85.56 414 ALA A C 1
ATOM 3276 O O . ALA A 1 414 ? 2.975 0.868 -14.399 1.00 85.56 414 ALA A O 1
ATOM 3277 N N . VAL A 1 415 ? 2.247 0.157 -12.389 1.00 84.56 415 VAL A N 1
ATOM 3278 C CA . VAL A 1 415 ? 0.984 -0.418 -12.853 1.00 84.56 415 VAL A CA 1
ATOM 3279 C C . VAL A 1 415 ? -0.137 -0.021 -11.899 1.00 84.56 415 VAL A C 1
ATOM 3281 O O . VAL A 1 415 ? -0.028 -0.217 -10.694 1.00 84.56 415 VAL A O 1
ATOM 3284 N N . LEU A 1 416 ? -1.227 0.501 -12.447 1.00 86.31 416 LEU A N 1
ATOM 3285 C CA . LEU A 1 416 ? -2.502 0.653 -11.759 1.00 86.31 416 LEU A CA 1
ATOM 3286 C C . LEU A 1 416 ? -3.450 -0.402 -12.308 1.00 86.31 416 LEU A C 1
ATOM 3288 O O . LEU A 1 416 ? -3.772 -0.352 -13.493 1.00 86.31 416 LEU A O 1
ATOM 3292 N N . LEU A 1 417 ? -3.891 -1.342 -11.480 1.00 83.38 417 LEU A N 1
ATOM 3293 C CA . LEU A 1 417 ? -4.902 -2.333 -11.844 1.00 83.38 417 LEU A CA 1
ATOM 3294 C C . LEU A 1 417 ? -6.269 -1.851 -11.371 1.00 83.38 417 LEU A C 1
ATOM 3296 O O . LEU A 1 417 ? -6.430 -1.449 -10.223 1.00 83.38 417 LEU A O 1
ATOM 3300 N N . ILE A 1 418 ? -7.259 -1.923 -12.250 1.00 83.62 418 ILE A N 1
ATOM 3301 C CA . ILE A 1 418 ? -8.658 -1.628 -11.946 1.00 83.62 418 ILE A CA 1
ATOM 3302 C C . ILE A 1 418 ? -9.375 -2.967 -11.916 1.00 83.62 418 ILE A C 1
ATOM 3304 O O . ILE A 1 418 ? -9.443 -3.639 -12.943 1.00 83.62 418 ILE A O 1
ATOM 3308 N N . CYS A 1 419 ? -9.864 -3.361 -10.750 1.00 77.69 419 CYS A N 1
ATOM 3309 C CA . CYS A 1 419 ? -10.358 -4.703 -10.486 1.00 77.69 419 CYS A CA 1
ATOM 3310 C C . CYS A 1 419 ? -11.876 -4.725 -10.302 1.00 77.69 419 CYS A C 1
ATOM 3312 O O . CYS A 1 419 ? -12.462 -3.794 -9.735 1.00 77.69 419 CYS A O 1
ATOM 3314 N N . ASP A 1 420 ? -12.489 -5.819 -10.755 1.00 71.81 420 ASP A N 1
ATOM 3315 C CA . ASP A 1 420 ? -13.905 -6.112 -10.548 1.00 71.81 420 ASP A CA 1
ATOM 3316 C C . ASP A 1 420 ? -14.220 -6.197 -9.039 1.00 71.81 420 ASP A C 1
ATOM 3318 O O . ASP A 1 420 ? -13.522 -6.906 -8.302 1.00 71.81 420 ASP A O 1
ATOM 3322 N N . PRO A 1 421 ? -15.258 -5.497 -8.549 1.00 66.38 421 PRO A N 1
ATOM 3323 C CA . PRO A 1 421 ? -15.674 -5.569 -7.152 1.00 66.38 421 PRO A CA 1
ATOM 3324 C C . PRO A 1 421 ? -16.140 -6.951 -6.680 1.00 66.38 421 PRO A C 1
ATOM 3326 O O . PRO A 1 421 ? -16.104 -7.215 -5.476 1.00 66.38 421 PRO A O 1
ATOM 3329 N N . GLU A 1 422 ? -16.614 -7.835 -7.561 1.00 68.38 422 GLU A N 1
ATOM 3330 C CA . GLU A 1 422 ? -17.122 -9.135 -7.109 1.00 68.38 422 GLU A CA 1
ATOM 3331 C C . GLU A 1 422 ? -16.001 -10.145 -6.857 1.00 68.38 422 GLU A C 1
ATOM 3333 O O . GLU A 1 422 ? -16.042 -10.853 -5.838 1.00 68.38 422 GLU A O 1
ATOM 3338 N N . GLY A 1 423 ? -15.004 -10.177 -7.748 1.00 59.44 423 GLY A N 1
ATOM 3339 C CA . GLY A 1 423 ? -13.959 -11.200 -7.765 1.00 59.44 423 GLY A CA 1
ATOM 3340 C C . GLY A 1 423 ? -12.527 -10.687 -7.882 1.00 59.44 423 GLY A C 1
ATOM 3341 O O . GLY A 1 423 ? -11.658 -11.477 -8.217 1.00 59.44 423 GLY A O 1
ATOM 3342 N N . GLY A 1 424 ? -12.248 -9.394 -7.693 1.00 64.06 424 GLY A N 1
ATOM 3343 C CA . GLY A 1 424 ? -10.878 -8.864 -7.654 1.00 64.06 424 GLY A CA 1
ATOM 3344 C C . GLY A 1 424 ? -10.061 -9.030 -8.943 1.00 64.06 424 GLY A C 1
ATOM 3345 O O . GLY A 1 424 ? -8.897 -8.659 -8.963 1.00 64.06 424 GLY A O 1
ATOM 3346 N N . ALA A 1 425 ? -10.627 -9.560 -10.026 1.00 68.56 425 ALA A N 1
ATOM 3347 C CA . ALA A 1 425 ? -9.914 -9.757 -11.281 1.00 68.56 425 ALA A CA 1
ATOM 3348 C C . ALA A 1 425 ? -9.672 -8.404 -11.980 1.00 68.56 425 ALA A C 1
ATOM 3350 O O . ALA A 1 425 ? -10.597 -7.588 -12.033 1.00 68.56 425 ALA A O 1
ATOM 3351 N N . PRO A 1 426 ? -8.480 -8.147 -12.552 1.00 68.44 426 PRO A N 1
ATOM 3352 C CA . PRO A 1 426 ? -8.234 -6.938 -13.335 1.00 68.44 426 PRO A CA 1
ATOM 3353 C C . PRO A 1 426 ? -9.162 -6.830 -14.552 1.00 68.44 426 PRO A C 1
ATOM 3355 O O . PRO A 1 426 ? -9.155 -7.692 -15.427 1.00 68.44 426 PRO A O 1
ATOM 3358 N N . GLU A 1 427 ? -9.904 -5.730 -14.654 1.00 70.31 427 GLU A N 1
ATOM 3359 C CA . GLU A 1 427 ? -10.669 -5.341 -15.845 1.00 70.31 427 GLU A CA 1
ATOM 3360 C C . GLU A 1 427 ? -9.846 -4.438 -16.770 1.00 70.31 427 GLU A C 1
ATOM 3362 O O . GLU A 1 427 ? -9.958 -4.501 -17.996 1.00 70.31 427 GLU A O 1
ATOM 3367 N N . LYS A 1 428 ? -9.050 -3.540 -16.175 1.00 70.31 428 LYS A N 1
ATOM 3368 C CA . LYS A 1 428 ? -8.244 -2.536 -16.879 1.00 70.31 428 LYS A CA 1
ATOM 3369 C C . LYS A 1 428 ? -6.925 -2.305 -16.166 1.00 70.31 428 LYS A C 1
ATOM 3371 O O . LYS A 1 428 ? -6.808 -2.557 -14.969 1.00 70.31 428 LYS A O 1
ATOM 3376 N N . PHE A 1 429 ? -5.950 -1.768 -16.892 1.00 77.50 429 PHE A N 1
ATOM 3377 C CA . PHE A 1 429 ? -4.712 -1.306 -16.286 1.00 77.50 429 PHE A CA 1
ATOM 3378 C C . PHE A 1 429 ? -4.205 -0.011 -16.924 1.00 77.50 429 PHE A C 1
ATOM 3380 O O . PHE A 1 429 ? -4.526 0.310 -18.071 1.00 77.50 429 PHE A O 1
ATOM 3387 N N . VAL A 1 430 ? -3.380 0.711 -16.173 1.00 76.38 430 VAL A N 1
ATOM 3388 C CA . VAL A 1 430 ? -2.577 1.845 -16.650 1.00 76.38 430 VAL A CA 1
ATOM 3389 C C . VAL A 1 430 ? -1.127 1.571 -16.288 1.00 76.38 430 VAL A C 1
ATOM 3391 O O . VAL A 1 430 ? -0.867 1.082 -15.190 1.00 76.38 430 VAL A O 1
ATOM 3394 N N . SER A 1 431 ? -0.188 1.868 -17.187 1.00 81.31 431 SER A N 1
ATOM 3395 C CA . SER A 1 431 ? 1.234 1.610 -16.948 1.00 81.31 431 SER A CA 1
ATOM 3396 C C . SER A 1 431 ? 2.141 2.785 -17.286 1.00 81.31 431 SER A C 1
ATOM 3398 O O . SER A 1 431 ? 1.911 3.532 -18.239 1.00 81.31 431 SER A O 1
ATOM 3400 N N . VAL A 1 432 ? 3.218 2.918 -16.507 1.00 77.19 432 VAL A N 1
ATOM 3401 C CA . VAL A 1 432 ? 4.258 3.935 -16.703 1.00 77.19 432 VAL A CA 1
ATOM 3402 C C . VAL A 1 432 ? 5.631 3.278 -16.572 1.00 77.19 432 VAL A C 1
ATOM 3404 O O . VAL A 1 432 ? 5.996 2.788 -15.505 1.00 77.19 432 VAL A O 1
ATOM 3407 N N . LYS A 1 433 ? 6.400 3.238 -17.664 1.00 82.31 433 LYS A N 1
ATOM 3408 C CA . LYS A 1 433 ? 7.748 2.643 -17.671 1.00 82.31 433 LYS A CA 1
ATOM 3409 C C . LYS A 1 433 ? 8.755 3.516 -16.923 1.00 82.31 433 LYS A C 1
ATOM 3411 O O . LYS A 1 433 ? 8.657 4.742 -16.945 1.00 82.31 433 LYS A O 1
ATOM 3416 N N . GLY A 1 434 ? 9.758 2.881 -16.325 1.00 80.81 434 GLY A N 1
ATOM 3417 C CA . GLY A 1 434 ? 10.813 3.537 -15.555 1.00 80.81 434 GLY A CA 1
ATOM 3418 C C . GLY A 1 434 ? 10.343 4.158 -14.254 1.00 80.81 434 GLY A C 1
ATOM 3419 O O . GLY A 1 434 ? 10.922 5.144 -13.799 1.00 80.81 434 GLY A O 1
ATOM 3420 N N . ALA A 1 435 ? 9.278 3.605 -13.682 1.00 85.62 435 ALA A N 1
ATOM 3421 C CA . ALA A 1 435 ? 8.633 4.151 -12.505 1.00 85.62 435 ALA A CA 1
ATOM 3422 C C . ALA A 1 435 ? 8.076 3.054 -11.594 1.00 85.62 435 ALA A C 1
ATOM 3424 O O . ALA A 1 435 ? 7.925 1.903 -12.008 1.00 85.62 435 ALA A O 1
ATOM 3425 N N . LEU A 1 436 ? 7.732 3.436 -10.365 1.00 88.81 436 LEU A N 1
ATOM 3426 C CA . LEU A 1 436 ? 7.046 2.597 -9.391 1.00 88.81 436 LEU A CA 1
ATOM 3427 C C . LEU A 1 436 ? 5.659 3.175 -9.091 1.00 88.81 436 LEU A C 1
ATOM 3429 O O . LEU A 1 436 ? 5.520 4.377 -8.872 1.00 88.81 436 LEU A O 1
ATOM 3433 N N . GLY A 1 437 ? 4.622 2.334 -9.068 1.00 85.81 437 GLY A N 1
ATOM 3434 C CA . GLY A 1 437 ? 3.316 2.750 -8.559 1.00 85.81 437 GLY A CA 1
ATOM 3435 C C . GLY A 1 437 ? 3.393 2.932 -7.047 1.00 85.81 437 GLY A C 1
ATOM 3436 O O . GLY A 1 437 ? 3.985 2.100 -6.355 1.00 85.81 437 GLY A O 1
ATOM 3437 N N . SER A 1 438 ? 2.808 4.008 -6.525 1.00 87.94 438 SER A N 1
ATOM 3438 C CA . SER A 1 438 ? 2.877 4.367 -5.107 1.00 87.94 438 SER A CA 1
ATOM 3439 C C . SER A 1 438 ? 1.484 4.559 -4.507 1.00 87.94 438 SER A C 1
ATOM 3441 O O . SER A 1 438 ? 0.674 3.642 -4.594 1.00 87.94 438 SER A O 1
ATOM 3443 N N . GLY A 1 439 ? 1.217 5.678 -3.833 1.00 88.38 439 GLY A N 1
ATOM 3444 C CA . GLY A 1 439 ? -0.032 5.921 -3.114 1.00 88.38 439 GLY A CA 1
ATOM 3445 C C . GLY A 1 439 ? -1.264 6.110 -4.005 1.00 88.38 439 GLY A C 1
ATOM 3446 O O . GLY A 1 439 ? -1.161 6.603 -5.134 1.00 88.38 439 GLY A O 1
ATOM 3447 N N . LEU A 1 440 ? -2.427 5.762 -3.458 1.00 90.06 440 LEU A N 1
ATOM 3448 C CA . LEU A 1 440 ? -3.751 6.028 -4.013 1.00 90.06 440 LEU A CA 1
ATOM 3449 C C . LEU A 1 440 ? -4.571 6.883 -3.044 1.00 90.06 440 LEU A C 1
ATOM 3451 O O . LEU A 1 440 ? -4.623 6.625 -1.844 1.00 90.06 440 LEU A O 1
ATOM 3455 N N . ALA A 1 441 ? -5.260 7.892 -3.569 1.00 89.81 441 ALA A N 1
ATOM 3456 C CA . ALA A 1 441 ? -6.131 8.743 -2.766 1.00 89.81 441 ALA A CA 1
ATOM 3457 C C . ALA A 1 441 ? -7.338 9.230 -3.567 1.00 89.81 441 ALA A C 1
ATOM 3459 O O . ALA A 1 441 ? -7.300 9.289 -4.791 1.00 89.81 441 ALA A O 1
ATOM 3460 N N . VAL A 1 442 ? -8.404 9.623 -2.872 1.00 88.44 442 VAL A N 1
ATOM 3461 C CA . VAL A 1 442 ? -9.504 10.385 -3.473 1.00 88.44 442 VAL A CA 1
ATOM 3462 C C . VAL A 1 442 ? -9.358 11.837 -3.041 1.00 88.44 442 VAL A C 1
ATOM 3464 O O . VAL A 1 442 ? -9.123 12.114 -1.861 1.00 88.44 442 VAL A O 1
ATOM 3467 N N . ASN A 1 443 ? -9.447 12.760 -3.995 1.00 86.19 443 ASN A N 1
ATOM 3468 C CA . ASN A 1 443 ? -9.344 14.189 -3.721 1.00 86.19 443 ASN A CA 1
ATOM 3469 C C . ASN A 1 443 ? -10.687 14.832 -3.370 1.00 86.19 443 ASN A C 1
ATOM 3471 O O . ASN A 1 443 ? -11.748 14.226 -3.513 1.00 86.19 443 ASN A O 1
ATOM 3475 N N . ASP A 1 444 ? -10.641 16.094 -2.942 1.00 83.50 444 ASP A N 1
ATOM 3476 C CA . ASP A 1 444 ? -11.822 16.856 -2.515 1.00 83.50 444 ASP A CA 1
ATOM 3477 C C . ASP A 1 444 ? -12.881 17.012 -3.626 1.00 83.50 444 ASP A C 1
ATOM 3479 O O . ASP A 1 444 ? -14.053 17.257 -3.345 1.00 83.50 444 ASP A O 1
ATOM 3483 N N . SER A 1 445 ? -12.488 16.854 -4.897 1.00 86.12 445 SER A N 1
ATOM 3484 C CA . SER A 1 445 ? -13.401 16.868 -6.050 1.00 86.12 445 SER A CA 1
ATOM 3485 C C . SER A 1 445 ? -14.010 15.494 -6.356 1.00 86.12 445 SER A C 1
ATOM 3487 O O . SER A 1 445 ? -14.739 15.356 -7.339 1.00 86.12 445 SER A O 1
ATOM 3489 N N . GLY A 1 446 ? -13.722 14.476 -5.541 1.00 87.38 446 GLY A N 1
ATOM 3490 C CA . GLY A 1 446 ? -14.189 13.105 -5.739 1.00 87.38 446 GLY A CA 1
ATOM 3491 C C . GLY A 1 446 ? -13.496 12.388 -6.898 1.00 87.38 446 GLY A C 1
ATOM 3492 O O . GLY A 1 446 ? -14.093 11.500 -7.502 1.00 87.38 446 GLY A O 1
ATOM 3493 N N . GLN A 1 447 ? -12.273 12.792 -7.244 1.00 91.44 447 GLN A N 1
ATOM 3494 C CA . GLN A 1 447 ? -11.465 12.159 -8.288 1.00 91.44 447 GLN A CA 1
ATOM 3495 C C . GLN A 1 447 ? -10.407 11.259 -7.655 1.00 91.44 447 GLN A C 1
ATOM 3497 O O . GLN A 1 447 ? -9.901 11.562 -6.573 1.00 91.44 447 GLN A O 1
ATOM 3502 N N . LEU A 1 448 ? -10.059 10.172 -8.339 1.00 92.62 448 LEU A N 1
ATOM 3503 C CA . LEU A 1 448 ? -8.985 9.283 -7.910 1.00 92.62 448 LEU A CA 1
ATOM 3504 C C . LEU A 1 448 ? -7.636 9.868 -8.330 1.00 92.62 448 LEU A C 1
ATOM 3506 O O . LEU A 1 448 ? -7.453 10.256 -9.480 1.00 92.62 448 LEU A O 1
ATOM 3510 N N . GLU A 1 449 ? -6.679 9.878 -7.415 1.00 93.25 449 GLU A N 1
ATOM 3511 C CA . GLU A 1 449 ? -5.295 10.268 -7.645 1.00 93.25 449 GLU A CA 1
ATOM 3512 C C . GLU A 1 449 ? -4.378 9.066 -7.424 1.00 93.25 449 GLU A C 1
ATOM 3514 O O . GLU A 1 449 ? -4.417 8.419 -6.376 1.00 93.25 449 GLU A O 1
ATOM 3519 N N . TRP A 1 450 ? -3.538 8.786 -8.416 1.00 91.88 450 TRP A N 1
ATOM 3520 C CA . TRP A 1 450 ? -2.496 7.770 -8.359 1.00 91.88 450 TRP A CA 1
ATOM 3521 C C . TRP A 1 450 ? -1.124 8.429 -8.426 1.00 91.88 450 TRP A C 1
ATOM 3523 O O . TRP A 1 450 ? -0.814 9.146 -9.382 1.00 91.88 450 TRP A O 1
ATOM 3533 N N . MET A 1 451 ? -0.307 8.181 -7.406 1.00 90.81 451 MET A N 1
ATOM 3534 C CA . MET A 1 451 ? 1.066 8.666 -7.345 1.00 90.81 451 MET A CA 1
ATOM 3535 C C . MET A 1 451 ? 2.005 7.656 -7.999 1.00 90.81 451 MET A C 1
ATOM 3537 O O . MET A 1 451 ? 1.969 6.461 -7.698 1.00 90.81 451 MET A O 1
ATOM 3541 N N . VAL A 1 452 ? 2.873 8.150 -8.874 1.00 86.50 452 VAL A N 1
ATOM 3542 C CA . VAL A 1 452 ? 3.854 7.356 -9.614 1.00 86.50 452 VAL A CA 1
ATOM 3543 C C . VAL A 1 452 ? 5.235 7.959 -9.412 1.00 86.50 452 VAL A C 1
ATOM 3545 O O . VAL A 1 452 ? 5.457 9.140 -9.673 1.00 86.50 452 VAL A O 1
ATOM 3548 N N . GLU A 1 453 ? 6.167 7.132 -8.962 1.00 89.19 453 GLU A N 1
ATOM 3549 C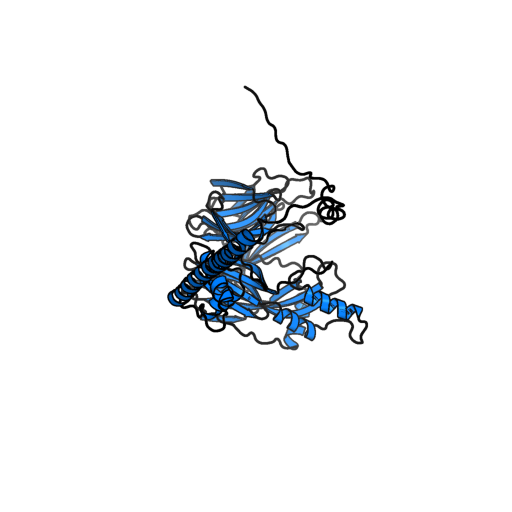 CA . GLU A 1 453 ? 7.538 7.506 -8.633 1.00 89.19 453 GLU A CA 1
ATOM 3550 C C . GLU A 1 453 ? 8.450 7.200 -9.831 1.00 89.19 453 GLU A C 1
ATOM 3552 O O . GLU A 1 453 ? 8.844 6.055 -10.043 1.00 89.19 453 GLU A O 1
ATOM 3557 N N . SER A 1 454 ? 8.755 8.213 -10.648 1.00 85.88 454 SER A N 1
ATOM 3558 C CA . SER A 1 454 ? 9.685 8.128 -11.789 1.00 85.88 454 SER A CA 1
ATOM 3559 C C . SER A 1 454 ? 11.117 8.036 -11.292 1.00 85.88 454 SER A C 1
ATOM 3561 O O . SER A 1 454 ? 11.561 8.980 -10.652 1.00 85.88 454 SER A O 1
ATOM 3563 N N . ILE A 1 455 ? 11.854 6.974 -11.625 1.00 85.31 455 ILE A N 1
ATOM 3564 C CA . ILE A 1 455 ? 13.266 6.825 -11.233 1.00 85.31 455 ILE A CA 1
ATOM 3565 C C . ILE A 1 455 ? 14.094 7.880 -11.968 1.00 85.31 455 ILE A C 1
ATOM 3567 O O . ILE A 1 455 ? 14.260 7.789 -13.186 1.00 85.31 455 ILE A O 1
ATOM 3571 N N . GLU A 1 456 ? 14.612 8.878 -11.257 1.00 81.00 456 GLU A N 1
ATOM 3572 C CA . GLU A 1 456 ? 15.361 9.973 -11.882 1.00 81.00 456 GLU A CA 1
ATOM 3573 C C . GLU A 1 456 ? 16.853 9.686 -11.914 1.00 81.00 456 GLU A C 1
ATOM 3575 O O . GLU A 1 456 ? 17.513 9.962 -12.914 1.00 81.00 456 GLU A O 1
ATOM 3580 N N . TRP A 1 457 ? 17.385 9.121 -10.834 1.00 76.31 457 TRP A N 1
ATOM 3581 C CA . TRP A 1 457 ? 18.801 8.808 -10.743 1.00 76.31 457 TRP A CA 1
ATOM 3582 C C . TRP A 1 457 ? 19.069 7.672 -9.786 1.00 76.31 457 TRP A C 1
ATOM 3584 O O . TRP A 1 457 ? 18.267 7.371 -8.902 1.00 76.31 457 TRP A O 1
ATOM 3594 N N . SER A 1 458 ? 20.219 7.041 -9.979 1.00 81.62 458 SER A N 1
ATOM 3595 C CA . SER A 1 458 ? 20.671 5.942 -9.148 1.00 81.62 458 SER A CA 1
ATOM 3596 C C . SER A 1 458 ? 22.180 5.956 -8.974 1.00 81.62 458 SER A C 1
ATOM 3598 O O . SER A 1 458 ? 22.889 6.428 -9.853 1.00 81.62 458 SER A O 1
ATOM 3600 N N . LEU A 1 459 ? 22.641 5.409 -7.853 1.00 78.75 459 LEU A N 1
ATOM 3601 C CA . LEU A 1 459 ? 24.044 5.157 -7.553 1.00 78.75 459 LEU A CA 1
ATOM 3602 C C . LEU A 1 459 ? 24.223 3.705 -7.120 1.00 78.75 459 LEU A C 1
ATOM 3604 O O . LEU A 1 459 ? 23.359 3.137 -6.441 1.00 78.75 459 LEU A O 1
ATOM 3608 N N . PHE A 1 460 ? 25.380 3.127 -7.429 1.00 77.12 460 PHE A N 1
ATOM 3609 C CA . PHE A 1 460 ? 25.799 1.830 -6.902 1.00 77.12 460 PHE A CA 1
ATOM 3610 C C . PHE A 1 460 ? 26.710 2.014 -5.679 1.00 77.12 460 PHE A C 1
ATOM 3612 O O . PHE A 1 460 ? 27.752 2.662 -5.756 1.00 77.12 460 PHE A O 1
ATOM 3619 N N . SER A 1 461 ? 26.337 1.423 -4.538 1.00 74.06 461 SER A N 1
ATOM 3620 C CA . SER A 1 461 ? 27.107 1.489 -3.286 1.00 74.06 461 SER A CA 1
ATOM 3621 C C . SER A 1 461 ? 27.533 0.090 -2.830 1.00 74.06 461 SER A C 1
ATOM 3623 O O . SER A 1 461 ? 26.827 -0.563 -2.059 1.00 74.06 461 SER A O 1
ATOM 3625 N N . PRO A 1 462 ? 28.703 -0.405 -3.268 1.00 64.88 462 PRO A N 1
ATOM 3626 C CA . PRO A 1 462 ? 29.144 -1.768 -2.963 1.00 64.88 462 PRO A CA 1
ATOM 3627 C C . PRO A 1 462 ? 29.617 -1.962 -1.511 1.00 64.88 462 PRO A C 1
ATOM 3629 O O . PRO A 1 462 ? 29.858 -3.090 -1.091 1.00 64.88 462 PRO A O 1
ATOM 3632 N N . MET A 1 463 ? 29.778 -0.879 -0.738 1.00 56.12 463 MET A N 1
ATOM 3633 C CA . MET A 1 463 ? 30.477 -0.882 0.558 1.00 56.12 463 MET A CA 1
ATOM 3634 C C . MET A 1 463 ? 29.552 -0.859 1.784 1.00 56.12 463 MET A C 1
ATOM 3636 O O . MET A 1 463 ? 30.052 -0.809 2.910 1.00 56.12 463 MET A O 1
ATOM 3640 N N . THR A 1 464 ? 28.224 -0.891 1.615 1.00 53.62 464 THR A N 1
ATOM 3641 C CA . THR A 1 464 ? 27.288 -0.872 2.755 1.00 53.62 464 THR A CA 1
ATOM 3642 C C . THR A 1 464 ? 26.568 -2.205 2.932 1.00 53.62 464 THR A C 1
ATOM 3644 O O . THR A 1 464 ? 26.156 -2.849 1.974 1.00 53.62 464 THR A O 1
ATOM 3647 N N . SER A 1 465 ? 26.386 -2.622 4.187 1.00 46.72 465 SER A N 1
ATOM 3648 C CA . SER A 1 465 ? 25.735 -3.887 4.560 1.00 46.72 465 SER A CA 1
ATOM 3649 C C . SER A 1 465 ? 24.222 -3.911 4.321 1.00 46.72 465 SER A C 1
ATOM 3651 O O . SER A 1 465 ? 23.572 -4.901 4.654 1.00 46.72 465 SER A O 1
ATOM 3653 N N . SER A 1 466 ? 23.637 -2.827 3.801 1.00 48.62 466 SER A N 1
ATOM 3654 C CA . SER A 1 466 ? 22.185 -2.667 3.761 1.00 48.62 466 SER A CA 1
ATOM 3655 C C . SER A 1 466 ? 21.621 -2.126 2.444 1.00 48.62 466 SER A C 1
ATOM 3657 O O . SER A 1 466 ? 20.512 -2.546 2.124 1.00 48.62 466 SER A O 1
ATOM 3659 N N . PHE A 1 467 ? 22.360 -1.370 1.610 1.00 56.34 467 PHE A N 1
ATOM 3660 C CA . PHE A 1 467 ? 21.919 -0.938 0.259 1.00 56.34 467 PHE A CA 1
ATOM 3661 C C . PHE A 1 467 ? 23.011 -1.178 -0.767 1.00 56.34 467 PHE A C 1
ATOM 3663 O O . PHE A 1 467 ? 24.183 -0.943 -0.490 1.00 56.34 467 PHE A O 1
ATOM 3670 N N . THR A 1 468 ? 22.613 -1.643 -1.945 1.00 71.88 468 THR A N 1
ATOM 3671 C CA . THR A 1 468 ? 23.550 -1.861 -3.055 1.00 71.88 468 THR A CA 1
ATOM 3672 C C . THR A 1 468 ? 23.248 -0.888 -4.182 1.00 71.88 468 THR A C 1
ATOM 3674 O O . THR A 1 468 ? 24.181 -0.460 -4.855 1.00 71.88 468 THR A O 1
ATOM 3677 N N . ILE A 1 469 ? 21.988 -0.449 -4.315 1.00 77.06 469 ILE A N 1
ATOM 3678 C CA . ILE A 1 469 ? 21.588 0.633 -5.213 1.00 77.06 469 ILE A CA 1
ATOM 3679 C C . ILE A 1 469 ? 20.735 1.652 -4.443 1.00 77.06 469 ILE A C 1
ATOM 3681 O O . ILE A 1 469 ? 19.720 1.306 -3.836 1.00 77.06 469 ILE A O 1
ATOM 3685 N N . GLY A 1 470 ? 21.163 2.912 -4.454 1.00 76.31 470 GLY A N 1
ATOM 3686 C CA . GLY A 1 470 ? 20.386 4.058 -3.968 1.00 76.31 470 GLY A CA 1
ATOM 3687 C C . GLY A 1 470 ? 19.966 4.952 -5.131 1.00 76.31 470 GLY A C 1
ATOM 3688 O O . GLY A 1 470 ? 20.447 4.760 -6.243 1.00 76.31 470 GLY A O 1
ATOM 3689 N N . GLY A 1 471 ? 19.085 5.916 -4.891 1.00 77.12 471 GLY A N 1
ATOM 3690 C CA . GLY A 1 471 ? 18.611 6.839 -5.915 1.00 77.12 471 GLY A CA 1
ATOM 3691 C C . GLY A 1 471 ? 17.484 7.743 -5.434 1.00 77.12 471 GLY A C 1
ATOM 3692 O O . GLY A 1 471 ? 17.060 7.670 -4.275 1.00 77.12 471 GLY A O 1
ATOM 3693 N N . SER A 1 472 ? 16.955 8.551 -6.345 1.00 76.88 472 SER A N 1
ATOM 3694 C CA . SER A 1 472 ? 15.725 9.313 -6.129 1.00 76.88 472 SER A CA 1
ATOM 3695 C C . SER A 1 472 ? 14.699 9.022 -7.221 1.00 76.88 472 SER A C 1
ATOM 3697 O O . SER A 1 472 ? 15.023 8.612 -8.344 1.00 76.88 472 SER A O 1
ATOM 3699 N N . CYS A 1 473 ? 13.449 9.303 -6.880 1.00 81.06 473 CYS A N 1
ATOM 3700 C CA . CYS A 1 473 ? 12.366 9.399 -7.828 1.00 81.06 473 CYS A CA 1
ATOM 3701 C C . CYS A 1 473 ? 11.693 10.769 -7.751 1.00 81.06 473 CYS A C 1
ATOM 3703 O O . CYS A 1 473 ? 11.569 11.345 -6.670 1.00 81.06 473 CYS A O 1
ATOM 3705 N N . LYS A 1 474 ? 11.158 11.241 -8.879 1.00 79.69 474 LYS A N 1
ATOM 3706 C CA . LYS A 1 474 ? 10.167 12.326 -8.913 1.00 79.69 474 LYS A CA 1
ATOM 3707 C C . LYS A 1 474 ? 8.762 11.765 -8.865 1.00 79.69 474 LYS A C 1
ATOM 3709 O O . LYS A 1 474 ? 8.455 10.796 -9.564 1.00 79.69 474 LYS A O 1
ATOM 3714 N N . VAL A 1 475 ? 7.900 12.412 -8.092 1.00 82.12 475 VAL A N 1
ATOM 3715 C CA . VAL A 1 475 ? 6.511 11.986 -7.949 1.00 82.12 475 VAL A CA 1
ATOM 3716 C C . VAL A 1 475 ? 5.626 12.726 -8.950 1.00 82.12 475 VAL A C 1
ATOM 3718 O O . VAL A 1 475 ? 5.594 13.957 -9.022 1.00 82.12 475 VAL A O 1
ATOM 3721 N N . TYR A 1 476 ? 4.893 11.946 -9.736 1.00 81.50 476 TYR A N 1
ATOM 3722 C CA . TYR A 1 476 ? 3.853 12.420 -10.639 1.00 81.50 476 TYR A CA 1
ATOM 3723 C C . TYR A 1 476 ? 2.493 11.966 -10.132 1.00 81.50 476 TYR A C 1
ATOM 3725 O O . TYR A 1 476 ? 2.342 10.846 -9.644 1.00 81.50 476 TYR A O 1
ATOM 3733 N N . ARG A 1 477 ? 1.498 12.831 -10.296 1.00 86.81 477 ARG A N 1
ATOM 3734 C CA . ARG A 1 477 ? 0.107 12.570 -9.952 1.00 86.81 477 ARG A CA 1
ATOM 3735 C C . ARG A 1 477 ? -0.703 12.362 -11.219 1.00 86.81 477 ARG A C 1
ATOM 3737 O O . ARG A 1 477 ? -0.737 13.227 -12.092 1.00 86.81 477 ARG A O 1
ATOM 3744 N N . TYR A 1 478 ? -1.369 11.220 -11.283 1.00 88.44 478 TYR A N 1
ATOM 3745 C CA . TYR A 1 478 ? -2.303 10.850 -12.336 1.00 88.44 478 TYR A CA 1
ATOM 3746 C C . TYR A 1 478 ? -3.718 10.915 -11.775 1.00 88.44 478 TYR A C 1
ATOM 3748 O O . TYR A 1 478 ? -4.027 10.228 -10.804 1.00 88.44 478 TYR A O 1
ATOM 3756 N N . THR A 1 479 ? -4.574 11.735 -12.376 1.00 88.00 479 THR A N 1
ATOM 3757 C CA . THR A 1 479 ? -5.937 11.968 -11.890 1.00 88.00 479 THR A CA 1
ATOM 3758 C C . THR A 1 479 ? -6.949 11.293 -12.801 1.00 88.00 479 THR A C 1
ATOM 3760 O O . THR A 1 479 ? -6.909 11.475 -14.020 1.00 88.00 479 THR A O 1
ATOM 3763 N N . PHE A 1 480 ? -7.885 10.558 -12.208 1.00 86.56 480 PHE A N 1
ATOM 3764 C CA . PHE A 1 480 ? -8.932 9.817 -12.898 1.00 86.56 480 PHE A CA 1
ATOM 3765 C C . PHE A 1 480 ? -10.322 10.306 -12.490 1.00 86.56 480 PHE A C 1
ATOM 3767 O O . PHE A 1 480 ? -10.580 10.612 -11.324 1.00 86.56 480 PHE A O 1
ATOM 3774 N N . ASP A 1 481 ? -11.230 10.362 -13.462 1.00 84.88 481 ASP A N 1
ATOM 3775 C CA . ASP A 1 481 ? -12.648 10.610 -13.207 1.00 84.88 481 ASP A CA 1
ATOM 3776 C C . ASP A 1 481 ? -13.347 9.366 -12.608 1.00 84.88 481 ASP A C 1
ATOM 3778 O O . ASP A 1 481 ? -12.772 8.273 -12.612 1.00 84.88 481 ASP A O 1
ATOM 3782 N N . PRO A 1 482 ? -14.592 9.490 -12.107 1.00 81.25 482 PRO A N 1
ATOM 3783 C CA . PRO A 1 482 ? -15.360 8.356 -11.579 1.00 81.25 482 PRO A CA 1
ATOM 3784 C C . PRO A 1 482 ? -15.606 7.202 -12.566 1.00 81.25 482 PRO A C 1
ATOM 3786 O O . PRO A 1 482 ? -15.862 6.081 -12.136 1.00 81.25 482 PRO A O 1
ATOM 3789 N N . ASP A 1 483 ? -15.504 7.442 -13.879 1.00 75.25 483 ASP A N 1
ATOM 3790 C CA . ASP A 1 483 ? -15.599 6.388 -14.899 1.00 75.25 483 ASP A CA 1
ATOM 3791 C C . ASP A 1 483 ? -14.265 5.622 -15.069 1.00 75.25 483 ASP A C 1
ATOM 3793 O O . ASP A 1 483 ? -14.184 4.654 -15.839 1.00 75.25 483 ASP A O 1
ATOM 3797 N N . GLY A 1 484 ? -13.211 6.046 -14.361 1.00 71.81 484 GLY A N 1
ATOM 3798 C CA . GLY A 1 484 ? -11.857 5.510 -14.442 1.00 71.81 484 GLY A CA 1
ATOM 3799 C C . GLY A 1 484 ? -11.066 6.021 -15.646 1.00 71.81 484 GLY A C 1
ATOM 3800 O O . GLY A 1 484 ? -10.103 5.370 -16.056 1.00 71.81 484 GLY A O 1
ATOM 3801 N N . ARG A 1 485 ? -11.462 7.146 -16.257 1.00 79.06 485 ARG A N 1
ATOM 3802 C CA . ARG A 1 485 ? -10.708 7.773 -17.353 1.00 79.06 485 ARG A CA 1
ATOM 3803 C C . ARG A 1 485 ? -9.650 8.709 -16.792 1.00 79.06 485 ARG A C 1
ATOM 3805 O O . ARG A 1 485 ? -9.944 9.520 -15.921 1.00 79.06 485 ARG A O 1
ATOM 3812 N N . LEU A 1 486 ? -8.438 8.642 -17.338 1.00 80.38 486 LEU A N 1
ATOM 3813 C CA . LEU A 1 486 ? -7.387 9.605 -17.022 1.00 80.38 486 LEU A CA 1
ATOM 3814 C C . LEU A 1 486 ? -7.784 10.996 -17.538 1.00 80.38 486 LEU A C 1
ATOM 3816 O O . LEU A 1 486 ? -8.063 11.161 -18.726 1.00 80.38 486 LEU A O 1
ATOM 3820 N N . ILE A 1 487 ? -7.775 11.986 -16.650 1.00 84.31 487 ILE A N 1
ATOM 3821 C CA . ILE A 1 487 ? -8.155 13.376 -16.939 1.00 84.31 487 ILE A CA 1
ATOM 3822 C C . ILE A 1 487 ? -7.038 14.385 -16.658 1.00 84.31 487 ILE A C 1
ATOM 3824 O O . ILE A 1 487 ? -7.134 15.527 -17.103 1.00 84.31 487 ILE A O 1
ATOM 3828 N N . GLY A 1 488 ? -5.977 13.986 -15.954 1.00 78.50 488 GLY A N 1
ATOM 3829 C CA . GLY A 1 488 ? -4.873 14.881 -15.622 1.00 78.50 488 GLY A CA 1
ATOM 3830 C C . GLY A 1 488 ? -3.587 14.139 -15.290 1.00 78.50 488 GLY A 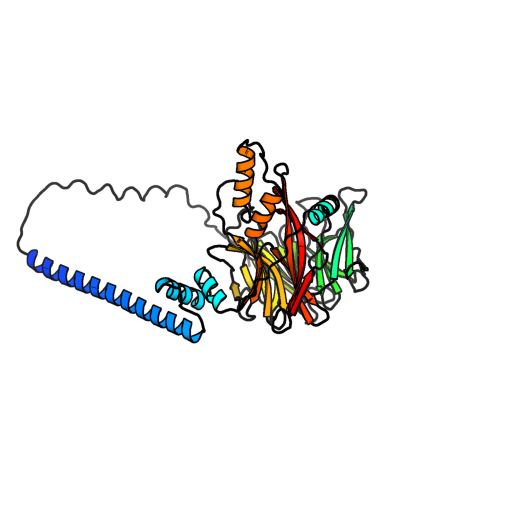C 1
ATOM 3831 O O . GLY A 1 488 ? -3.621 13.030 -14.761 1.00 78.50 488 GLY A O 1
ATOM 3832 N N . VAL A 1 489 ? -2.462 14.772 -15.619 1.00 84.25 489 VAL A N 1
ATOM 3833 C CA . VAL A 1 489 ? -1.118 14.354 -15.212 1.00 84.25 489 VAL A CA 1
ATOM 3834 C C . VAL A 1 489 ? -0.337 15.602 -14.840 1.00 84.25 489 VAL A C 1
ATOM 3836 O O . VAL A 1 489 ? -0.242 16.528 -15.647 1.00 84.25 489 VAL A O 1
ATOM 3839 N N . GLU A 1 490 ? 0.238 15.623 -13.645 1.00 82.12 490 GLU A N 1
ATOM 3840 C CA . GLU A 1 490 ? 1.074 16.729 -13.183 1.00 82.12 490 GLU A CA 1
ATOM 3841 C C . GLU A 1 490 ? 2.245 16.232 -12.330 1.00 82.12 490 GLU A C 1
ATOM 3843 O O . GLU A 1 490 ? 2.160 15.193 -11.676 1.00 82.12 490 GLU A O 1
ATOM 3848 N N . GLY A 1 491 ? 3.365 16.956 -12.353 1.00 77.06 491 GLY A N 1
ATOM 3849 C CA . GLY A 1 491 ? 4.453 16.735 -11.399 1.00 77.06 491 GLY A CA 1
ATOM 3850 C C . GLY A 1 491 ? 4.104 17.403 -10.074 1.00 77.06 491 GLY A C 1
ATOM 3851 O O . GLY A 1 491 ? 3.693 18.562 -10.077 1.00 77.06 491 GLY A O 1
ATOM 3852 N N . THR A 1 492 ? 4.268 16.701 -8.952 1.00 75.44 492 THR A N 1
ATOM 3853 C CA . THR A 1 492 ? 3.884 17.257 -7.641 1.00 75.44 492 THR A CA 1
ATOM 3854 C C . THR A 1 492 ? 4.948 18.184 -7.056 1.00 75.44 492 THR A C 1
ATOM 3856 O O . THR A 1 492 ? 4.653 18.982 -6.174 1.00 75.44 492 THR A O 1
ATOM 3859 N N . GLY A 1 493 ? 6.183 18.095 -7.562 1.00 69.62 493 GLY A N 1
ATOM 3860 C CA . GLY A 1 493 ? 7.358 18.729 -6.963 1.00 69.62 493 GLY A CA 1
ATOM 3861 C C . GLY A 1 493 ? 7.985 17.896 -5.841 1.00 69.62 493 GLY A C 1
ATOM 3862 O O . GLY A 1 493 ? 9.091 18.215 -5.411 1.00 69.62 493 GLY A O 1
ATOM 3863 N N . ASP A 1 494 ? 7.330 16.811 -5.418 1.00 73.38 494 ASP A N 1
ATOM 3864 C CA . ASP A 1 494 ? 7.860 15.901 -4.410 1.00 73.38 494 ASP A CA 1
ATOM 3865 C C . ASP A 1 494 ? 8.900 14.951 -5.009 1.00 73.38 494 ASP A C 1
ATOM 3867 O O . ASP A 1 494 ? 8.864 14.582 -6.191 1.00 73.38 494 ASP A O 1
ATOM 3871 N N . THR A 1 495 ? 9.798 14.496 -4.141 1.00 70.69 495 THR A N 1
ATOM 3872 C CA . THR A 1 495 ? 10.763 13.440 -4.438 1.00 70.69 495 THR A CA 1
ATOM 3873 C C . THR A 1 495 ? 10.624 12.305 -3.429 1.00 70.69 495 THR A C 1
ATOM 3875 O O . THR A 1 495 ? 10.289 12.530 -2.265 1.00 70.69 495 THR A O 1
ATOM 3878 N N . SER A 1 496 ? 10.864 11.073 -3.874 1.00 75.19 496 SER A N 1
ATOM 3879 C CA . SER A 1 496 ? 10.953 9.896 -3.005 1.00 75.19 496 SER A CA 1
ATOM 3880 C C . SER A 1 496 ? 12.325 9.239 -3.146 1.00 75.19 496 SER A C 1
ATOM 3882 O O . SER A 1 496 ? 13.041 9.437 -4.126 1.00 75.19 496 SER A O 1
ATOM 3884 N N . MET A 1 497 ? 12.728 8.468 -2.138 1.00 73.06 497 MET A N 1
ATOM 3885 C CA . MET A 1 497 ? 13.993 7.739 -2.175 1.00 73.06 497 MET A CA 1
ATOM 3886 C C . MET A 1 497 ? 13.813 6.407 -2.910 1.00 73.06 497 MET A C 1
ATOM 3888 O O . MET A 1 497 ? 13.009 5.571 -2.495 1.00 73.06 497 MET A O 1
ATOM 3892 N N . PHE A 1 498 ? 14.639 6.161 -3.927 1.00 78.50 498 PHE A N 1
ATOM 3893 C CA . PHE A 1 498 ? 14.796 4.835 -4.516 1.00 78.50 498 PHE A CA 1
ATOM 3894 C C . PHE A 1 498 ? 15.880 4.066 -3.758 1.00 78.50 498 PHE A C 1
ATOM 3896 O O . PHE A 1 498 ? 16.999 4.545 -3.577 1.00 78.50 498 PHE A O 1
ATOM 3903 N N . ARG A 1 499 ? 15.562 2.865 -3.272 1.00 75.38 499 ARG A N 1
ATOM 3904 C CA . ARG A 1 499 ? 16.494 2.084 -2.451 1.00 75.38 499 ARG A CA 1
ATOM 3905 C C . ARG A 1 499 ? 16.279 0.597 -2.644 1.00 75.38 499 ARG A C 1
ATOM 3907 O O . ARG A 1 499 ? 15.184 0.098 -2.368 1.00 75.38 499 ARG A O 1
ATOM 3914 N N . ARG A 1 500 ? 17.320 -0.097 -3.104 1.00 76.38 500 ARG A N 1
ATOM 3915 C CA . ARG A 1 500 ? 17.302 -1.537 -3.356 1.00 76.38 500 ARG A CA 1
ATOM 3916 C C . ARG A 1 500 ? 18.571 -2.248 -2.943 1.00 76.38 500 ARG A C 1
ATOM 3918 O O . ARG A 1 500 ? 19.700 -1.694 -2.927 1.00 76.38 500 ARG A O 1
#

Mean predicted aligned error: 16.23 Å

Nearest PDB structures (foldseek):
  8ptx-assembly1_A  TM=4.837E-01  e=1.248E-05  Homo sapiens
  6g01-assembly1_A  TM=5.306E-01  e=4.211E-04  Influenza A virus (A/Texas/17/2009(H1N1))
  8pty-assembly1_A  TM=4.673E-01  e=1.996E-04  Homo sapiens
  5eo8-assembly1_A  TM=4.648E-01  e=5.211E-04  Aspergillus oryzae RIB40
  8asv-assembly1_A  TM=3.003E-01  e=3.823E-05  Saccharomyces cerevisiae

Radius of gyration: 29.49 Å; Cα contacts (8 Å, |Δi|>4): 970; chains: 1; bounding box: 61×100×73 Å

Foldseek 3Di:
DDDDDDDDDDDDDDPPPPPPPPPPPPPPDDDDDDDDDDDDPPVVVVVVVVVVVVVVVVVVVVVVVVLVVLLVVLVVVCVVLVWDCPPPDSVLSSVLSCCVVVVVCAEQSVVVRLPVRFDEDEDADDADDPVVVVVCVVVVVVPDDFPWAFEFAEPQKIWTWDWDQDPPNQWIWIKIWIDRNPRTQEIATDDRQFDWDHWYAEPAAIKTWGWGRDPDLQAAIWIKIWGAGSHRYTPDIDTDDPPAPRYKGFQDKEHLVPQKIWTWIDGNQFWTKIFIAGPSRDTPDIAIGGDHRWGFNAWEDFPQFIWTWIQGHDDPPPDHIWIFTAHNRGDTDDIGDDHYPFWDKAWAYWYDALNWIKTKIKIFTQDDPDDDPPPPRLCVVVVVVQVCLLVVPDPDSGQDFVRSLVVLQQGMKIKMFIADSPHRHGPHMYIYTQWGWHGWYQYPVRKIKTKIWHFNIKDADPPDPAFGIKGKTWIKIFIADSVRDTDDIDTPPDMDIDTD

Secondary structure (DSSP, 8-state):
--------------TT-SSTTSGGGS------------SSHHHHHHHHHHHHHHHHHHHHHHHHHHHHHHHHHHHHHHHHTT---TT--HHHHHHHHHHHHTT----HHHHHHHHHHS--EEEPPPPPPHHHHHHHHHHHTT-S--EEEP-SS-TTEEEEEEEEE-SSTT-EEEEEEEEETTEEEEEE---TTEEEEEEEEETTEEEEEEEE--SSTTSPB-EEEEEE-TTS-EEEEEEE--S-SSBEEEEEEEE-SSSEEEEEEEETTTEEEEEEEETT--EEEEEEEE-SSEEEEEEEEETTEEEEEEEE-STT--S--EEEEE-TT--EEEEE--B-SSEEEEEEEEEEETTEEEEEEEEEE-----TTS-S-TTTHHHHHHHHHHHHTT-SS-S--HHHHHHHHHHH-EEEEEEE-TTT--EEEEEEEETEEEEEEEE-TTS-EEEEEEEEEEEEE-TT-SS-SEEEEEEEEEEEE-TTS-EEEEEEEEEEEEEE-

Sequence (500 aa):
MKNDTFYVSLDNIDEKYTSEAAEFAALRAEVKTLPRRKTALYKWAAAAACLVIAVTACIAGFAVAAEAREYAAAVEFFEENGLSTEGLSRTEIKEVYRDITTRSFTNGKTAEVIKKAVPGLDIVLATPTPENLAMEWDTYCHVIYDKSYKTNGSAGIRYVSEYVEKTDPYHVKYYLRCYRGDELLWCAEPSDDYFMDSCTYTGFGTVITGETYVTSSAETRRAVLALVDDKGAIVWEKYFNHGFERFEIIDFVVDNRDGTFSAFSRGGNRYIGLGIYDQQGNELSFSKIAVGKYCVRNAVLLGDGYLVQVESYGLEAKESDYIAKMDRKGNISESFSYESDDSVYVMTDMIEFGGRVYLSAYAVPKQEQKYGLGKRGEINDILEYAFSRMLGGGEEPFVTDEELTPLLRENYTAVLLICDPEGGAPEKFVSVKGALGSGLAVNDSGQLEWMVESIEWSLFSPMTSSFTIGGSCKVYRYTFDPDGRLIGVEGTGDTSMFRR

pLDDT: mean 70.66, std 20.69, range [23.23, 96.94]

Solvent-accessible surface area (backbone atoms only — not comparable to full-atom values): 28292 Å² total; per-residue (Å²): 136,83,90,82,90,90,88,84,90,88,87,85,84,74,98,79,76,86,71,82,84,73,69,84,79,69,84,84,72,86,86,83,90,88,89,92,88,90,85,72,63,73,72,55,52,57,55,50,51,54,51,51,53,49,49,51,50,46,52,51,46,50,53,50,48,50,50,50,50,48,38,50,52,25,52,51,51,28,61,77,68,66,37,73,68,80,95,55,53,74,64,53,44,36,50,32,40,47,28,58,76,69,69,55,62,44,49,56,64,37,54,54,41,44,55,74,57,31,86,61,56,81,52,87,76,83,81,76,55,76,73,63,57,65,64,46,57,66,52,63,76,68,66,80,75,76,52,65,46,72,45,61,55,44,52,67,51,46,40,41,46,47,74,45,80,42,101,49,94,88,41,51,42,45,34,45,34,37,25,50,78,90,47,75,69,31,59,26,70,66,60,72,53,46,40,81,71,46,49,34,61,44,101,84,30,36,38,37,29,18,28,44,62,71,96,47,94,87,48,71,35,28,21,33,45,30,37,24,42,92,69,22,48,76,76,48,75,49,80,45,78,93,79,48,60,58,30,32,41,59,55,40,68,38,61,63,85,74,69,36,35,36,41,36,26,34,25,56,68,30,20,40,34,42,37,33,24,40,86,85,68,48,78,77,46,76,32,82,37,85,71,39,49,38,40,53,70,39,57,30,68,48,90,88,26,31,43,31,33,41,35,55,53,64,98,80,58,87,58,79,53,32,37,32,38,27,42,85,71,60,52,72,80,49,76,49,62,73,50,46,71,61,30,45,61,49,76,59,33,57,39,65,56,81,82,27,38,38,36,22,14,25,35,22,55,58,62,83,91,69,82,91,80,68,91,50,58,75,46,46,71,61,48,52,51,40,50,48,40,48,72,62,69,51,100,67,30,63,64,48,44,83,63,46,30,57,55,51,28,73,43,28,26,13,31,39,36,35,18,42,68,89,73,64,49,72,69,40,50,40,41,28,67,21,17,35,25,32,57,47,23,37,34,99,86,66,29,43,36,40,33,33,35,34,60,61,43,32,42,72,37,91,87,51,101,82,43,48,35,42,35,36,16,42,31,30,40,38,31,22,44,75,89,68,46,81,77,47,76,47,74,71,83,48,71,48,80,39,77,77